Protein AF-A0A958FX44-F1 (afdb_monomer)

Nearest PDB structures (foldseek):
  5im3-assembly1_B-2  TM=4.698E-01  e=7.815E-13  Pseudomonas aeruginosa PAO1
  5im3-assembly1_A-2  TM=4.596E-01  e=8.704E-13  Pseudomonas aeruginosa PAO1
  2xax-assembly3_C  TM=9.180E-01  e=3.488E-04  Escherichia coli K-12
  3hne-assembly1_B  TM=8.660E-01  e=4.565E-04  Homo sapiens
  3hnf-assembly1_B  TM=8.659E-01  e=1.203E-03  Homo sapiens

Solvent-accessible surface area (backbone atoms only — not comparable to full-atom values): 22011 Å² total; per-residue (Å²): 133,86,78,88,72,91,79,74,91,78,79,79,88,81,78,87,87,82,86,87,84,89,81,89,82,92,79,85,85,75,78,84,75,79,76,78,74,81,83,59,80,75,51,72,74,35,62,30,34,38,97,67,61,47,76,42,73,53,56,72,67,60,54,46,54,55,52,52,50,18,48,30,66,66,71,69,49,60,90,89,55,83,75,58,69,74,56,53,54,53,49,52,52,50,43,52,53,46,53,51,51,52,51,52,43,49,73,72,69,50,85,50,33,53,62,59,54,49,54,46,48,42,52,47,32,47,72,73,65,38,50,68,36,33,51,45,36,51,50,51,50,48,53,53,48,54,78,41,64,80,45,58,76,77,42,58,30,34,41,92,82,75,77,47,71,43,69,43,56,60,49,61,54,43,55,52,45,49,51,35,50,32,64,64,69,67,59,84,77,84,79,53,69,69,57,53,52,51,42,49,52,44,43,50,54,41,51,55,49,54,47,52,43,47,73,72,70,46,84,43,40,56,62,59,54,50,54,41,47,45,51,43,30,50,72,75,63,40,52,67,40,31,50,52,43,52,51,52,51,52,54,54,51,51,54,46,56,50,53,53,49,50,52,50,49,51,51,51,51,51,52,48,49,57,53,55,67,48,64,83,81,50,86,56,64,70,43,56,26,26,43,98,85,71,46,79,45,74,48,42,42,65,55,56,50,49,56,45,41,62,36,32,67,90,40,66,91,84,48,64,48,65,62,34,50,56,48,21,58,72,70,60,55,95,56,40,39,57,74,52,54,54,49,32,45,31,50,27,24,49,71,38,32,86,80,39,67,67,28,50,57,31,22,49,41,48,52,48,50,52,54,49,29,71,74,67,78,52,133

Mean predicted aligned error: 21.26 Å

Structure (mmCIF, N/CA/C/O backbone):
data_AF-A0A958FX44-F1
#
_entry.id   AF-A0A958FX44-F1
#
loop_
_atom_site.group_PDB
_atom_site.id
_atom_site.type_symbol
_atom_site.label_atom_id
_atom_site.label_alt_id
_atom_site.label_comp_id
_atom_site.label_asym_id
_atom_site.label_entity_id
_atom_site.label_seq_id
_atom_site.pdbx_PDB_ins_code
_atom_site.Cartn_x
_atom_site.Cartn_y
_atom_site.Cartn_z
_atom_site.occupancy
_atom_site.B_iso_or_equiv
_atom_site.auth_seq_id
_atom_site.auth_comp_id
_atom_site.auth_asym_id
_atom_site.auth_atom_id
_atom_site.pdbx_PDB_model_num
ATOM 1 N N . MET A 1 1 ? -81.074 -34.575 5.011 1.00 41.22 1 MET A N 1
ATOM 2 C CA . MET A 1 1 ? -80.205 -35.175 6.043 1.00 41.22 1 MET A CA 1
ATOM 3 C C . MET A 1 1 ? -79.763 -34.016 6.926 1.00 41.22 1 MET A C 1
ATOM 5 O O . MET A 1 1 ? -78.921 -33.247 6.498 1.00 41.22 1 MET A O 1
ATOM 9 N N . GLN A 1 2 ? -80.569 -33.608 7.916 1.00 29.91 2 GLN A N 1
ATOM 10 C CA . GLN A 1 2 ? -80.464 -34.081 9.314 1.00 29.91 2 GLN A CA 1
ATOM 11 C C . GLN A 1 2 ? -78.995 -34.049 9.768 1.00 29.91 2 GLN A C 1
ATOM 13 O O . GLN A 1 2 ? -78.179 -34.738 9.175 1.00 29.91 2 GLN A O 1
ATOM 18 N N . SER A 1 3 ? -78.583 -33.282 10.773 1.00 35.94 3 SER A N 1
ATOM 19 C CA . SER A 1 3 ? -79.322 -32.846 11.960 1.00 35.94 3 SER A CA 1
ATOM 20 C C . SER A 1 3 ? -78.395 -32.041 12.878 1.00 35.94 3 SER A C 1
ATOM 22 O O . SER A 1 3 ? -77.209 -32.358 12.926 1.00 35.94 3 SER A O 1
ATOM 24 N N . ASN A 1 4 ? -79.013 -31.185 13.702 1.00 35.91 4 ASN A N 1
ATOM 25 C CA . ASN A 1 4 ? -78.581 -30.742 15.038 1.00 35.91 4 ASN A CA 1
ATOM 26 C C . ASN A 1 4 ? -77.401 -29.762 15.115 1.00 35.91 4 ASN A C 1
ATOM 28 O O . ASN A 1 4 ? -76.341 -30.017 14.567 1.00 35.91 4 ASN A O 1
ATOM 32 N N . ALA A 1 5 ? -77.440 -28.682 15.888 1.00 34.84 5 ALA A N 1
ATOM 33 C CA . ALA A 1 5 ? -78.453 -28.034 16.723 1.00 34.84 5 ALA A CA 1
ATOM 34 C C . ALA A 1 5 ? -77.787 -26.692 17.106 1.00 34.84 5 ALA A C 1
ATOM 36 O O . ALA A 1 5 ? -76.599 -26.662 17.421 1.00 34.84 5 ALA A O 1
ATOM 37 N N . ASP A 1 6 ? -78.424 -25.545 16.908 1.00 36.41 6 ASP A N 1
ATOM 38 C CA . ASP A 1 6 ? -79.285 -24.933 17.918 1.00 36.41 6 ASP A CA 1
ATOM 39 C C . ASP A 1 6 ? -78.853 -25.249 19.351 1.00 36.41 6 ASP A C 1
ATOM 41 O O . ASP A 1 6 ? -79.195 -26.285 19.917 1.00 36.41 6 ASP A O 1
ATOM 45 N N . ASN A 1 7 ? -78.157 -24.295 19.968 1.00 34.84 7 ASN A N 1
ATOM 46 C CA . ASN A 1 7 ? -78.478 -23.979 21.347 1.00 34.84 7 ASN A CA 1
ATOM 47 C C . ASN A 1 7 ? -78.271 -22.482 21.632 1.00 34.84 7 ASN A C 1
ATOM 49 O O . ASN A 1 7 ? -77.172 -22.052 21.967 1.00 34.84 7 ASN A O 1
ATOM 53 N N . ILE A 1 8 ? -79.381 -21.738 21.507 1.00 38.34 8 ILE A N 1
ATOM 54 C CA . ILE A 1 8 ? -79.896 -20.824 22.544 1.00 38.34 8 ILE A CA 1
ATOM 55 C C . ILE A 1 8 ? -78.967 -19.628 22.826 1.00 38.34 8 ILE A C 1
ATOM 57 O O . ILE A 1 8 ? -78.003 -19.724 23.572 1.00 38.34 8 ILE A O 1
ATOM 61 N N . GLU A 1 9 ? -79.173 -18.432 22.275 1.00 35.53 9 GLU A N 1
ATOM 62 C CA . GLU A 1 9 ? -80.399 -17.623 22.327 1.00 35.53 9 GLU A CA 1
ATOM 63 C C . GLU A 1 9 ? -81.166 -17.770 23.648 1.00 35.53 9 GLU A C 1
ATOM 65 O O . GLU A 1 9 ? -82.218 -18.396 23.721 1.00 35.53 9 GLU A O 1
ATOM 70 N N . GLN A 1 10 ? -80.655 -17.138 24.704 1.00 31.67 10 GLN A N 1
ATOM 71 C CA . GLN A 1 10 ? -81.543 -16.539 25.691 1.00 31.67 10 GLN A CA 1
ATOM 72 C C . GLN A 1 10 ? -81.252 -15.045 25.799 1.00 31.67 10 GLN A C 1
ATOM 74 O O . GLN A 1 10 ? -80.200 -14.620 26.258 1.00 31.67 10 GLN A O 1
ATOM 79 N N . VAL A 1 11 ? -82.183 -14.272 25.235 1.00 36.34 11 VAL A N 1
ATOM 80 C CA . VAL A 1 11 ? -83.102 -13.398 25.983 1.00 36.34 11 VAL A CA 1
ATOM 81 C C . VAL A 1 11 ? -82.426 -12.050 26.238 1.00 36.34 11 VAL A C 1
ATOM 83 O O . VAL A 1 11 ? -81.599 -11.883 27.120 1.00 36.34 11 VAL A O 1
ATOM 86 N N . ARG A 1 12 ? -82.606 -11.127 25.292 1.00 27.81 12 ARG A N 1
ATOM 87 C CA . ARG A 1 12 ? -83.719 -10.160 25.268 1.00 27.81 12 ARG A CA 1
ATOM 88 C C . ARG A 1 12 ? -83.568 -9.096 26.344 1.00 27.81 12 ARG A C 1
ATOM 90 O O . ARG A 1 12 ? -83.558 -9.388 27.528 1.00 27.81 12 ARG A O 1
ATOM 97 N N . GLU A 1 13 ? -83.627 -7.866 25.840 1.00 27.50 13 GLU A N 1
ATOM 98 C CA . GLU A 1 13 ? -84.426 -6.793 26.420 1.00 27.50 13 GLU A CA 1
ATOM 99 C C . GLU A 1 13 ? -84.130 -6.470 27.888 1.00 27.50 13 GLU A C 1
ATOM 101 O O . GLU A 1 13 ? -84.648 -7.102 28.804 1.00 27.50 13 GLU A O 1
ATOM 106 N N . LYS A 1 14 ? -83.488 -5.325 28.113 1.00 30.23 14 LYS A N 1
ATOM 107 C CA . LYS A 1 14 ? -84.217 -4.133 28.570 1.00 30.23 14 LYS A CA 1
ATOM 108 C C . LYS A 1 14 ? -83.243 -2.997 28.880 1.00 30.23 14 LYS A C 1
ATOM 110 O O . LYS A 1 14 ? -82.332 -3.125 29.681 1.00 30.23 14 LYS A O 1
ATOM 115 N N . THR A 1 15 ? -83.534 -1.877 28.225 1.00 30.95 15 THR A N 1
ATOM 116 C CA . THR A 1 15 ? -83.557 -0.531 28.810 1.00 30.95 15 THR A CA 1
ATOM 117 C C . THR A 1 15 ? -82.261 0.061 29.361 1.00 30.95 15 THR A C 1
ATOM 119 O O . THR A 1 15 ? -81.817 -0.225 30.467 1.00 30.95 15 THR A O 1
ATOM 122 N N . ASN A 1 16 ? -81.784 1.049 28.603 1.00 27.58 16 ASN A N 1
ATOM 123 C CA . ASN A 1 16 ? -81.405 2.377 29.084 1.00 27.58 16 ASN A CA 1
ATOM 124 C C . ASN A 1 16 ? -81.840 2.712 30.524 1.00 27.58 16 ASN A C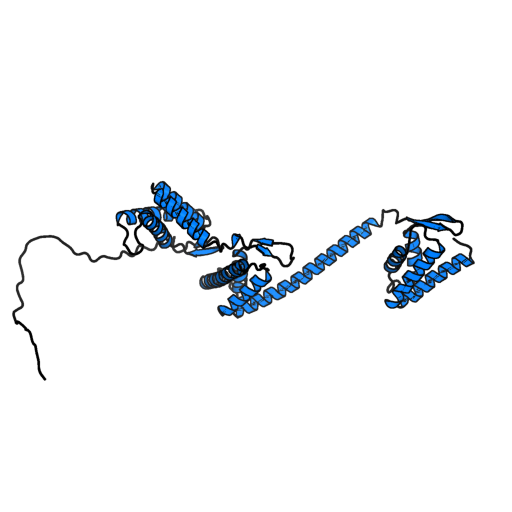 1
ATOM 126 O O . ASN A 1 16 ? -83.027 2.664 30.839 1.00 27.58 16 ASN A O 1
ATOM 130 N N . GLY A 1 17 ? -80.894 3.269 31.283 1.00 26.73 17 GLY A N 1
ATOM 131 C CA . GLY A 1 17 ? -81.173 4.373 32.200 1.00 26.73 17 GLY A CA 1
ATOM 132 C C . GLY A 1 17 ? -81.077 4.051 33.687 1.00 26.73 17 GLY A C 1
ATOM 133 O O . GLY A 1 17 ? -82.041 3.591 34.281 1.00 26.73 17 GLY A O 1
ATOM 134 N N . ALA A 1 18 ? -79.961 4.441 34.305 1.00 29.48 18 ALA A N 1
ATOM 135 C CA . ALA A 1 18 ? -79.963 5.040 35.640 1.00 29.48 18 ALA A CA 1
ATOM 136 C C . ALA A 1 18 ? -78.642 5.788 35.866 1.00 29.48 18 ALA A C 1
ATOM 138 O O . ALA A 1 18 ? -77.583 5.200 36.071 1.00 29.48 18 ALA A O 1
ATOM 139 N N . TYR A 1 19 ? -78.728 7.113 35.779 1.00 25.25 19 TYR A N 1
ATOM 140 C CA . TYR A 1 19 ? -77.729 8.053 36.269 1.00 25.25 19 TYR A CA 1
ATOM 141 C C . TYR A 1 19 ? -77.760 8.090 37.811 1.00 25.25 19 TYR A C 1
ATOM 143 O O . TYR A 1 19 ? -78.834 8.013 38.399 1.00 25.25 19 TYR A O 1
ATOM 151 N N . GLN A 1 20 ? -76.580 8.352 38.393 1.00 26.50 20 GLN A N 1
ATOM 152 C CA . GLN A 1 20 ? -76.282 8.893 39.737 1.00 26.50 20 GLN A CA 1
ATOM 153 C C . GLN A 1 20 ? -76.179 7.945 40.950 1.00 26.50 20 GLN A C 1
ATOM 155 O O . GLN A 1 20 ? -77.176 7.476 41.482 1.00 26.50 20 GLN A O 1
ATOM 160 N N . GLY A 1 21 ? -74.960 7.894 41.521 1.00 27.08 21 GLY A N 1
ATOM 161 C CA . GLY A 1 21 ? -74.802 8.113 42.969 1.00 27.08 21 GLY A CA 1
ATOM 162 C C . GLY A 1 21 ? -73.758 7.301 43.753 1.00 27.08 21 GLY A C 1
ATOM 163 O O . GLY A 1 21 ? -74.153 6.460 44.538 1.00 27.08 21 GLY A O 1
ATOM 164 N N . LYS A 1 22 ? -72.469 7.667 43.604 1.00 27.25 22 LYS A N 1
ATOM 165 C CA . LYS A 1 22 ? -71.380 7.762 44.621 1.00 27.25 22 LYS A CA 1
ATOM 166 C C . LYS A 1 22 ? -71.117 6.587 45.600 1.00 27.25 22 LYS A C 1
ATOM 168 O O . LYS A 1 22 ? -71.907 6.357 46.502 1.00 27.25 22 LYS A O 1
ATOM 173 N N . HIS A 1 23 ? -69.907 6.012 45.573 1.00 26.30 23 HIS A N 1
ATOM 174 C CA . HIS A 1 23 ? -68.760 6.446 46.402 1.00 26.30 23 HIS A CA 1
ATOM 175 C C . HIS A 1 23 ? -67.477 5.638 46.085 1.00 26.30 23 HIS A C 1
ATOM 177 O O . HIS A 1 23 ? -67.529 4.422 45.965 1.00 26.30 23 HIS A O 1
ATOM 183 N N . ASP A 1 24 ? -66.379 6.381 45.909 1.00 25.92 24 ASP A N 1
ATOM 184 C CA . ASP A 1 24 ? -64.958 6.094 46.180 1.00 25.92 24 ASP A CA 1
ATOM 185 C C . ASP A 1 24 ? -64.381 4.680 45.966 1.00 25.92 24 ASP A C 1
ATOM 187 O O . ASP A 1 24 ? -64.608 3.779 46.758 1.00 25.92 24 ASP A O 1
ATOM 191 N N . GLU A 1 25 ? -63.488 4.534 44.979 1.00 26.95 25 GLU A N 1
ATOM 192 C CA . GLU A 1 25 ? -62.051 4.333 45.239 1.00 26.95 25 GLU A CA 1
ATOM 193 C C . GLU A 1 25 ? -61.235 4.378 43.936 1.00 26.95 25 GLU A C 1
ATOM 195 O O . GLU A 1 25 ? -61.691 4.064 42.838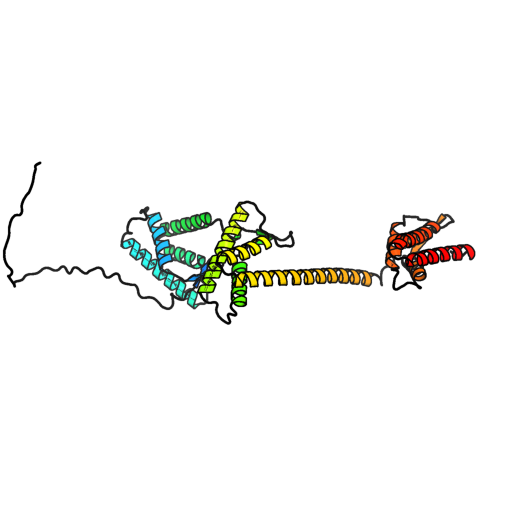 1.00 26.95 25 GLU A O 1
ATOM 200 N N . GLN A 1 26 ? -60.021 4.895 44.073 1.00 30.39 26 GLN A N 1
ATOM 201 C CA . GLN A 1 26 ? -59.097 5.273 43.015 1.00 30.39 26 GLN A CA 1
ATOM 202 C C . GLN A 1 26 ? -58.600 4.061 42.216 1.00 30.39 26 GLN A C 1
ATOM 204 O O . GLN A 1 26 ? -58.032 3.147 42.800 1.00 30.39 26 GLN A O 1
ATOM 209 N N . GLN A 1 27 ? -58.658 4.125 40.882 1.00 30.11 27 GLN A N 1
ATOM 210 C CA . GLN A 1 27 ? -57.574 3.636 40.016 1.00 30.11 27 GLN A CA 1
ATOM 211 C C . GLN A 1 27 ? -57.735 4.171 38.589 1.00 30.11 27 GLN A C 1
ATOM 213 O O . GLN A 1 27 ? -58.540 3.717 37.782 1.00 30.11 27 GLN A O 1
ATOM 218 N N . SER A 1 28 ? -56.941 5.203 38.307 1.00 29.52 28 SER A N 1
ATOM 219 C CA . SER A 1 28 ? -56.739 5.789 36.987 1.00 29.52 28 SER A CA 1
ATOM 220 C C . SER A 1 28 ? -55.885 4.839 36.145 1.00 29.52 28 SER A C 1
ATOM 222 O O . SER A 1 28 ? -54.685 4.694 36.379 1.00 29.52 28 SER A O 1
ATOM 224 N N . THR A 1 29 ? -56.493 4.186 35.157 1.00 28.08 29 THR A N 1
ATOM 225 C CA . THR A 1 29 ? -55.784 3.440 34.114 1.00 28.08 29 THR A CA 1
ATOM 226 C C . THR A 1 29 ? -55.137 4.429 33.146 1.00 28.08 29 THR A C 1
ATOM 228 O O . THR A 1 29 ? -55.753 4.858 32.169 1.00 28.08 29 THR A O 1
ATOM 231 N N . LYS A 1 30 ? -53.893 4.824 33.433 1.00 31.39 30 LYS A N 1
ATOM 232 C CA . LYS A 1 30 ? -53.032 5.524 32.476 1.00 31.39 30 LYS A CA 1
ATOM 233 C C . LYS A 1 30 ? -52.517 4.529 31.441 1.00 31.39 30 LYS A C 1
ATOM 235 O O . LYS A 1 30 ? -51.718 3.646 31.739 1.00 31.39 30 LYS A O 1
ATOM 240 N N . THR A 1 31 ? -53.001 4.712 30.222 1.00 29.34 31 THR A N 1
ATOM 241 C CA . THR A 1 31 ? -52.388 4.265 28.975 1.00 29.34 31 THR A CA 1
ATOM 242 C C . THR A 1 31 ? -50.903 4.619 28.972 1.00 29.34 31 THR A C 1
ATOM 244 O O . THR A 1 31 ? -50.526 5.748 29.277 1.00 29.34 31 THR A O 1
ATOM 247 N N . VAL A 1 32 ? -50.067 3.627 28.679 1.00 30.80 32 VAL A N 1
ATOM 248 C CA . VAL A 1 32 ? -48.607 3.733 28.678 1.00 30.80 32 VAL A CA 1
ATOM 249 C C . VAL A 1 32 ? -48.180 4.614 27.505 1.00 30.80 32 VAL A C 1
ATOM 251 O O . VAL A 1 32 ? -48.067 4.151 26.372 1.00 30.80 32 VAL A O 1
ATOM 254 N N . ASP A 1 33 ? -47.964 5.896 27.786 1.00 25.98 33 ASP A N 1
ATOM 255 C CA . ASP A 1 33 ? -47.260 6.809 26.897 1.00 25.98 33 ASP A CA 1
ATOM 256 C C . ASP A 1 33 ? -45.826 6.300 26.719 1.00 25.98 33 ASP A C 1
ATOM 258 O O . ASP A 1 33 ? -44.995 6.346 27.630 1.00 25.98 33 ASP A O 1
ATOM 262 N N . VAL A 1 34 ? -45.535 5.797 25.520 1.00 32.78 34 VAL A N 1
ATOM 263 C CA . VAL A 1 34 ? -44.173 5.572 25.040 1.00 32.78 34 VAL A CA 1
ATOM 264 C C . VAL A 1 34 ? -43.522 6.947 24.921 1.00 32.78 34 VAL A C 1
ATOM 266 O O . VAL A 1 34 ? -43.702 7.664 23.938 1.00 32.78 34 VAL A O 1
ATOM 269 N N . VAL A 1 35 ? -42.799 7.345 25.966 1.00 34.34 35 VAL A N 1
ATOM 270 C CA . VAL A 1 35 ? -42.035 8.591 25.999 1.00 34.34 35 VAL A CA 1
ATOM 271 C C . VAL A 1 35 ? -40.918 8.494 24.962 1.00 34.34 35 VAL A C 1
ATOM 273 O O . VAL A 1 35 ? -39.864 7.904 25.192 1.00 34.34 35 VAL A O 1
ATOM 276 N N . VAL A 1 36 ? -41.165 9.094 23.800 1.00 35.22 36 VAL A N 1
ATOM 277 C CA . VAL A 1 36 ? -40.151 9.469 22.815 1.00 35.22 36 VAL A CA 1
ATOM 278 C C . VAL A 1 36 ? -39.157 10.391 23.522 1.00 35.22 36 VAL A C 1
ATOM 280 O O . VAL A 1 36 ? -39.442 11.557 23.800 1.00 35.22 36 VAL A O 1
ATOM 283 N N . ALA A 1 37 ? -37.999 9.840 23.887 1.00 36.28 37 ALA A N 1
ATOM 284 C CA . ALA A 1 37 ? -36.925 10.588 24.519 1.00 36.28 37 ALA A CA 1
ATOM 285 C C . ALA A 1 37 ? -36.441 11.701 23.576 1.00 36.28 37 ALA A C 1
ATOM 287 O O . ALA A 1 37 ? -36.087 11.451 22.424 1.00 36.28 37 ALA A O 1
ATOM 288 N N . LYS A 1 38 ? -36.433 12.932 24.094 1.00 37.34 38 LYS A N 1
ATOM 289 C CA . LYS A 1 38 ? -35.967 14.157 23.435 1.00 37.34 38 LYS A CA 1
ATOM 290 C C . LYS A 1 38 ? -34.634 13.928 22.698 1.00 37.34 38 LYS A C 1
ATOM 292 O O . LYS A 1 38 ? -33.678 13.403 23.268 1.00 37.34 38 LYS A O 1
ATOM 297 N N . HIS A 1 39 ? -34.597 14.319 21.425 1.00 40.66 39 HIS A N 1
ATOM 298 C CA . HIS A 1 39 ? -33.403 14.328 20.579 1.00 40.66 39 HIS A CA 1
ATOM 299 C C . HIS A 1 39 ? -32.445 15.427 21.068 1.00 40.66 39 HIS A C 1
ATOM 301 O O . HIS A 1 39 ? -32.781 16.605 20.981 1.00 40.66 39 HIS A O 1
ATOM 307 N N . ASP A 1 40 ? -31.258 15.063 21.557 1.00 47.25 40 ASP A N 1
ATOM 308 C CA . ASP A 1 40 ? -30.196 16.031 21.849 1.00 47.25 40 ASP A CA 1
ATOM 309 C C . ASP A 1 40 ? -29.477 16.424 20.539 1.00 47.25 40 ASP A C 1
ATOM 311 O O . ASP A 1 40 ? -28.798 15.578 19.944 1.00 47.25 40 ASP A O 1
ATOM 315 N N . PRO A 1 41 ? -29.564 17.687 20.074 1.00 50.53 41 PRO A N 1
ATOM 316 C CA . PRO A 1 41 ? -29.049 18.112 18.763 1.00 50.53 41 PRO A CA 1
ATOM 317 C C . PRO A 1 41 ? -27.513 18.101 18.649 1.00 50.53 41 PRO A C 1
ATOM 319 O O . PRO A 1 41 ? -26.966 18.182 17.552 1.00 50.53 41 PRO A O 1
ATOM 322 N N . ILE A 1 42 ? -26.800 17.991 19.773 1.00 51.81 42 ILE A N 1
ATOM 323 C CA . ILE A 1 42 ? -25.327 17.961 19.820 1.00 51.81 42 ILE A CA 1
ATOM 324 C C . ILE A 1 42 ? -24.791 16.544 19.561 1.00 51.81 42 ILE A C 1
ATOM 326 O O . ILE A 1 42 ? -23.714 16.382 18.993 1.00 51.81 42 ILE A O 1
ATOM 330 N N . LEU A 1 43 ? -25.551 15.507 19.928 1.00 51.91 43 LEU A N 1
ATOM 331 C CA . LEU A 1 43 ? -25.144 14.108 19.757 1.00 51.91 43 LEU A CA 1
ATOM 332 C C . LEU A 1 43 ? -25.518 13.553 18.377 1.00 51.91 43 LEU A C 1
ATOM 334 O O . LEU A 1 43 ? -24.852 12.639 17.896 1.00 51.91 43 LEU A O 1
ATOM 338 N N . SER A 1 44 ? -26.534 14.118 17.714 1.00 49.78 44 SER A N 1
ATOM 339 C CA . SER A 1 44 ? -26.979 13.677 16.383 1.00 49.78 44 SER A CA 1
ATOM 340 C C . SER A 1 44 ? -25.954 13.921 15.271 1.00 49.78 44 SER A C 1
ATOM 342 O O . SER A 1 44 ? -25.990 13.222 14.263 1.00 49.78 44 SER A O 1
ATOM 344 N N . ASN A 1 45 ? -25.026 14.864 15.465 1.00 56.69 45 ASN A N 1
ATOM 345 C CA . ASN A 1 45 ? -23.977 15.196 14.493 1.00 56.69 45 ASN A CA 1
ATOM 346 C C . ASN A 1 45 ? -22.603 14.600 14.845 1.00 56.69 45 ASN A C 1
ATOM 348 O O . ASN A 1 45 ? -21.623 14.873 14.152 1.00 56.69 45 ASN A O 1
ATOM 352 N N . LEU A 1 46 ? -22.497 13.805 15.914 1.00 67.06 46 LEU A N 1
ATOM 353 C CA . LEU A 1 46 ? -21.220 13.240 16.335 1.00 67.06 46 LEU A CA 1
ATOM 354 C C . LEU A 1 46 ? -20.885 11.998 15.493 1.00 67.06 46 LEU A C 1
ATOM 356 O O . LEU A 1 46 ? -21.658 11.042 15.447 1.00 67.06 46 LEU A O 1
ATOM 360 N N . ALA A 1 47 ? -19.725 11.997 14.835 1.00 68.12 47 ALA A N 1
ATOM 361 C CA . ALA A 1 47 ? -19.240 10.866 14.049 1.00 68.12 47 ALA A CA 1
ATOM 362 C C . ALA A 1 47 ? -18.133 10.118 14.802 1.00 68.12 47 ALA A C 1
ATOM 364 O O . ALA A 1 47 ? -17.174 10.714 15.286 1.00 68.12 47 ALA A O 1
ATOM 365 N N . VAL A 1 48 ? -18.260 8.796 14.881 1.00 73.62 48 VAL A N 1
ATOM 366 C CA . VAL A 1 48 ? -17.295 7.899 15.520 1.00 73.62 48 VAL A CA 1
ATOM 367 C C . VAL A 1 48 ? -16.464 7.204 14.456 1.00 73.62 48 VAL A C 1
ATOM 369 O O . VAL A 1 48 ? -17.005 6.633 13.507 1.00 73.62 48 VAL A O 1
ATOM 372 N N . VAL A 1 49 ? -15.150 7.173 14.647 1.00 69.38 49 VAL A N 1
ATOM 373 C CA . VAL A 1 49 ? -14.223 6.465 13.765 1.00 69.38 49 VAL A CA 1
ATOM 374 C C . VAL A 1 49 ? -14.123 4.995 14.187 1.00 69.38 49 VAL A C 1
ATOM 376 O O . VAL A 1 49 ? -13.650 4.649 15.273 1.00 69.38 49 VAL A O 1
ATOM 379 N N . LYS A 1 50 ? -14.562 4.083 13.323 1.00 71.56 50 LYS A N 1
ATOM 380 C CA . LYS A 1 50 ? -14.333 2.639 13.472 1.00 71.56 50 LYS A CA 1
ATOM 381 C C . LYS A 1 50 ? -12.872 2.276 13.190 1.00 71.56 50 LYS A C 1
ATOM 383 O O . LYS A 1 50 ? -12.172 2.962 12.452 1.00 71.56 50 LYS A O 1
ATOM 388 N N . ARG A 1 51 ? -12.433 1.111 13.688 1.00 58.41 51 ARG A N 1
ATOM 389 C CA . ARG A 1 51 ? -11.089 0.536 13.440 1.00 58.41 51 ARG A CA 1
ATOM 390 C C . ARG A 1 51 ? -10.723 0.369 11.954 1.00 58.41 51 ARG A C 1
ATOM 392 O O . ARG A 1 51 ? -9.541 0.324 11.628 1.00 58.41 51 ARG A O 1
ATOM 399 N N . ASN A 1 52 ? -11.709 0.259 11.064 1.00 50.47 52 ASN A N 1
ATOM 400 C CA . ASN A 1 52 ? -11.517 0.188 9.611 1.00 50.47 52 ASN A CA 1
ATOM 401 C C . ASN A 1 52 ? -11.402 1.573 8.937 1.00 50.47 52 ASN A C 1
ATOM 403 O O . ASN A 1 52 ? -11.289 1.638 7.717 1.00 50.47 52 ASN A O 1
ATOM 407 N N . GLY A 1 53 ? -11.421 2.663 9.714 1.00 58.72 53 GLY A N 1
ATOM 408 C CA . GLY A 1 53 ? -11.336 4.038 9.224 1.00 58.72 53 GLY A CA 1
ATOM 409 C C . GLY A 1 53 ? -12.670 4.661 8.819 1.00 58.72 53 GLY A C 1
ATOM 410 O O . GLY A 1 53 ? -12.679 5.804 8.377 1.00 58.72 53 GLY A O 1
ATOM 411 N N . MET A 1 54 ? -13.785 3.936 8.961 1.00 57.69 54 MET A N 1
ATOM 412 C CA . MET A 1 54 ? -15.115 4.454 8.637 1.00 57.69 54 MET A CA 1
ATOM 413 C C . MET A 1 54 ? -15.629 5.393 9.724 1.00 57.69 54 MET A C 1
ATOM 415 O O . MET A 1 54 ? -15.585 5.051 10.906 1.00 57.69 54 MET A O 1
ATOM 419 N N . LEU A 1 55 ? -16.209 6.515 9.314 1.00 62.59 55 LEU A N 1
ATOM 420 C CA . LEU A 1 55 ? -16.996 7.390 10.177 1.00 62.59 55 LEU A CA 1
ATOM 421 C C . LEU A 1 55 ? -18.436 6.869 10.232 1.00 62.59 55 LEU A C 1
ATOM 423 O O . LEU A 1 55 ? -19.065 6.655 9.200 1.00 62.59 55 LEU A O 1
ATOM 427 N N . VAL A 1 56 ? -18.946 6.611 11.433 1.00 68.44 56 VAL A N 1
ATOM 428 C CA . VAL A 1 56 ? -20.318 6.143 11.673 1.00 68.44 56 VAL A CA 1
ATOM 429 C C . VAL A 1 56 ? -21.001 7.112 12.633 1.00 68.44 56 VAL A C 1
ATOM 431 O O . VAL A 1 56 ? -20.374 7.491 13.622 1.00 68.44 56 VAL A O 1
ATOM 434 N N . PRO A 1 57 ? -22.268 7.496 12.402 1.00 70.44 57 PRO A N 1
ATOM 435 C CA . PRO A 1 57 ? -22.988 8.359 13.330 1.00 70.44 57 PRO A CA 1
ATOM 436 C C . PRO A 1 57 ? -23.084 7.711 14.716 1.00 70.44 57 PRO A C 1
ATOM 438 O O . PRO A 1 57 ? -23.395 6.520 14.848 1.00 70.44 57 PRO A O 1
ATOM 441 N N . PHE A 1 58 ? -22.811 8.501 15.751 1.00 77.75 58 PHE A N 1
ATOM 442 C CA . PHE A 1 58 ? -22.950 8.099 17.142 1.00 77.75 58 PHE A CA 1
ATOM 443 C C . PHE A 1 58 ? -24.427 7.836 17.454 1.00 77.75 58 PHE A C 1
ATOM 445 O O . PHE A 1 58 ? -25.293 8.673 17.212 1.00 77.75 58 PHE A O 1
ATOM 452 N N . ARG A 1 59 ? -24.722 6.648 17.986 1.00 75.44 59 ARG A N 1
ATOM 453 C CA . ARG A 1 59 ? -26.069 6.242 18.404 1.00 75.44 59 ARG A CA 1
ATOM 454 C C . ARG A 1 59 ? -25.994 5.665 19.807 1.00 75.44 59 ARG A C 1
ATOM 456 O O . ARG A 1 59 ? -25.403 4.597 19.991 1.00 75.44 59 ARG A O 1
ATOM 463 N N . LYS A 1 60 ? -26.591 6.354 20.781 1.00 80.44 60 LYS A N 1
ATOM 464 C CA . LYS A 1 60 ? -26.603 5.934 22.194 1.00 80.44 60 LYS A CA 1
ATOM 465 C C . LYS A 1 60 ? -27.294 4.581 22.387 1.00 80.44 60 LYS A C 1
ATOM 467 O O . LYS A 1 60 ? -26.880 3.787 23.225 1.00 80.44 60 LYS A O 1
ATOM 472 N N . GLU A 1 61 ? -28.267 4.264 21.534 1.00 79.69 61 GLU A N 1
ATOM 473 C CA . GLU A 1 61 ? -29.034 3.015 21.566 1.00 79.69 61 GLU A CA 1
ATOM 474 C C . GLU A 1 61 ? -28.125 1.797 21.353 1.00 79.69 61 GLU A C 1
ATOM 476 O O . GLU A 1 61 ? -28.354 0.730 21.914 1.00 79.69 61 GLU A O 1
ATOM 481 N N . ARG A 1 62 ? -27.042 1.954 20.579 1.00 80.56 62 ARG A N 1
ATOM 482 C CA . ARG A 1 62 ? -26.079 0.869 20.347 1.00 80.56 62 ARG A CA 1
ATOM 483 C C . ARG A 1 62 ? -25.248 0.544 21.580 1.00 80.56 62 ARG A C 1
ATOM 485 O O . ARG A 1 62 ? -24.854 -0.607 21.739 1.00 80.56 62 ARG A O 1
ATOM 492 N N . ILE A 1 63 ? -24.965 1.549 22.403 1.00 83.62 63 ILE A N 1
ATOM 493 C CA . ILE A 1 63 ? -24.232 1.377 23.658 1.00 83.62 63 ILE A CA 1
ATOM 494 C C . ILE A 1 63 ? -25.143 0.666 24.660 1.00 83.62 63 ILE A C 1
ATOM 496 O O . ILE A 1 63 ? -24.728 -0.333 25.240 1.00 83.62 63 ILE A O 1
ATOM 500 N N . ALA A 1 64 ? -26.402 1.106 24.771 1.00 83.50 64 ALA A N 1
ATOM 501 C CA . ALA A 1 64 ? -27.404 0.462 25.620 1.00 83.50 64 ALA A CA 1
ATOM 502 C C . ALA A 1 64 ? -27.559 -1.030 25.287 1.00 83.50 64 ALA A C 1
ATOM 504 O O . ALA A 1 64 ? -27.367 -1.868 26.161 1.00 83.50 64 ALA A O 1
ATOM 505 N N . LEU A 1 65 ? -27.765 -1.379 24.012 1.00 82.62 65 LEU A N 1
ATOM 506 C CA . LEU A 1 65 ? -27.882 -2.776 23.572 1.00 82.62 65 LEU A CA 1
ATOM 507 C C . LEU A 1 65 ? -26.638 -3.622 23.892 1.00 82.62 65 LEU A C 1
ATOM 509 O O . LEU A 1 65 ? -26.755 -4.799 24.233 1.00 82.62 65 LEU A O 1
ATOM 513 N N . ALA A 1 66 ? -25.439 -3.044 23.772 1.00 81.38 66 ALA A N 1
ATOM 514 C CA . ALA A 1 66 ? -24.196 -3.752 24.067 1.00 81.38 66 ALA A CA 1
ATOM 515 C C . ALA A 1 66 ? -24.056 -4.056 25.568 1.00 81.38 66 ALA A C 1
ATOM 517 O O . ALA A 1 66 ? -23.674 -5.166 25.940 1.00 81.38 66 ALA A O 1
ATOM 518 N N . ILE A 1 67 ? -24.412 -3.094 26.421 1.00 84.69 67 ILE A N 1
ATOM 519 C CA . ILE A 1 67 ? -24.400 -3.257 27.876 1.00 84.69 67 ILE A CA 1
ATOM 520 C C . ILE A 1 67 ? -25.507 -4.234 28.307 1.00 84.69 67 ILE A C 1
ATOM 522 O O . ILE A 1 67 ? -25.231 -5.167 29.058 1.00 84.69 67 ILE A O 1
ATOM 526 N N . GLU A 1 68 ? -26.726 -4.113 27.774 1.00 83.56 68 GLU A N 1
ATOM 527 C CA . GLU A 1 68 ? -27.830 -5.056 28.022 1.00 83.56 68 GLU A CA 1
ATOM 528 C C . GLU A 1 68 ? -27.438 -6.496 27.684 1.00 83.56 68 GLU A C 1
ATOM 530 O O . GLU A 1 68 ? -27.734 -7.418 28.444 1.00 83.56 68 GLU A O 1
ATOM 535 N N . SER A 1 69 ? -26.742 -6.701 26.562 1.00 81.06 69 SER A N 1
ATOM 536 C CA . SER A 1 69 ? -26.236 -8.018 26.172 1.00 81.06 69 SER A CA 1
ATOM 537 C C . SER A 1 69 ? -25.255 -8.580 27.202 1.00 81.06 69 SER A C 1
ATOM 539 O O . SER A 1 69 ? -25.316 -9.770 27.509 1.00 81.06 69 SER A O 1
ATOM 541 N N . ALA A 1 70 ? -24.379 -7.748 27.773 1.00 80.94 70 ALA A N 1
ATOM 542 C CA . ALA A 1 70 ? -23.454 -8.175 28.820 1.00 80.94 70 ALA A CA 1
ATOM 543 C C . ALA A 1 70 ? -24.175 -8.523 30.132 1.00 80.94 70 ALA A C 1
ATOM 545 O O . ALA A 1 70 ? -23.870 -9.550 30.744 1.00 80.94 70 ALA A O 1
ATOM 546 N N . PHE A 1 71 ? -25.178 -7.737 30.539 1.00 83.25 71 PHE A N 1
ATOM 547 C CA . PHE A 1 71 ? -26.013 -8.052 31.705 1.00 83.25 71 PHE A CA 1
ATOM 548 C C . PHE A 1 71 ? -26.797 -9.353 31.505 1.00 83.25 71 PHE A C 1
ATOM 550 O O . PHE A 1 71 ? -26.781 -10.222 32.377 1.00 83.25 71 PHE A O 1
ATOM 557 N N . ARG A 1 72 ? -27.413 -9.538 30.332 1.00 81.56 72 ARG A N 1
ATOM 558 C CA . ARG A 1 72 ? -28.115 -10.778 29.963 1.00 81.56 72 ARG A CA 1
ATOM 559 C C . ARG A 1 72 ? -27.192 -11.992 29.996 1.00 81.56 72 ARG A C 1
ATOM 561 O O . ARG A 1 72 ? -27.565 -13.017 30.557 1.00 81.56 72 ARG A O 1
ATOM 568 N N . ALA A 1 73 ? -25.981 -11.862 29.454 1.00 78.12 73 ALA A N 1
ATOM 569 C CA . ALA A 1 73 ? -24.984 -12.930 29.436 1.00 78.12 73 ALA A CA 1
ATOM 570 C C . ALA A 1 73 ? -24.434 -13.282 30.829 1.00 78.12 73 ALA A C 1
ATOM 572 O O . ALA A 1 73 ? -23.972 -14.403 31.029 1.00 78.12 73 ALA A O 1
ATOM 573 N N . THR A 1 74 ? -24.459 -12.338 31.774 1.00 81.12 74 THR A N 1
ATOM 574 C CA . THR A 1 74 ? -24.013 -12.555 33.161 1.00 81.12 74 THR A CA 1
ATOM 575 C C . THR A 1 74 ? -25.109 -13.219 33.992 1.00 81.12 74 THR A C 1
ATOM 577 O O . THR A 1 74 ? -24.845 -14.147 34.747 1.00 81.12 74 THR A O 1
ATOM 580 N N . LEU A 1 75 ? -26.356 -12.784 33.807 1.00 78.88 75 LEU A N 1
ATOM 581 C CA . LEU A 1 75 ? -27.528 -13.300 34.521 1.00 78.88 75 LEU A CA 1
ATOM 582 C C . LEU A 1 75 ? -28.135 -14.549 33.868 1.00 78.88 75 LEU A C 1
ATOM 584 O O . LEU A 1 75 ? -29.118 -15.090 34.366 1.00 78.88 75 LEU A O 1
ATOM 588 N N . ASN A 1 76 ? -27.554 -14.996 32.752 1.00 74.56 76 ASN A N 1
ATOM 589 C CA . ASN A 1 76 ? -27.987 -16.152 31.972 1.00 74.56 76 ASN A CA 1
ATOM 590 C C . ASN A 1 76 ? -29.466 -16.073 31.536 1.00 74.56 76 ASN A C 1
ATOM 592 O O . ASN A 1 76 ? -30.173 -17.078 31.461 1.00 74.56 76 ASN A O 1
ATOM 596 N N . ILE A 1 77 ? -29.939 -14.852 31.262 1.00 75.88 77 ILE A N 1
ATOM 597 C CA . ILE A 1 77 ? -31.312 -14.586 30.827 1.00 75.88 77 ILE A CA 1
ATOM 598 C C . ILE A 1 77 ? -31.369 -14.757 29.300 1.00 75.88 77 ILE A C 1
ATOM 600 O O . ILE A 1 77 ? -30.592 -14.105 28.593 1.00 75.88 77 ILE A O 1
ATOM 604 N N . PRO A 1 78 ? -32.280 -15.586 28.757 1.00 68.88 78 PRO A N 1
ATOM 605 C CA . PRO A 1 78 ? -32.429 -15.742 27.315 1.00 68.88 78 PRO A CA 1
ATOM 606 C C . PRO A 1 78 ? -32.852 -14.423 26.654 1.00 68.88 78 PRO A C 1
ATOM 608 O O . PRO A 1 78 ? -33.648 -13.659 27.200 1.00 68.88 78 PRO A O 1
ATOM 611 N N . THR A 1 79 ? -32.344 -14.168 25.444 1.00 62.69 79 THR A N 1
ATOM 612 C CA . THR A 1 79 ? -32.520 -12.914 24.681 1.00 62.69 79 THR A CA 1
ATOM 613 C C . THR A 1 79 ? -33.988 -12.504 24.487 1.00 62.69 79 THR A C 1
ATOM 615 O O . THR A 1 79 ? -34.280 -11.323 24.306 1.00 62.69 79 THR A O 1
ATOM 618 N N . THR A 1 80 ? -34.906 -13.468 24.550 1.00 58.97 80 THR A N 1
ATOM 619 C CA . THR A 1 80 ? -36.352 -13.307 24.345 1.00 58.97 80 THR A CA 1
ATOM 620 C C . THR A 1 80 ? -37.092 -12.748 25.567 1.00 58.97 80 THR A C 1
ATOM 622 O O . THR A 1 80 ? -38.218 -12.280 25.425 1.00 58.97 80 THR A O 1
ATOM 625 N N . SER A 1 81 ? -36.485 -12.764 26.759 1.00 66.62 81 SER A N 1
ATOM 626 C CA . SER A 1 81 ? -37.137 -12.289 27.986 1.00 66.62 81 SER A CA 1
ATOM 627 C C . SER A 1 81 ? -36.858 -10.797 28.250 1.00 66.62 81 SER A C 1
ATOM 629 O O . SER A 1 81 ? -35.725 -10.332 28.040 1.00 66.62 81 SER A O 1
ATOM 631 N N . PRO A 1 82 ? -37.861 -10.026 28.721 1.00 67.62 82 PRO A N 1
ATOM 632 C CA . PRO A 1 82 ? -37.649 -8.651 29.159 1.00 67.62 82 PRO A CA 1
ATOM 633 C C . PRO A 1 82 ? -36.683 -8.616 30.349 1.00 67.62 82 PRO A C 1
ATOM 635 O O . PRO A 1 82 ? -36.743 -9.481 31.224 1.00 67.62 82 PRO A O 1
ATOM 638 N N . LEU A 1 83 ? -35.773 -7.636 30.370 1.00 68.56 83 LEU A N 1
ATOM 639 C CA . LEU A 1 83 ? -34.896 -7.447 31.526 1.00 68.56 83 LEU A CA 1
ATOM 640 C C . LEU A 1 83 ? -35.718 -6.962 32.732 1.00 68.56 83 LEU A C 1
ATOM 642 O O . LEU A 1 83 ? -36.652 -6.178 32.550 1.00 68.56 83 LEU A O 1
ATOM 646 N N . PRO A 1 84 ? -35.349 -7.365 33.959 1.00 78.00 84 PRO A N 1
ATOM 647 C CA . PRO A 1 84 ? -35.880 -6.754 35.170 1.00 78.00 84 PRO A CA 1
ATOM 648 C C . PRO A 1 84 ? -35.654 -5.236 35.176 1.00 78.00 84 PRO A C 1
ATOM 650 O O . PRO A 1 84 ? -34.586 -4.756 34.782 1.00 78.00 84 PRO A O 1
ATOM 653 N N . GLN A 1 85 ? -36.656 -4.492 35.650 1.00 76.06 85 GLN A N 1
ATOM 654 C CA . GLN A 1 85 ? -36.669 -3.025 35.649 1.00 76.06 85 GLN A CA 1
ATOM 655 C C . GLN A 1 85 ? -35.452 -2.425 36.378 1.00 76.06 85 GLN A C 1
ATOM 657 O O . GLN A 1 85 ? -34.904 -1.418 35.935 1.00 76.06 85 GLN A O 1
ATOM 662 N N . ASP A 1 86 ? -34.994 -3.092 37.440 1.00 78.00 86 ASP A N 1
ATOM 663 C CA . ASP A 1 86 ? -33.854 -2.675 38.265 1.00 78.00 86 ASP A CA 1
ATOM 664 C C . ASP A 1 86 ? -32.517 -2.747 37.517 1.00 78.00 86 ASP A C 1
ATOM 666 O O . ASP A 1 86 ? -31.609 -1.965 37.767 1.00 78.00 86 ASP A O 1
ATOM 670 N N . ILE A 1 87 ? -32.378 -3.677 36.571 1.00 79.50 87 ILE A N 1
ATOM 671 C CA . ILE A 1 87 ? -31.171 -3.772 35.739 1.00 79.50 87 ILE A CA 1
ATOM 672 C C . ILE A 1 87 ? -31.255 -2.755 34.608 1.00 79.50 87 ILE A C 1
ATOM 674 O O . ILE A 1 87 ? -30.255 -2.141 34.249 1.00 79.50 87 ILE A O 1
ATOM 678 N N . TYR A 1 88 ? -32.450 -2.541 34.059 1.00 81.25 88 TYR A N 1
ATOM 679 C CA . TYR A 1 88 ? -32.654 -1.544 33.016 1.00 81.25 88 TYR A CA 1
ATOM 680 C C . TYR A 1 88 ? -32.310 -0.127 33.499 1.00 81.25 88 TYR A C 1
ATOM 682 O O . TYR A 1 88 ? -31.655 0.616 32.772 1.00 81.25 88 TYR A O 1
ATOM 690 N N . SER A 1 89 ? -32.683 0.243 34.730 1.00 83.69 89 SER A N 1
ATOM 691 C CA . SER A 1 89 ? -32.324 1.544 35.313 1.00 83.69 89 SER A CA 1
ATOM 692 C C . SER A 1 89 ? -30.809 1.716 35.462 1.00 83.69 89 SER A C 1
ATOM 694 O O . SER A 1 89 ? -30.276 2.742 35.043 1.00 83.69 89 SER A O 1
ATOM 696 N N . VAL A 1 90 ? -30.110 0.689 35.951 1.00 83.88 90 VAL A N 1
ATOM 697 C CA . VAL A 1 90 ? -28.641 0.666 36.058 1.00 83.88 90 VAL A CA 1
ATOM 698 C C . VAL A 1 90 ? -27.979 0.823 34.688 1.00 83.88 90 VAL A C 1
ATOM 700 O O . VAL A 1 90 ? -27.048 1.610 34.526 1.00 83.88 90 VAL A O 1
ATOM 703 N N . VAL A 1 91 ? -28.472 0.116 33.667 1.00 84.75 91 VAL A N 1
ATOM 704 C CA . VAL A 1 91 ? -27.962 0.247 32.294 1.00 84.75 91 VAL A CA 1
ATOM 705 C C . VAL A 1 91 ? -28.131 1.678 31.789 1.00 84.75 91 VAL A C 1
ATOM 707 O O . VAL A 1 91 ? -27.187 2.244 31.239 1.00 84.75 91 VAL A O 1
ATOM 710 N N . GLN A 1 92 ? -29.308 2.278 31.978 1.00 84.94 92 GLN A N 1
ATOM 711 C CA . GLN A 1 92 ? -29.569 3.652 31.544 1.00 84.94 92 GLN A CA 1
ATOM 712 C C . GLN A 1 92 ? -28.668 4.664 32.260 1.00 84.94 92 GLN A C 1
ATOM 714 O O . GLN A 1 92 ? -28.186 5.600 31.622 1.00 84.94 92 GLN A O 1
ATOM 719 N N . GLU A 1 93 ? -28.387 4.461 33.547 1.00 86.06 93 GLU A N 1
ATOM 720 C CA . GLU A 1 93 ? -27.468 5.306 34.310 1.00 86.06 93 GLU A CA 1
ATOM 721 C C . GLU A 1 93 ? -26.038 5.232 33.757 1.00 86.06 93 GLU A C 1
ATOM 723 O O . GLU A 1 93 ? -25.434 6.264 33.452 1.00 86.06 93 GLU A O 1
ATOM 728 N N . VAL A 1 94 ? -25.518 4.022 33.533 1.00 85.38 94 VAL A N 1
ATOM 729 C CA . VAL A 1 94 ? -24.183 3.820 32.947 1.00 85.38 94 VAL A CA 1
ATOM 730 C C . VAL A 1 94 ? -24.111 4.420 31.540 1.00 85.38 94 VAL A C 1
ATOM 732 O O . VAL A 1 94 ? -23.140 5.098 31.205 1.00 85.38 94 VAL A O 1
ATOM 735 N N . VAL A 1 95 ? -25.146 4.238 30.715 1.00 86.69 95 VAL A N 1
ATOM 736 C CA . VAL A 1 95 ? -25.219 4.835 29.371 1.00 86.69 95 VAL A CA 1
ATOM 737 C C . VAL A 1 95 ? -25.201 6.360 29.446 1.00 86.69 95 VAL A C 1
ATOM 739 O O . VAL A 1 95 ? -24.480 6.992 28.675 1.00 86.69 95 VAL A O 1
ATOM 742 N N . ALA A 1 96 ? -25.949 6.965 30.370 1.00 86.50 96 ALA A N 1
ATOM 743 C CA . ALA A 1 96 ? -25.972 8.414 30.544 1.00 86.50 96 ALA A CA 1
ATOM 744 C C . ALA A 1 96 ? -24.588 8.966 30.924 1.00 86.50 96 ALA A C 1
ATOM 746 O O . ALA A 1 96 ? -24.149 9.964 30.348 1.00 86.50 96 ALA A O 1
ATOM 747 N N . GLN A 1 97 ? -23.869 8.284 31.820 1.00 85.62 97 GLN A N 1
ATOM 748 C CA . GLN A 1 97 ? -22.500 8.652 32.192 1.00 85.62 97 GLN A CA 1
ATOM 749 C C . GLN A 1 97 ? -21.531 8.538 31.006 1.00 85.62 97 GLN A C 1
ATOM 751 O O . GLN A 1 97 ? -20.767 9.463 30.747 1.00 85.62 97 GLN A O 1
ATOM 756 N N . VAL A 1 98 ? -21.596 7.449 30.231 1.00 86.25 98 VAL A N 1
ATOM 757 C CA . VAL A 1 98 ? -20.760 7.269 29.028 1.00 86.25 98 VAL A CA 1
ATOM 758 C C . VAL A 1 98 ? -21.040 8.359 27.992 1.00 86.25 98 VAL A C 1
ATOM 760 O O . VAL A 1 98 ? -20.111 8.899 27.399 1.00 86.25 98 VAL A O 1
ATOM 763 N N . VAL A 1 99 ? -22.308 8.713 27.768 1.00 86.19 99 VAL A N 1
ATOM 764 C CA . VAL A 1 99 ? -22.693 9.769 26.818 1.00 86.19 99 VAL A CA 1
ATOM 765 C C . VAL A 1 99 ? -22.186 11.144 27.267 1.00 86.19 99 VAL A C 1
ATOM 767 O O . VAL A 1 99 ? -21.769 11.937 26.419 1.00 86.19 99 VAL A O 1
ATOM 770 N N . SER A 1 100 ? -22.187 11.424 28.573 1.00 85.56 100 SER A N 1
ATOM 771 C CA . SER A 1 100 ? -21.628 12.660 29.135 1.00 85.56 100 SER A CA 1
ATOM 772 C C . SER A 1 100 ? -20.125 12.774 28.867 1.00 85.56 100 SER A C 1
ATOM 774 O O . SER A 1 100 ? -19.671 13.772 28.310 1.00 85.56 100 SER A O 1
ATOM 776 N N . ASP A 1 101 ? -19.368 11.723 29.170 1.00 83.38 101 ASP A N 1
ATOM 777 C CA . ASP A 1 101 ? -17.918 11.677 28.964 1.00 83.38 101 ASP A CA 1
ATOM 778 C C . ASP A 1 101 ? -17.545 11.736 27.471 1.00 83.38 101 ASP A C 1
ATOM 780 O O . ASP A 1 101 ? -16.614 12.436 27.074 1.00 83.38 101 ASP A O 1
ATOM 784 N N . VAL A 1 102 ? -18.312 11.059 26.608 1.00 82.44 102 VAL A N 1
ATOM 785 C CA . VAL A 1 102 ? -18.176 11.152 25.144 1.00 82.44 102 VAL A CA 1
ATOM 786 C C . VAL A 1 102 ? -18.358 12.592 24.667 1.00 82.44 102 VAL A C 1
ATOM 788 O O . VAL A 1 102 ? -17.614 13.059 23.802 1.00 82.44 102 VAL A O 1
ATOM 791 N N . ARG A 1 103 ? -19.335 13.312 25.226 1.00 80.75 103 ARG A N 1
ATOM 792 C CA . ARG A 1 103 ? -19.599 14.713 24.887 1.00 80.75 103 ARG A CA 1
ATOM 793 C C . ARG A 1 103 ? -18.464 15.630 25.343 1.00 80.75 103 ARG A C 1
ATOM 795 O O . ARG A 1 103 ? -18.108 16.543 24.602 1.00 80.75 103 ARG A O 1
ATOM 802 N N . GLU A 1 104 ? -17.890 15.386 26.515 1.00 81.44 104 GLU A N 1
ATOM 803 C CA . GLU A 1 104 ? -16.734 16.129 27.025 1.00 81.44 104 GLU A CA 1
ATOM 804 C C . GLU A 1 104 ? -15.485 15.893 26.161 1.00 81.44 104 GLU A C 1
ATOM 806 O O . GLU A 1 104 ? -14.847 16.841 25.703 1.00 81.44 104 GLU A O 1
ATOM 811 N N . GLN A 1 105 ? -15.193 14.636 25.820 1.00 76.56 105 GLN A N 1
ATOM 812 C CA . GLN A 1 105 ? -14.085 14.283 24.926 1.00 76.56 105 GLN A CA 1
ATOM 813 C C . GLN A 1 105 ? -14.261 14.863 23.515 1.00 76.56 105 GLN A C 1
ATOM 815 O O . GLN A 1 105 ? -13.291 15.321 22.905 1.00 76.56 105 GLN A O 1
ATOM 820 N N . ALA A 1 106 ? -15.496 14.900 23.011 1.00 71.25 106 ALA A N 1
ATOM 821 C CA . ALA A 1 106 ? -15.822 15.548 21.747 1.00 71.25 106 ALA A CA 1
ATOM 822 C C . ALA A 1 106 ? -15.617 17.072 21.800 1.00 71.25 106 ALA A C 1
ATOM 824 O O . ALA A 1 106 ? -15.107 17.651 20.841 1.00 71.25 106 ALA A O 1
ATOM 825 N N . ALA A 1 107 ? -15.970 17.725 22.914 1.00 74.44 107 ALA A N 1
ATOM 826 C CA . ALA A 1 107 ? -15.771 19.164 23.107 1.00 74.44 107 ALA A CA 1
ATOM 827 C C . ALA A 1 107 ? -14.283 19.551 23.148 1.00 74.44 107 ALA A C 1
ATOM 829 O O . ALA A 1 107 ? -13.912 20.632 22.694 1.00 74.44 107 ALA A O 1
ATOM 830 N N . HIS A 1 108 ? -13.421 18.650 23.621 1.00 71.06 108 HIS A N 1
ATOM 831 C CA . HIS A 1 108 ? -11.966 18.812 23.593 1.00 71.06 108 HIS A CA 1
ATOM 832 C C . HIS A 1 108 ? -11.319 18.499 22.231 1.00 71.06 108 HIS A C 1
ATOM 834 O O . HIS A 1 108 ? -10.096 18.544 22.111 1.00 71.06 108 HIS A O 1
ATOM 840 N N . GLY A 1 109 ? -12.112 18.208 21.192 1.00 61.28 109 GLY A N 1
ATOM 841 C CA . GLY A 1 109 ? -11.613 17.962 19.837 1.00 61.28 109 GLY A CA 1
ATOM 842 C C . GLY A 1 109 ? -10.919 16.609 19.659 1.00 61.28 109 GLY A C 1
ATOM 843 O O . GLY A 1 109 ? -10.211 16.409 18.670 1.00 61.28 109 GLY A O 1
ATOM 844 N N . ALA A 1 110 ? -11.102 15.668 20.591 1.00 65.06 110 ALA A N 1
ATOM 845 C CA . ALA A 1 110 ? -10.560 14.325 20.453 1.00 65.06 110 ALA A CA 1
ATOM 846 C C . ALA A 1 110 ? -11.340 13.540 19.387 1.00 65.06 110 ALA A C 1
ATOM 848 O O . ALA A 1 110 ? -12.572 13.520 19.371 1.00 65.06 110 ALA A O 1
ATOM 849 N N . ALA A 1 111 ? -10.624 12.848 18.498 1.00 62.00 111 ALA A N 1
ATOM 850 C CA . ALA A 1 111 ? -11.247 11.927 17.556 1.00 62.00 111 ALA A CA 1
ATOM 851 C C . ALA A 1 111 ? -11.792 10.707 18.318 1.00 62.00 111 ALA A C 1
ATOM 853 O O . ALA A 1 111 ? -11.025 9.842 18.748 1.00 62.00 111 ALA A O 1
ATOM 854 N N . LEU A 1 112 ? -13.116 10.623 18.481 1.00 72.69 112 LEU A N 1
ATOM 855 C CA . LEU A 1 112 ? -13.744 9.474 19.126 1.00 72.69 112 LEU A CA 1
ATOM 856 C C . LEU A 1 112 ? -13.613 8.229 18.253 1.00 72.69 112 LEU A C 1
ATOM 858 O O . LEU A 1 112 ? -14.185 8.136 17.164 1.00 72.69 112 LEU A O 1
ATOM 862 N N . THR A 1 113 ? -12.880 7.242 18.759 1.00 79.06 113 THR A N 1
ATOM 863 C CA . THR A 1 113 ? -12.814 5.914 18.152 1.00 79.06 113 THR A CA 1
ATOM 864 C C . THR A 1 113 ? -13.817 4.977 18.814 1.00 79.06 113 THR A C 1
ATOM 866 O O . THR A 1 113 ? -14.137 5.130 19.991 1.00 79.06 113 THR A O 1
ATOM 869 N N . VAL A 1 114 ? -14.300 3.969 18.079 1.00 76.19 114 VAL A N 1
ATOM 870 C CA . VAL A 1 114 ? -15.198 2.945 18.654 1.00 76.19 114 VAL A CA 1
ATOM 871 C C . VAL A 1 114 ? -14.557 2.243 19.851 1.00 76.19 114 VAL A C 1
ATOM 873 O O . VAL A 1 114 ? -15.255 1.934 20.806 1.00 76.19 114 VAL A O 1
ATOM 876 N N . GLU A 1 115 ? -13.243 2.034 19.819 1.00 78.31 115 GLU A N 1
ATOM 877 C CA . GLU A 1 115 ? -12.514 1.409 20.926 1.00 78.31 115 GLU A CA 1
ATOM 878 C C . GLU A 1 115 ? -12.443 2.319 22.140 1.00 78.31 115 GLU A C 1
ATOM 880 O O . GLU A 1 115 ? -12.748 1.866 23.228 1.00 78.31 115 GLU A O 1
ATOM 885 N N . GLY A 1 116 ? -12.181 3.615 21.947 1.00 82.19 116 GLY A N 1
ATOM 886 C CA . GLY A 1 116 ? -12.209 4.569 23.055 1.00 82.19 116 GLY A CA 1
ATOM 887 C C . GLY A 1 116 ? -13.573 4.620 23.752 1.00 82.19 116 GLY A C 1
ATOM 888 O O . GLY A 1 116 ? -13.634 4.697 24.973 1.00 82.19 116 GLY A O 1
ATOM 889 N N . ILE A 1 117 ? -14.674 4.499 22.998 1.00 84.31 117 ILE A N 1
ATOM 890 C CA . ILE A 1 117 ? -16.023 4.399 23.581 1.00 84.31 117 ILE A CA 1
ATOM 891 C C . ILE A 1 117 ? -16.205 3.069 24.326 1.00 84.31 117 ILE A C 1
ATOM 893 O O . ILE A 1 117 ? -16.838 3.042 25.376 1.00 84.31 117 ILE A O 1
ATOM 897 N N . GLN A 1 118 ? -15.672 1.963 23.804 1.00 83.25 118 GLN A N 1
ATOM 898 C CA . GLN A 1 118 ? -15.746 0.657 24.468 1.00 83.25 118 GLN A CA 1
ATOM 899 C C . GLN A 1 118 ? -14.935 0.629 25.767 1.00 83.25 118 GLN A C 1
ATOM 901 O O . GLN A 1 118 ? -15.460 0.177 26.780 1.00 83.25 118 GLN A O 1
ATOM 906 N N . ASP A 1 119 ? -13.722 1.180 25.758 1.00 86.31 119 ASP A N 1
ATOM 907 C CA . ASP A 1 119 ? -12.869 1.329 26.938 1.00 86.31 119 ASP A CA 1
ATOM 908 C C . ASP A 1 119 ? -13.573 2.186 28.002 1.00 86.31 119 ASP A C 1
ATOM 910 O O . ASP A 1 119 ? -13.568 1.866 29.189 1.00 86.31 119 ASP A O 1
ATOM 914 N N . LEU A 1 120 ? -14.260 3.249 27.574 1.00 86.31 120 LEU A N 1
ATOM 915 C CA . LEU A 1 120 ? -15.039 4.105 28.463 1.00 86.31 120 LEU A CA 1
ATOM 916 C C . LEU A 1 120 ? -16.214 3.352 29.107 1.00 86.31 120 LEU A C 1
ATOM 918 O O . LEU A 1 120 ? -16.444 3.492 30.306 1.00 86.31 120 LEU A O 1
ATOM 922 N N . VAL A 1 121 ? -16.927 2.518 28.343 1.00 86.44 121 VAL A N 1
ATOM 923 C CA . VAL A 1 121 ? -17.991 1.645 28.876 1.00 86.44 121 VAL A CA 1
ATOM 924 C C . VAL A 1 121 ? -17.434 0.686 29.930 1.00 86.44 121 VAL A C 1
ATOM 926 O O . VAL A 1 121 ? -18.049 0.515 30.981 1.00 86.44 121 VAL A O 1
ATOM 929 N N . GLU A 1 122 ? -16.263 0.096 29.689 1.00 87.12 122 GLU A N 1
ATOM 930 C CA . GLU A 1 122 ? -15.597 -0.797 30.645 1.00 87.12 122 GLU A CA 1
ATOM 931 C C . GLU A 1 122 ? -15.249 -0.068 31.943 1.00 87.12 122 GLU A C 1
ATOM 933 O O . GLU A 1 122 ? -15.593 -0.543 33.027 1.00 87.12 122 GLU A O 1
ATOM 938 N N . VAL A 1 123 ? -14.648 1.120 31.840 1.00 86.38 123 VAL A N 1
ATOM 939 C CA . VAL A 1 123 ? -14.310 1.951 33.002 1.00 86.38 123 VAL A CA 1
ATOM 940 C C . VAL A 1 123 ? -15.562 2.319 33.796 1.00 86.38 123 VAL A C 1
ATOM 942 O O . VAL A 1 123 ? -15.549 2.204 35.021 1.00 86.38 123 VAL A O 1
ATOM 945 N N . LYS A 1 124 ? -16.663 2.703 33.138 1.00 89.25 124 LYS A N 1
ATOM 946 C CA . LYS A 1 124 ? -17.915 3.049 33.833 1.00 89.25 124 LYS A CA 1
ATOM 947 C C . LYS A 1 124 ? -18.578 1.850 34.497 1.00 89.25 124 LYS A C 1
ATOM 949 O O . LYS A 1 124 ? -19.032 1.971 35.631 1.00 89.25 124 LYS A O 1
ATOM 954 N N . LEU A 1 125 ? -18.572 0.681 33.857 1.00 86.88 125 LEU A N 1
ATOM 955 C CA . LEU A 1 125 ? -19.068 -0.551 34.479 1.00 86.88 125 LEU A CA 1
ATOM 956 C C . LEU A 1 125 ? -18.235 -0.946 35.708 1.00 86.88 125 LEU A C 1
ATOM 958 O O . LEU A 1 125 ? -18.799 -1.388 36.708 1.00 86.88 125 LEU A O 1
ATOM 962 N N . MET A 1 126 ? -16.915 -0.742 35.669 1.00 86.06 126 MET A N 1
ATOM 963 C CA . MET A 1 126 ? -16.037 -0.968 36.823 1.00 86.06 126 MET A CA 1
ATOM 964 C C . MET A 1 126 ? -16.251 0.063 37.940 1.00 86.06 126 MET A C 1
ATOM 966 O O . MET A 1 126 ? -16.260 -0.312 39.110 1.00 86.06 126 MET A O 1
ATOM 970 N N . GLN A 1 127 ? -16.457 1.342 37.604 1.00 86.31 127 GLN A N 1
ATOM 971 C CA . GLN A 1 127 ? -16.746 2.411 38.574 1.00 86.31 127 GLN A CA 1
ATOM 972 C C . GLN A 1 127 ? -18.096 2.217 39.273 1.00 86.31 127 GLN A C 1
ATOM 974 O O . GLN A 1 127 ? -18.202 2.475 40.468 1.00 86.31 127 GLN A O 1
ATOM 979 N N . ALA A 1 128 ? -19.097 1.705 38.555 1.00 84.00 128 ALA A N 1
ATOM 980 C CA . ALA A 1 128 ? -20.396 1.336 39.113 1.00 84.00 128 ALA A CA 1
ATOM 981 C C . ALA A 1 128 ? -20.357 0.047 39.968 1.00 84.00 128 ALA A C 1
ATOM 983 O O . ALA A 1 128 ? -21.376 -0.361 40.515 1.00 84.00 128 ALA A O 1
ATOM 984 N N . GLY A 1 129 ? -19.199 -0.618 40.087 1.00 85.31 129 GLY A N 1
ATOM 985 C CA . GLY A 1 129 ? -19.032 -1.842 40.880 1.00 85.31 129 GLY A CA 1
ATOM 986 C C . GLY A 1 129 ? -19.514 -3.125 40.190 1.00 85.31 129 GLY A C 1
ATOM 987 O O . GLY A 1 129 ? -19.525 -4.192 40.804 1.00 85.31 129 GLY A O 1
ATOM 988 N N . HIS A 1 130 ? -19.878 -3.071 38.906 1.00 86.62 130 HIS A N 1
ATOM 989 C CA . HIS A 1 130 ? -20.346 -4.226 38.135 1.00 86.62 130 HIS A CA 1
ATOM 990 C C . HIS A 1 130 ? -19.187 -4.997 37.486 1.00 86.62 130 HIS A C 1
ATOM 992 O O . HIS A 1 130 ? -19.127 -5.158 36.265 1.00 86.62 130 HIS A O 1
ATOM 998 N N . TYR A 1 131 ? -18.265 -5.507 38.307 1.00 85.44 131 TYR A N 1
ATOM 999 C CA . TYR A 1 131 ? -17.048 -6.184 37.839 1.00 85.44 131 TYR A CA 1
ATOM 1000 C C . TYR A 1 131 ? -17.327 -7.426 36.986 1.00 85.44 131 TYR A C 1
ATOM 1002 O O . TYR A 1 131 ? -16.692 -7.611 35.950 1.00 85.44 131 TYR A O 1
ATOM 1010 N N . GLU A 1 132 ? -18.302 -8.251 37.377 1.00 82.69 132 GLU A N 1
ATOM 1011 C CA . GLU A 1 132 ? -18.667 -9.465 36.630 1.00 82.69 132 GLU A CA 1
ATOM 1012 C C . GLU A 1 132 ? -19.226 -9.137 35.241 1.00 82.69 132 GLU A C 1
ATOM 1014 O O . GLU A 1 132 ? -18.859 -9.764 34.247 1.00 82.69 132 GLU A O 1
ATOM 1019 N N . VAL A 1 133 ? -20.049 -8.088 35.149 1.00 84.62 133 VAL A N 1
ATOM 1020 C CA . VAL A 1 133 ? -20.617 -7.624 33.878 1.00 84.62 133 VAL A CA 1
ATOM 1021 C C . VAL A 1 133 ? -19.533 -7.003 33.004 1.00 84.62 133 VAL A C 1
ATOM 1023 O O . VAL A 1 133 ? -19.480 -7.299 31.813 1.00 84.62 133 VAL A O 1
ATOM 1026 N N . ALA A 1 134 ? -18.627 -6.204 33.581 1.00 85.19 134 ALA A N 1
ATOM 1027 C CA . ALA A 1 134 ? -17.472 -5.656 32.872 1.00 85.19 134 ALA A CA 1
ATOM 1028 C C . ALA A 1 134 ? -16.569 -6.776 32.330 1.00 85.19 134 ALA A C 1
ATOM 1030 O O . ALA A 1 134 ? -16.198 -6.765 31.158 1.00 85.19 134 ALA A O 1
ATOM 1031 N N . ARG A 1 135 ? -16.279 -7.802 33.140 1.00 84.50 135 ARG A N 1
ATOM 1032 C CA . ARG A 1 135 ? -15.507 -8.978 32.720 1.00 84.50 135 ARG A CA 1
ATOM 1033 C C . ARG A 1 135 ? -16.202 -9.722 31.583 1.00 84.50 135 ARG A C 1
ATOM 1035 O O . ARG A 1 135 ? -15.552 -10.085 30.604 1.00 84.50 135 ARG A O 1
ATOM 1042 N N . ARG A 1 136 ? -17.518 -9.933 31.680 1.00 81.00 136 ARG A N 1
ATOM 1043 C CA . ARG A 1 136 ? -18.300 -10.597 30.629 1.00 81.00 136 ARG A CA 1
ATOM 1044 C C . ARG A 1 136 ? -18.360 -9.764 29.353 1.00 81.00 136 ARG A C 1
ATOM 1046 O O . ARG A 1 136 ? -18.260 -10.332 28.272 1.00 81.00 136 ARG A O 1
ATOM 1053 N N . TYR A 1 137 ? -18.454 -8.442 29.472 1.00 84.19 137 TYR A N 1
ATOM 1054 C CA . TYR A 1 137 ? -18.387 -7.502 28.357 1.00 84.19 137 TYR A CA 1
ATOM 1055 C C . TYR A 1 137 ? -17.025 -7.555 27.651 1.00 84.19 137 TYR A C 1
ATOM 1057 O O . TYR A 1 137 ? -16.993 -7.629 26.425 1.00 84.19 137 TYR A O 1
ATOM 1065 N N . ILE A 1 138 ? -15.915 -7.605 28.398 1.00 83.00 138 ILE A N 1
ATOM 1066 C CA . ILE A 1 138 ? -14.555 -7.747 27.846 1.00 83.00 138 ILE A CA 1
ATOM 1067 C C . ILE A 1 138 ? -14.415 -9.071 27.089 1.00 83.00 138 ILE A C 1
ATOM 1069 O O . ILE A 1 138 ? -13.974 -9.077 25.943 1.00 83.00 138 ILE A O 1
ATOM 1073 N N . ILE A 1 139 ? -14.855 -10.181 27.691 1.00 80.81 139 ILE A N 1
ATOM 1074 C CA . ILE A 1 139 ? -14.826 -11.501 27.046 1.00 80.81 139 ILE A CA 1
ATOM 1075 C C . ILE A 1 139 ? -15.687 -11.491 25.779 1.00 80.81 139 ILE A C 1
ATOM 1077 O O . ILE A 1 139 ? -15.216 -11.885 24.722 1.00 80.81 139 ILE A O 1
ATOM 1081 N N . TYR A 1 140 ? -16.908 -10.957 25.840 1.00 75.88 140 TYR A N 1
ATOM 1082 C CA . TYR A 1 140 ? -17.793 -10.841 24.680 1.00 75.88 140 TYR A CA 1
ATOM 1083 C C . TYR A 1 140 ? -17.191 -9.956 23.576 1.00 75.88 140 TYR A C 1
ATOM 1085 O O . TYR A 1 140 ? -17.287 -10.287 22.393 1.00 75.88 140 TYR A O 1
ATOM 1093 N N . ARG A 1 141 ? -16.540 -8.840 23.940 1.00 76.06 141 ARG A N 1
ATOM 1094 C CA . ARG A 1 141 ? -15.814 -7.955 23.018 1.00 76.06 141 ARG A CA 1
ATOM 1095 C C . ARG A 1 141 ? -14.684 -8.706 22.333 1.00 76.06 141 ARG A C 1
ATOM 1097 O O . ARG A 1 141 ? -14.548 -8.557 21.119 1.00 76.06 141 ARG A O 1
ATOM 1104 N N . ASP A 1 142 ? -13.901 -9.473 23.084 1.00 72.19 142 ASP A N 1
ATOM 1105 C CA . ASP A 1 142 ? -12.736 -10.204 22.592 1.00 72.19 142 ASP A CA 1
ATOM 1106 C C . ASP A 1 142 ? -13.146 -11.423 21.751 1.00 72.19 142 ASP A C 1
ATOM 1108 O O . ASP A 1 142 ? -12.655 -11.565 20.638 1.00 72.19 142 ASP A O 1
ATOM 1112 N N . GLU A 1 143 ? -14.163 -12.186 22.154 1.00 69.56 143 GLU A N 1
ATOM 1113 C CA . GLU A 1 143 ? -14.779 -13.245 21.340 1.00 69.56 143 GLU A CA 1
ATOM 1114 C C . GLU A 1 143 ? -15.350 -12.674 20.039 1.00 69.56 143 GLU A C 1
ATOM 1116 O O . GLU A 1 143 ? -15.142 -13.218 18.963 1.00 69.56 143 GLU A O 1
ATOM 1121 N N . HIS A 1 144 ? -16.017 -11.516 20.081 1.00 68.06 144 HIS A N 1
ATOM 1122 C CA . HIS A 1 144 ? -16.490 -10.869 18.857 1.00 68.06 144 HIS A CA 1
ATOM 1123 C C . HIS A 1 144 ? -15.349 -10.235 18.056 1.00 68.06 144 HIS A C 1
ATOM 1125 O O . HIS A 1 144 ? -15.487 -10.030 16.853 1.00 68.06 144 HIS A O 1
ATOM 1131 N N . LYS A 1 145 ? -14.230 -9.868 18.685 1.00 63.72 145 LYS A N 1
ATOM 1132 C CA . LYS A 1 145 ? -13.004 -9.403 18.020 1.00 63.72 145 LYS A CA 1
ATOM 1133 C C . LYS A 1 145 ? -12.306 -10.569 17.314 1.00 63.72 145 LYS A C 1
ATOM 1135 O O . LYS A 1 145 ? -11.808 -10.343 16.217 1.00 63.72 145 LYS A O 1
ATOM 1140 N N . GLU A 1 146 ? -12.368 -11.777 17.871 1.00 53.41 146 GLU A N 1
ATOM 1141 C CA . GLU A 1 146 ? -11.868 -13.034 17.296 1.00 53.41 146 GLU A CA 1
ATOM 1142 C C . GLU A 1 146 ? -12.809 -13.630 16.236 1.00 53.41 146 GLU A C 1
ATOM 1144 O O . GLU A 1 146 ? -12.374 -14.031 15.167 1.00 53.41 146 GLU A O 1
ATOM 1149 N N . ILE A 1 147 ? -14.129 -13.573 16.411 1.00 57.03 147 ILE A N 1
ATOM 1150 C CA . ILE A 1 147 ? -15.088 -13.897 15.333 1.00 57.03 147 ILE A CA 1
ATOM 1151 C C . ILE A 1 147 ? -14.936 -12.895 14.164 1.00 57.03 147 ILE A C 1
ATOM 1153 O O . ILE A 1 147 ? -15.282 -13.181 13.018 1.00 57.03 147 ILE A O 1
ATOM 1157 N N . ARG A 1 148 ? -14.333 -11.727 14.436 1.00 57.38 148 ARG A N 1
ATOM 1158 C CA . ARG A 1 148 ? -13.838 -10.738 13.464 1.00 57.38 148 ARG A CA 1
ATOM 1159 C C . ARG A 1 148 ? -12.312 -10.837 13.233 1.00 57.38 148 ARG A C 1
ATOM 1161 O O . ARG A 1 148 ? -11.691 -9.829 12.878 1.00 57.38 148 ARG A O 1
ATOM 1168 N N . GLU A 1 149 ? -11.711 -12.027 13.374 1.00 43.50 149 GLU A N 1
ATOM 1169 C CA . GLU A 1 149 ? -10.321 -12.346 12.971 1.00 43.50 149 GLU A CA 1
ATOM 1170 C C . GLU A 1 149 ? -10.072 -12.146 11.466 1.00 43.50 149 GLU A C 1
ATOM 1172 O O . GLU A 1 149 ? -8.925 -12.100 11.030 1.00 43.50 149 GLU A O 1
ATOM 1177 N N . ASP A 1 150 ? -11.112 -11.830 10.689 1.00 49.28 150 ASP A N 1
ATOM 1178 C CA . ASP A 1 150 ? -11.010 -11.090 9.422 1.00 49.28 150 ASP A CA 1
ATOM 1179 C C . ASP A 1 150 ? -10.561 -9.635 9.619 1.00 49.28 150 ASP A C 1
ATOM 1181 O O . ASP A 1 150 ? -11.009 -8.706 8.946 1.00 49.28 150 ASP A O 1
ATOM 1185 N N . SER A 1 151 ? -9.655 -9.413 10.568 1.00 51.59 151 SER A N 1
ATOM 1186 C CA . SER A 1 151 ? -9.080 -8.117 10.842 1.00 51.59 151 SER A CA 1
ATOM 1187 C C . SER A 1 151 ? -8.125 -7.757 9.702 1.00 51.59 151 SER A C 1
ATOM 1189 O O . SER A 1 151 ? -7.052 -8.357 9.582 1.00 51.59 151 SER A O 1
ATOM 1191 N N . PRO A 1 152 ? -8.421 -6.706 8.911 1.00 54.31 152 PRO A N 1
ATOM 1192 C CA . PRO A 1 152 ? -7.550 -6.254 7.823 1.00 54.31 152 PRO A CA 1
ATOM 1193 C C . PRO A 1 152 ? -6.136 -5.842 8.283 1.00 54.31 152 PRO A C 1
ATOM 1195 O O . PRO A 1 152 ? -5.267 -5.593 7.455 1.00 54.31 152 PRO A O 1
ATOM 1198 N N . ARG A 1 153 ? -5.881 -5.781 9.600 1.00 50.66 153 ARG A N 1
ATOM 1199 C CA . ARG A 1 153 ? -4.603 -5.397 10.223 1.00 50.66 153 ARG A CA 1
ATOM 1200 C C . ARG A 1 153 ? -3.454 -6.395 10.028 1.00 50.66 153 ARG A C 1
ATOM 1202 O O . ARG A 1 153 ? -2.298 -5.966 10.104 1.00 50.66 153 ARG A O 1
ATOM 1209 N N . ASN A 1 154 ? -3.744 -7.675 9.783 1.00 56.53 154 ASN A N 1
ATOM 1210 C CA . ASN A 1 154 ? -2.714 -8.703 9.560 1.00 56.53 154 ASN A CA 1
ATOM 1211 C C . ASN A 1 154 ? -2.456 -9.000 8.078 1.00 56.53 154 ASN A C 1
ATOM 1213 O O . ASN A 1 154 ? -1.490 -9.690 7.750 1.00 56.53 154 ASN A O 1
ATOM 1217 N N . LEU A 1 155 ? -3.259 -8.430 7.178 1.00 69.19 155 LEU A N 1
ATOM 1218 C CA . LEU A 1 155 ? -3.062 -8.584 5.744 1.00 69.19 155 LEU A CA 1
ATOM 1219 C C . LEU A 1 155 ? -1.785 -7.859 5.308 1.00 69.19 155 LEU A C 1
ATOM 1221 O O . LEU A 1 155 ? -1.592 -6.665 5.565 1.00 69.19 155 LEU A O 1
ATOM 1225 N N . LYS A 1 156 ? -0.910 -8.590 4.621 1.00 74.00 156 LYS A N 1
ATOM 1226 C CA . LYS A 1 156 ? 0.282 -8.044 3.973 1.00 74.00 156 LYS A CA 1
ATOM 1227 C C . LYS A 1 156 ? 0.008 -7.943 2.481 1.00 74.00 156 LYS A C 1
ATOM 1229 O O . LYS A 1 156 ? -0.259 -8.947 1.831 1.00 74.00 156 LYS A O 1
ATOM 1234 N N . ILE A 1 157 ? 0.090 -6.729 1.952 1.00 79.94 157 ILE A N 1
ATOM 1235 C CA . ILE A 1 157 ? 0.029 -6.468 0.518 1.00 79.94 157 ILE A CA 1
ATOM 1236 C C . ILE A 1 157 ? 1.453 -6.452 -0.021 1.00 79.94 157 ILE A C 1
ATOM 1238 O O . ILE A 1 157 ? 2.303 -5.713 0.480 1.00 79.94 157 ILE A O 1
ATOM 1242 N N . GLN A 1 158 ? 1.710 -7.217 -1.068 1.00 80.25 158 GLN A N 1
ATOM 1243 C CA . GLN A 1 158 ? 2.939 -7.137 -1.835 1.00 80.25 158 GLN A CA 1
ATOM 1244 C C . GLN A 1 158 ? 2.853 -5.958 -2.810 1.00 80.25 158 GLN A C 1
ATOM 1246 O O . GLN A 1 158 ? 1.955 -5.889 -3.658 1.00 80.25 158 GLN A O 1
ATOM 1251 N N . ARG A 1 159 ? 3.782 -5.003 -2.691 1.00 78.12 159 ARG A N 1
ATOM 1252 C CA . ARG A 1 159 ? 3.924 -3.925 -3.680 1.00 78.12 159 ARG A CA 1
ATOM 1253 C C . ARG A 1 159 ? 4.455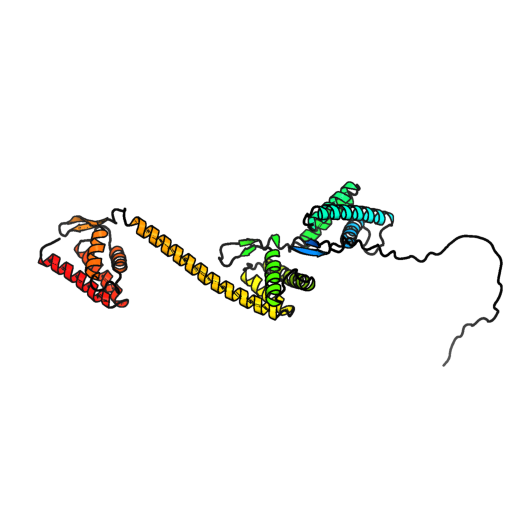 -4.478 -5.003 1.00 78.12 159 ARG A C 1
ATOM 1255 O O . ARG A 1 159 ? 5.016 -5.570 -5.065 1.00 78.12 159 ARG A O 1
ATOM 1262 N N . ARG A 1 160 ? 4.299 -3.676 -6.060 1.00 67.25 160 ARG A N 1
ATOM 1263 C CA . ARG A 1 160 ? 4.710 -4.000 -7.434 1.00 67.25 160 ARG A CA 1
ATOM 1264 C C . ARG A 1 160 ? 6.212 -4.311 -7.568 1.00 67.25 160 ARG A C 1
ATOM 1266 O O . ARG A 1 160 ? 6.580 -5.085 -8.438 1.00 67.25 160 ARG A O 1
ATOM 1273 N N . ASP A 1 161 ? 7.042 -3.814 -6.650 1.00 66.81 161 ASP A N 1
ATOM 1274 C CA . ASP A 1 161 ? 8.487 -4.089 -6.585 1.00 66.81 161 ASP A CA 1
ATOM 1275 C C . ASP A 1 161 ? 8.813 -5.563 -6.260 1.00 66.81 161 ASP A C 1
ATOM 1277 O O . ASP A 1 161 ? 9.982 -5.950 -6.222 1.00 66.81 161 ASP A O 1
ATOM 1281 N N . GLY A 1 162 ? 7.805 -6.379 -5.920 1.00 66.75 162 GLY A N 1
ATOM 1282 C CA . GLY A 1 162 ? 7.922 -7.806 -5.595 1.00 66.75 162 GLY A CA 1
ATOM 1283 C C . GLY A 1 162 ? 8.618 -8.103 -4.261 1.00 66.75 162 GLY A C 1
ATOM 1284 O O . GLY A 1 162 ? 8.389 -9.152 -3.667 1.00 66.75 162 GLY A O 1
ATOM 1285 N N . LYS A 1 163 ? 9.427 -7.173 -3.745 1.00 65.25 163 LYS A N 1
ATOM 1286 C CA . LYS A 1 163 ? 10.243 -7.343 -2.535 1.00 65.25 163 LYS A CA 1
ATOM 1287 C C . LYS A 1 163 ? 9.637 -6.743 -1.269 1.00 65.25 163 LYS A C 1
ATOM 1289 O O . LYS A 1 163 ? 10.010 -7.148 -0.173 1.00 65.25 163 LYS A O 1
ATOM 1294 N N . THR A 1 164 ? 8.733 -5.772 -1.389 1.00 73.50 164 THR A N 1
ATOM 1295 C CA . THR A 1 164 ? 8.215 -5.027 -0.234 1.00 73.50 164 THR A CA 1
ATOM 1296 C C . THR A 1 164 ? 6.791 -5.447 0.117 1.00 73.50 164 THR A C 1
ATOM 1298 O O . THR A 1 164 ? 5.871 -5.375 -0.699 1.00 73.50 164 THR A O 1
ATOM 1301 N N . PHE A 1 165 ? 6.607 -5.857 1.373 1.00 78.38 165 PHE A N 1
ATOM 1302 C CA . PHE A 1 165 ? 5.300 -6.134 1.957 1.00 78.38 165 PHE A CA 1
ATOM 1303 C C . PHE A 1 165 ? 4.870 -4.952 2.822 1.00 78.38 165 PHE A C 1
ATOM 1305 O O . PHE A 1 165 ? 5.583 -4.544 3.737 1.00 78.38 165 PHE A O 1
ATOM 1312 N N . VAL A 1 166 ? 3.695 -4.402 2.540 1.00 78.31 166 VAL A N 1
ATOM 1313 C CA . VAL A 1 166 ? 3.095 -3.298 3.291 1.00 78.31 166 VAL A CA 1
ATOM 1314 C C . VAL A 1 166 ? 1.844 -3.802 3.991 1.00 78.31 166 VAL A C 1
ATOM 1316 O O . VAL A 1 166 ? 1.072 -4.572 3.426 1.00 78.31 166 VAL A O 1
ATOM 1319 N N . ARG A 1 167 ? 1.629 -3.364 5.234 1.00 75.69 167 ARG A N 1
ATOM 1320 C CA . ARG A 1 167 ? 0.390 -3.665 5.958 1.00 75.69 167 ARG A CA 1
ATOM 1321 C C . ARG A 1 167 ? -0.803 -3.071 5.214 1.00 75.69 167 ARG A C 1
ATOM 1323 O O . ARG A 1 167 ? -0.784 -1.895 4.841 1.00 75.69 167 ARG A O 1
ATOM 1330 N N . PHE A 1 168 ? -1.836 -3.876 5.014 1.00 79.38 168 PHE A N 1
ATOM 1331 C CA . PHE A 1 168 ? -3.070 -3.433 4.389 1.00 79.38 168 PHE A CA 1
ATOM 1332 C C . PHE A 1 168 ? -3.739 -2.373 5.267 1.00 79.38 168 PHE A C 1
ATOM 1334 O O . PHE A 1 168 ? -3.994 -2.586 6.452 1.00 79.38 168 PHE A O 1
ATOM 1341 N N . ASN A 1 169 ? -3.989 -1.203 4.681 1.00 78.12 169 ASN A N 1
ATOM 1342 C CA . ASN A 1 169 ? -4.682 -0.114 5.352 1.00 78.12 169 ASN A CA 1
ATOM 1343 C C . ASN A 1 169 ? -5.955 0.239 4.564 1.00 78.12 169 ASN A C 1
ATOM 1345 O O . ASN A 1 169 ? -5.840 0.829 3.484 1.00 78.12 169 ASN A O 1
ATOM 1349 N N . PRO A 1 170 ? -7.153 -0.068 5.097 1.00 78.38 170 PRO A N 1
ATOM 1350 C CA . PRO A 1 170 ? -8.417 0.230 4.427 1.00 78.38 170 PRO A CA 1
ATOM 1351 C C . PRO A 1 170 ? -8.661 1.735 4.227 1.00 78.38 170 PRO A C 1
ATOM 1353 O O . PRO A 1 170 ? -9.310 2.116 3.257 1.00 78.38 170 PRO A O 1
ATOM 1356 N N . MET A 1 171 ? -8.063 2.614 5.045 1.00 73.69 171 MET A N 1
ATOM 1357 C CA . MET A 1 171 ? -8.192 4.071 4.878 1.00 73.69 171 MET A CA 1
ATOM 1358 C C . MET A 1 171 ? -7.624 4.571 3.547 1.00 73.69 171 MET A C 1
ATOM 1360 O O . MET A 1 171 ? -8.113 5.551 2.986 1.00 73.69 171 MET A O 1
ATOM 1364 N N . LYS A 1 172 ? -6.598 3.899 3.006 1.00 80.50 172 LYS A N 1
ATOM 1365 C CA . LYS A 1 172 ? -6.038 4.262 1.696 1.00 80.50 172 LYS A CA 1
ATOM 1366 C C . LYS A 1 172 ? -7.004 3.959 0.555 1.00 80.50 172 LYS A C 1
ATOM 1368 O O . LYS A 1 172 ? -6.996 4.679 -0.435 1.00 80.50 172 LYS A O 1
ATOM 1373 N N . ILE A 1 173 ? -7.827 2.922 0.702 1.00 83.75 173 ILE A N 1
ATOM 1374 C CA . ILE A 1 173 ? -8.861 2.578 -0.278 1.00 83.75 173 ILE A CA 1
ATOM 1375 C C . ILE A 1 173 ? -9.984 3.611 -0.200 1.00 83.75 173 ILE A C 1
ATOM 1377 O O . ILE A 1 173 ? -10.309 4.213 -1.219 1.00 83.75 173 ILE A O 1
ATOM 1381 N N . GLY A 1 174 ? -10.490 3.891 1.008 1.00 82.94 174 GLY A N 1
ATOM 1382 C CA . GLY A 1 174 ? -11.545 4.887 1.224 1.00 82.94 174 GLY A CA 1
ATOM 1383 C C . GLY A 1 174 ? -11.173 6.276 0.696 1.00 82.94 174 GLY A C 1
ATOM 1384 O O . GLY A 1 174 ? -11.918 6.851 -0.087 1.00 82.94 174 GLY A O 1
ATOM 1385 N N . SER A 1 175 ? -9.980 6.779 1.029 1.00 81.62 175 SER A N 1
ATOM 1386 C CA . SER A 1 175 ? -9.497 8.087 0.541 1.00 81.62 175 SER A CA 1
ATOM 1387 C C . SER A 1 175 ? -9.218 8.126 -0.968 1.00 81.62 175 SER A C 1
ATOM 1389 O O . SER A 1 175 ? -9.398 9.167 -1.600 1.00 81.62 175 SER A O 1
ATOM 1391 N N . ALA A 1 176 ? -8.784 7.016 -1.575 1.00 83.31 176 ALA A N 1
ATOM 1392 C CA . ALA A 1 176 ? -8.616 6.934 -3.026 1.00 83.31 176 ALA A CA 1
ATOM 1393 C C . ALA A 1 176 ? -9.970 6.943 -3.750 1.00 83.31 176 ALA A C 1
ATOM 1395 O O . ALA A 1 176 ? -10.123 7.654 -4.742 1.00 83.31 176 ALA A O 1
ATOM 1396 N N . LEU A 1 177 ? -10.946 6.195 -3.231 1.00 85.75 177 LEU A N 1
ATOM 1397 C CA . LEU A 1 177 ? -12.317 6.185 -3.730 1.00 85.75 177 LEU A CA 1
ATOM 1398 C C . LEU A 1 177 ? -12.965 7.558 -3.578 1.00 85.75 177 LEU A C 1
ATOM 1400 O O . LEU A 1 177 ? -13.470 8.094 -4.553 1.00 85.75 177 LEU A O 1
ATOM 1404 N N . GLU A 1 178 ? -12.877 8.176 -2.403 1.00 83.44 178 GLU A N 1
ATOM 1405 C CA . GLU A 1 178 ? -13.403 9.520 -2.163 1.00 83.44 178 GLU A CA 1
ATOM 1406 C C . GLU A 1 178 ? -12.848 10.536 -3.173 1.00 83.44 178 GLU A C 1
ATOM 1408 O O . GLU A 1 178 ? -13.603 11.306 -3.766 1.00 83.44 178 GLU A O 1
ATOM 1413 N N . ARG A 1 179 ? -11.535 10.498 -3.440 1.00 82.50 179 ARG A N 1
ATOM 1414 C CA . ARG A 1 179 ? -10.911 11.341 -4.470 1.00 82.50 179 ARG A CA 1
ATOM 1415 C C . ARG A 1 179 ? -11.455 11.060 -5.869 1.00 82.50 179 ARG A C 1
ATOM 1417 O O . ARG A 1 179 ? -11.645 12.010 -6.620 1.00 82.50 179 ARG A O 1
ATOM 1424 N N . ALA A 1 180 ? -11.706 9.798 -6.212 1.00 83.88 180 ALA A N 1
ATOM 1425 C CA . ALA A 1 180 ? -12.291 9.427 -7.499 1.00 83.88 180 ALA A CA 1
ATOM 1426 C C . ALA A 1 180 ? -13.739 9.929 -7.631 1.00 83.88 180 ALA A C 1
ATOM 1428 O O . ALA A 1 180 ? -14.079 10.556 -8.631 1.00 83.88 180 ALA A O 1
ATOM 1429 N N . PHE A 1 181 ? -14.568 9.755 -6.597 1.00 84.81 181 PHE A N 1
ATOM 1430 C CA . PHE A 1 181 ? -15.940 10.273 -6.564 1.00 84.81 181 PHE A CA 1
ATOM 1431 C C . PHE A 1 181 ? -15.984 11.804 -6.653 1.00 84.81 181 PHE A C 1
ATOM 1433 O O . PHE A 1 181 ? -16.827 12.354 -7.361 1.00 84.81 181 PHE A O 1
ATOM 1440 N N . ARG A 1 182 ? -15.059 12.499 -5.980 1.00 83.38 182 ARG A N 1
ATOM 1441 C CA . ARG A 1 182 ? -14.932 13.961 -6.068 1.00 83.38 182 ARG A CA 1
ATOM 1442 C C . ARG A 1 182 ? -14.508 14.431 -7.454 1.00 83.38 182 ARG A C 1
ATOM 1444 O O . ARG A 1 182 ? -15.050 15.422 -7.932 1.00 83.38 182 ARG A O 1
ATOM 1451 N N . ALA A 1 183 ? -13.561 13.733 -8.080 1.00 82.12 183 ALA A N 1
ATOM 1452 C CA . ALA A 1 183 ? -13.096 14.058 -9.424 1.00 82.12 183 ALA A CA 1
ATOM 1453 C C . ALA A 1 183 ? -14.207 13.880 -10.468 1.00 82.12 183 ALA A C 1
ATOM 1455 O O . ALA A 1 183 ? -14.376 14.752 -11.311 1.00 82.12 183 ALA A O 1
ATOM 1456 N N . SER A 1 184 ? -14.982 12.797 -10.359 1.00 82.12 184 SER A N 1
ATOM 1457 C CA . SER A 1 184 ? -16.046 12.454 -11.308 1.00 82.12 184 SER A CA 1
ATOM 1458 C C . SER A 1 184 ? -17.269 13.372 -11.189 1.00 82.12 184 SER A C 1
ATOM 1460 O O . SER A 1 184 ? -17.774 13.879 -12.183 1.00 82.12 184 SER A O 1
ATOM 1462 N N . ARG A 1 185 ? -17.725 13.663 -9.960 1.00 79.62 185 ARG A N 1
ATOM 1463 C CA . ARG A 1 185 ? -18.901 14.524 -9.718 1.00 79.62 185 ARG A CA 1
ATOM 1464 C C . ARG A 1 185 ? -18.584 16.019 -9.610 1.00 79.62 185 ARG A C 1
ATOM 1466 O O . ARG A 1 185 ? -19.476 16.789 -9.268 1.00 79.62 185 ARG A O 1
ATOM 1473 N N . HIS A 1 186 ? -17.330 16.419 -9.836 1.00 76.56 186 HIS A N 1
ATOM 1474 C CA . HIS A 1 186 ? -16.853 17.803 -9.696 1.00 76.56 186 HIS A CA 1
ATOM 1475 C C . HIS A 1 186 ? -17.298 18.476 -8.381 1.00 76.56 186 HIS A C 1
ATOM 1477 O O . HIS A 1 186 ? -17.702 19.635 -8.354 1.00 76.56 186 HIS A O 1
ATOM 1483 N N . LEU A 1 187 ? -17.252 17.724 -7.275 1.00 74.12 187 LEU A N 1
ATOM 1484 C CA . LEU A 1 187 ? -17.715 18.202 -5.972 1.00 74.12 187 LEU A CA 1
ATOM 1485 C C . LEU A 1 187 ? -16.656 19.101 -5.318 1.00 74.12 187 LEU A C 1
ATOM 1487 O O . LEU A 1 187 ? -15.596 18.627 -4.884 1.00 74.12 187 LEU A O 1
ATOM 1491 N N . GLU A 1 188 ? -16.975 20.388 -5.196 1.00 60.75 188 GLU A N 1
ATOM 1492 C CA . GLU A 1 188 ? -16.223 21.351 -4.392 1.00 60.75 188 GLU A CA 1
ATOM 1493 C C . GLU A 1 188 ? -16.830 21.454 -2.982 1.00 60.75 188 GLU A C 1
ATOM 1495 O O . GLU A 1 188 ? -18.012 21.750 -2.823 1.00 60.75 188 GLU A O 1
ATOM 1500 N N . GLY A 1 189 ? -16.030 21.184 -1.943 1.00 68.12 189 GLY A N 1
ATOM 1501 C CA . GLY A 1 189 ? -16.463 21.242 -0.539 1.00 68.12 189 GLY A CA 1
ATOM 1502 C C . GLY A 1 189 ? -16.550 19.881 0.163 1.00 68.12 189 GLY A C 1
ATOM 1503 O O . GLY A 1 189 ? -15.798 18.956 -0.157 1.00 68.12 189 GLY A O 1
ATOM 1504 N N . GLN A 1 190 ? -17.418 19.782 1.178 1.00 63.56 190 GLN A N 1
ATOM 1505 C CA . GLN A 1 190 ? -17.623 18.553 1.954 1.00 63.56 190 GLN A CA 1
ATOM 1506 C C . GLN A 1 190 ? -18.319 17.480 1.113 1.00 63.56 190 GLN A C 1
ATOM 1508 O O . GLN A 1 190 ? -19.244 17.765 0.353 1.00 63.56 190 GLN A O 1
ATOM 1513 N N . THR A 1 191 ? -17.873 16.234 1.259 1.00 73.12 191 THR A N 1
ATOM 1514 C CA . THR A 1 191 ? -18.468 15.098 0.563 1.00 73.12 191 THR A CA 1
ATOM 1515 C C . THR A 1 191 ? -19.892 14.845 1.077 1.00 73.12 191 THR A C 1
ATOM 1517 O O . THR A 1 191 ? -20.090 14.734 2.288 1.00 73.12 191 THR A O 1
ATOM 1520 N N . PRO A 1 192 ? -20.902 14.756 0.186 1.00 80.31 192 PRO A N 1
ATOM 1521 C CA . PRO A 1 192 ? -22.269 14.437 0.586 1.00 80.31 192 PRO A CA 1
ATOM 1522 C C . PRO A 1 192 ? -22.329 13.100 1.328 1.00 80.31 192 PRO A C 1
ATOM 1524 O O . PRO A 1 192 ? -21.638 12.153 0.942 1.00 80.31 192 PRO A O 1
ATOM 1527 N N . ALA A 1 193 ? -23.192 13.002 2.342 1.00 76.56 193 ALA A N 1
ATOM 1528 C CA . ALA A 1 193 ? -23.349 11.785 3.144 1.00 76.56 193 ALA A CA 1
ATOM 1529 C C . ALA A 1 193 ? -23.635 10.542 2.278 1.00 76.56 193 ALA A C 1
ATOM 1531 O O . ALA A 1 193 ? -23.053 9.489 2.505 1.00 76.56 193 ALA A O 1
ATOM 1532 N N . GLU A 1 194 ? -24.420 10.697 1.207 1.00 81.12 194 GLU A N 1
ATOM 1533 C CA . GLU A 1 194 ? -24.712 9.629 0.240 1.00 81.12 194 GLU A CA 1
ATOM 1534 C C . GLU A 1 194 ? -23.456 9.067 -0.443 1.00 81.12 194 GLU A C 1
ATOM 1536 O O . GLU A 1 194 ? -23.327 7.859 -0.642 1.00 81.12 194 GLU A O 1
ATOM 1541 N N . VAL A 1 195 ? -22.503 9.937 -0.794 1.00 81.00 195 VAL A N 1
ATOM 1542 C CA . VAL A 1 195 ? -21.241 9.532 -1.432 1.00 81.00 195 VAL A CA 1
ATOM 1543 C C . VAL A 1 195 ? -20.346 8.837 -0.417 1.00 81.00 195 VAL A C 1
ATOM 1545 O O . VAL A 1 195 ? -19.719 7.831 -0.737 1.00 81.00 195 VAL A O 1
ATOM 1548 N N . VAL A 1 196 ? -20.309 9.339 0.817 1.00 78.94 196 VAL A N 1
ATOM 1549 C CA . VAL A 1 196 ? -19.567 8.707 1.913 1.00 78.94 196 VAL A CA 1
ATOM 1550 C C . VAL A 1 196 ? -20.117 7.306 2.190 1.00 78.94 196 VAL A C 1
ATOM 1552 O O . VAL A 1 196 ? -19.340 6.358 2.307 1.00 78.94 196 VAL A O 1
ATOM 1555 N N . ASP A 1 197 ? -21.438 7.141 2.211 1.00 82.25 197 ASP A N 1
ATOM 1556 C CA . ASP A 1 197 ? -22.093 5.846 2.398 1.00 82.25 197 ASP A CA 1
ATOM 1557 C C . ASP A 1 197 ? -21.809 4.881 1.238 1.00 82.25 197 ASP A C 1
ATOM 1559 O O . ASP A 1 197 ? -21.471 3.718 1.477 1.00 82.25 197 ASP A O 1
ATOM 1563 N N . ALA A 1 198 ? -21.838 5.363 -0.007 1.00 82.94 198 ALA A N 1
ATOM 1564 C CA . ALA A 1 198 ? -21.469 4.573 -1.182 1.00 82.94 198 ALA A CA 1
ATOM 1565 C C . ALA A 1 198 ? -19.994 4.131 -1.151 1.00 82.94 198 ALA A C 1
ATOM 1567 O O . ALA A 1 198 ? -19.686 2.952 -1.344 1.00 82.94 198 ALA A O 1
ATOM 1568 N N . VAL A 1 199 ? -19.069 5.046 -0.842 1.00 85.62 199 VAL A N 1
ATOM 1569 C CA . VAL A 1 199 ? -17.634 4.746 -0.694 1.00 85.62 199 VAL A CA 1
ATOM 1570 C C . VAL A 1 199 ? -17.412 3.718 0.409 1.00 85.62 199 VAL A C 1
ATOM 1572 O O . VAL A 1 199 ? -16.627 2.781 0.241 1.00 85.62 199 VAL A O 1
ATOM 1575 N N . ASN A 1 200 ? -18.121 3.854 1.526 1.00 82.19 200 ASN A N 1
ATOM 1576 C CA . ASN A 1 200 ? -18.065 2.917 2.637 1.00 82.19 200 ASN A CA 1
ATOM 1577 C C . ASN A 1 200 ? -18.572 1.523 2.241 1.00 82.19 200 ASN A C 1
ATOM 1579 O O . ASN A 1 200 ? -17.941 0.523 2.593 1.00 82.19 200 ASN A O 1
ATOM 1583 N N . ALA A 1 201 ? -19.674 1.438 1.494 1.00 85.69 201 ALA A N 1
ATOM 1584 C CA . ALA A 1 201 ? -20.217 0.176 0.996 1.00 85.69 201 ALA A CA 1
ATOM 1585 C C . ALA A 1 201 ? -19.216 -0.547 0.078 1.00 85.69 201 ALA A C 1
ATOM 1587 O O . ALA A 1 201 ? -18.868 -1.703 0.338 1.00 85.69 201 ALA A O 1
ATOM 1588 N N . VAL A 1 202 ? -18.668 0.161 -0.916 1.00 86.56 202 VAL A N 1
ATOM 1589 C CA . VAL A 1 202 ? -17.651 -0.370 -1.841 1.00 86.56 202 VAL A CA 1
ATOM 1590 C C . VAL A 1 202 ? -16.395 -0.793 -1.081 1.00 86.56 202 VAL A C 1
ATOM 1592 O O . VAL A 1 202 ? -15.901 -1.906 -1.260 1.00 86.56 202 VAL A O 1
ATOM 1595 N N . THR A 1 203 ? -15.901 0.050 -0.170 1.00 86.00 203 THR A N 1
ATOM 1596 C CA . THR A 1 203 ? -14.704 -0.248 0.632 1.00 86.00 203 THR A CA 1
ATOM 1597 C C . THR A 1 203 ? -14.895 -1.519 1.456 1.00 86.00 203 THR A C 1
ATOM 1599 O O . THR A 1 203 ? -13.994 -2.354 1.504 1.00 86.00 203 THR A O 1
ATOM 1602 N N . ASN A 1 204 ? -16.068 -1.723 2.063 1.00 83.44 204 ASN A N 1
ATOM 1603 C CA . ASN A 1 204 ? -16.349 -2.934 2.835 1.00 83.44 204 ASN A CA 1
ATOM 1604 C C . ASN A 1 204 ? -16.323 -4.195 1.967 1.00 83.44 204 ASN A C 1
ATOM 1606 O O . ASN A 1 204 ? -15.714 -5.184 2.373 1.00 83.44 204 ASN A O 1
ATOM 1610 N N . LYS A 1 205 ? -16.916 -4.156 0.769 1.00 85.88 205 LYS A N 1
ATOM 1611 C CA . LYS A 1 205 ? -16.889 -5.290 -0.168 1.00 85.88 205 LYS A CA 1
ATOM 1612 C C . LYS A 1 205 ? -15.463 -5.620 -0.618 1.00 85.88 205 LYS A C 1
ATOM 1614 O O . LYS A 1 205 ? -15.067 -6.785 -0.596 1.00 85.88 205 LYS A O 1
ATOM 1619 N N . VAL A 1 206 ? -14.656 -4.602 -0.929 1.00 86.88 206 VAL A N 1
ATOM 1620 C CA . VAL A 1 206 ? -13.239 -4.774 -1.299 1.00 86.88 206 VAL A CA 1
ATOM 1621 C C . VAL A 1 206 ? -12.433 -5.375 -0.146 1.00 86.88 206 VAL A C 1
ATOM 1623 O O . VAL A 1 206 ? -11.654 -6.302 -0.357 1.00 86.88 206 VAL A O 1
ATOM 1626 N N . VAL A 1 207 ? -12.626 -4.889 1.085 1.00 85.06 207 VAL A N 1
ATOM 1627 C CA . VAL A 1 207 ? -11.935 -5.419 2.271 1.00 85.06 207 VAL A CA 1
ATOM 1628 C C . VAL A 1 207 ? -12.331 -6.873 2.527 1.00 85.06 207 VAL A C 1
ATOM 1630 O O . VAL A 1 207 ? -11.449 -7.705 2.711 1.00 85.06 207 VAL A O 1
ATOM 1633 N N . GLN A 1 208 ? -13.624 -7.205 2.484 1.00 83.44 208 GLN A N 1
ATOM 1634 C CA . GLN A 1 208 ? -14.104 -8.583 2.648 1.00 83.44 208 GLN A CA 1
ATOM 1635 C C . GLN A 1 208 ? -13.479 -9.520 1.615 1.00 83.44 208 GLN A C 1
ATOM 1637 O O . GLN A 1 208 ? -12.987 -10.597 1.955 1.00 83.44 208 GLN A O 1
ATOM 1642 N N . ARG A 1 209 ? -13.431 -9.087 0.353 1.00 84.50 209 ARG A N 1
ATOM 1643 C CA . ARG A 1 209 ? -12.838 -9.883 -0.716 1.00 84.50 209 ARG A CA 1
ATOM 1644 C C . ARG A 1 209 ? -11.326 -10.030 -0.564 1.00 84.50 209 ARG A C 1
ATOM 1646 O O . ARG A 1 209 ? -10.811 -11.129 -0.751 1.00 84.50 209 ARG A O 1
ATOM 1653 N N . ALA A 1 210 ? -10.623 -8.971 -0.164 1.00 83.62 210 ALA A N 1
ATOM 1654 C CA . ALA A 1 210 ? -9.192 -9.025 0.128 1.00 83.62 210 ALA A CA 1
ATOM 1655 C C . ALA A 1 210 ? -8.884 -10.019 1.258 1.00 83.62 210 ALA A C 1
ATOM 1657 O O . ALA A 1 210 ? -7.955 -10.817 1.145 1.00 83.62 210 ALA A O 1
ATOM 1658 N N . VAL A 1 211 ? -9.694 -10.029 2.318 1.00 81.38 211 VAL A N 1
ATOM 1659 C CA . VAL A 1 211 ? -9.539 -10.997 3.407 1.00 81.38 211 VAL A CA 1
ATOM 1660 C C . VAL A 1 211 ? -9.797 -12.430 2.924 1.00 81.38 211 VAL A C 1
ATOM 1662 O O . VAL A 1 211 ? -9.017 -13.332 3.226 1.00 81.38 211 VAL A O 1
ATOM 1665 N N . GLN A 1 212 ? -10.831 -12.644 2.108 1.00 83.25 212 GLN A N 1
ATOM 1666 C CA . GLN A 1 212 ? -11.137 -13.959 1.543 1.00 83.25 212 GLN A CA 1
ATOM 1667 C C . GLN A 1 212 ? -10.002 -14.497 0.658 1.00 83.25 212 GLN A C 1
ATOM 1669 O O . GLN A 1 212 ? -9.647 -15.670 0.747 1.00 83.25 212 GLN A O 1
ATOM 1674 N N . LEU A 1 213 ? -9.394 -13.642 -0.167 1.00 81.00 213 LEU A N 1
ATOM 1675 C CA . LEU A 1 213 ? -8.240 -14.008 -0.992 1.00 81.00 213 LEU A CA 1
ATOM 1676 C C . LEU A 1 213 ? -7.031 -14.404 -0.1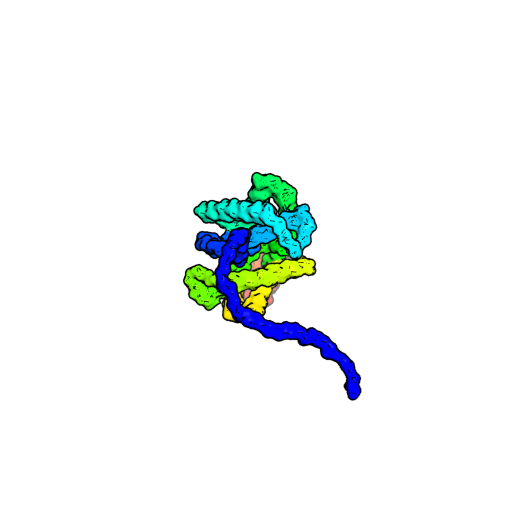33 1.00 81.00 213 LEU A C 1
ATOM 1678 O O . LEU A 1 213 ? -6.327 -15.357 -0.462 1.00 81.00 213 LEU A O 1
ATOM 1682 N N . SER A 1 214 ? -6.836 -13.736 1.007 1.00 77.31 214 SER A N 1
ATOM 1683 C CA . SER A 1 214 ? -5.788 -14.107 1.960 1.00 77.31 214 SER A CA 1
ATOM 1684 C C . SER A 1 214 ? -6.051 -15.445 2.646 1.00 77.31 214 SER A C 1
ATOM 1686 O O . SER A 1 214 ? -5.102 -16.193 2.870 1.00 77.31 214 SER A O 1
ATOM 1688 N N . LYS A 1 215 ? -7.309 -15.764 2.982 1.00 77.81 215 LYS A N 1
ATOM 1689 C CA . LYS A 1 215 ? -7.684 -17.067 3.564 1.00 77.81 215 LYS A CA 1
ATOM 1690 C C . LYS A 1 215 ? -7.386 -18.226 2.620 1.00 77.81 215 LYS A C 1
ATOM 1692 O O . LYS A 1 215 ? -6.987 -19.293 3.067 1.00 77.81 215 LYS A O 1
ATOM 1697 N N . ASN A 1 216 ? -7.506 -17.987 1.318 1.00 79.56 216 ASN A N 1
ATOM 1698 C CA . ASN A 1 216 ? -7.180 -18.962 0.282 1.00 79.56 216 ASN A CA 1
ATOM 1699 C C . ASN A 1 216 ? -5.662 -19.132 0.063 1.00 79.56 216 ASN A C 1
ATOM 1701 O O . ASN A 1 216 ? -5.257 -19.849 -0.848 1.00 79.56 216 ASN A O 1
ATOM 1705 N N . GLY A 1 217 ? -4.816 -18.463 0.859 1.00 73.75 217 GLY A N 1
ATOM 1706 C CA . GLY A 1 217 ? -3.357 -18.550 0.763 1.00 73.75 217 GLY A CA 1
ATOM 1707 C C . GLY A 1 217 ? -2.753 -17.786 -0.418 1.00 73.75 217 GLY A C 1
ATOM 1708 O O . GLY A 1 217 ? -1.574 -17.963 -0.718 1.00 73.75 217 GLY A O 1
ATOM 1709 N N . GLN A 1 218 ? -3.530 -16.937 -1.099 1.00 76.62 218 GLN A N 1
ATOM 1710 C CA . GLN A 1 218 ? -3.050 -16.174 -2.247 1.00 76.62 218 GLN A CA 1
ATOM 1711 C C . GLN A 1 218 ? -2.278 -14.926 -1.798 1.00 76.62 218 GLN A C 1
ATOM 1713 O O . GLN A 1 218 ? -2.696 -14.197 -0.895 1.00 76.62 218 GLN A O 1
ATOM 1718 N N . THR A 1 219 ? -1.159 -14.632 -2.465 1.00 78.31 219 THR A N 1
ATOM 1719 C CA . THR A 1 219 ? -0.418 -13.386 -2.253 1.00 78.31 219 THR A CA 1
ATOM 1720 C C . THR A 1 219 ? -1.217 -12.196 -2.786 1.00 78.31 219 THR A C 1
ATOM 1722 O O . THR A 1 219 ? -1.523 -12.092 -3.975 1.00 78.31 219 THR A O 1
ATOM 1725 N N . LEU A 1 220 ? -1.565 -11.267 -1.895 1.00 80.12 220 LEU A N 1
ATOM 1726 C CA . LEU A 1 220 ? -2.278 -10.042 -2.249 1.00 80.12 220 LEU A CA 1
ATOM 1727 C C . LEU A 1 220 ? -1.326 -9.043 -2.907 1.00 80.12 220 LEU A C 1
ATOM 1729 O O . LEU A 1 220 ? -0.554 -8.367 -2.229 1.00 80.12 220 LEU A O 1
ATOM 1733 N N . HIS A 1 221 ? -1.413 -8.915 -4.227 1.00 84.81 221 HIS A N 1
ATOM 1734 C CA . HIS A 1 221 ? -0.769 -7.834 -4.967 1.00 84.81 221 HIS A CA 1
ATOM 1735 C C . HIS A 1 221 ? -1.612 -6.556 -4.921 1.00 84.81 221 HIS A C 1
ATOM 1737 O O . HIS A 1 221 ? -2.841 -6.612 -4.895 1.00 84.81 221 HIS A O 1
ATOM 1743 N N . VAL A 1 222 ? -0.956 -5.392 -4.971 1.00 83.44 222 VAL A N 1
ATOM 1744 C CA . VAL A 1 222 ? -1.653 -4.091 -5.052 1.00 83.44 222 VAL A CA 1
ATOM 1745 C C . VAL A 1 222 ? -2.604 -4.028 -6.256 1.00 83.44 222 VAL A C 1
ATOM 1747 O O . VAL A 1 222 ? -3.694 -3.482 -6.120 1.00 83.44 222 VAL A O 1
ATOM 1750 N N . GLU A 1 223 ? -2.232 -4.617 -7.398 1.00 85.44 223 GLU A N 1
ATOM 1751 C CA . GLU A 1 223 ? -3.084 -4.640 -8.599 1.00 85.44 223 GLU A CA 1
ATOM 1752 C C . GLU A 1 223 ? -4.387 -5.406 -8.368 1.00 85.44 223 GLU A C 1
ATOM 1754 O O . GLU A 1 223 ? -5.441 -4.900 -8.719 1.00 85.44 223 GLU A O 1
ATOM 1759 N N . LEU A 1 224 ? -4.345 -6.550 -7.674 1.00 87.06 224 LEU A N 1
ATOM 1760 C CA . LEU A 1 224 ? -5.551 -7.338 -7.386 1.00 87.06 224 LEU A CA 1
ATOM 1761 C C . LEU A 1 224 ? -6.573 -6.541 -6.571 1.00 87.06 224 LEU A C 1
ATOM 1763 O O . LEU A 1 224 ? -7.776 -6.688 -6.756 1.00 87.06 224 LEU A O 1
ATOM 1767 N N . ILE A 1 225 ? -6.094 -5.683 -5.668 1.00 86.62 225 ILE A N 1
ATOM 1768 C CA . ILE A 1 225 ? -6.955 -4.815 -4.861 1.00 86.62 225 ILE A CA 1
ATOM 1769 C C . ILE A 1 225 ? -7.532 -3.691 -5.727 1.00 86.62 225 ILE A C 1
ATOM 1771 O O . ILE A 1 225 ? -8.687 -3.328 -5.540 1.00 86.62 225 ILE A O 1
ATOM 1775 N N . GLN A 1 226 ? -6.764 -3.157 -6.681 1.00 88.12 226 GLN A N 1
ATOM 1776 C CA . GLN A 1 226 ? -7.259 -2.162 -7.641 1.00 88.12 226 GLN A CA 1
ATOM 1777 C C . GLN A 1 226 ? -8.309 -2.761 -8.581 1.00 88.12 226 GLN A C 1
ATOM 1779 O O . GLN A 1 226 ? -9.373 -2.175 -8.746 1.00 88.12 226 GLN A O 1
ATOM 1784 N N . ASP A 1 227 ? -8.058 -3.954 -9.113 1.00 89.38 227 ASP A N 1
ATOM 1785 C CA . ASP A 1 227 ? -9.002 -4.674 -9.968 1.00 89.38 227 ASP A CA 1
ATOM 1786 C C . ASP A 1 227 ? -10.295 -5.008 -9.200 1.00 89.38 227 ASP A C 1
ATOM 1788 O O . ASP A 1 227 ? -11.394 -4.954 -9.753 1.00 89.38 227 ASP A O 1
ATOM 1792 N N . GLU A 1 228 ? -10.192 -5.316 -7.902 1.00 89.38 228 GLU A N 1
ATOM 1793 C CA . GLU A 1 228 ? -11.363 -5.505 -7.045 1.00 89.38 228 GLU A CA 1
ATOM 1794 C C . GLU A 1 228 ? -12.135 -4.201 -6.832 1.00 89.38 228 GLU A C 1
ATOM 1796 O O . GLU A 1 228 ? -13.360 -4.207 -6.902 1.00 89.38 228 GLU A O 1
ATOM 1801 N N . VAL A 1 229 ? -11.448 -3.076 -6.613 1.00 89.31 229 VAL A N 1
ATOM 1802 C CA . VAL A 1 229 ? -12.090 -1.755 -6.506 1.00 89.31 229 VAL A CA 1
ATOM 1803 C C . VAL A 1 229 ? -12.873 -1.434 -7.780 1.00 89.31 229 VAL A C 1
ATOM 1805 O O . VAL A 1 229 ? -14.037 -1.046 -7.695 1.00 89.31 229 VAL A O 1
ATOM 1808 N N . GLU A 1 230 ? -12.275 -1.647 -8.951 1.00 90.12 230 GLU A N 1
ATOM 1809 C CA . GLU A 1 230 ? -12.927 -1.436 -10.248 1.00 90.12 230 GLU A CA 1
ATOM 1810 C C . GLU A 1 230 ? -14.158 -2.334 -10.411 1.00 90.12 230 GLU A C 1
ATOM 1812 O O . GLU A 1 230 ? -15.237 -1.856 -10.767 1.00 90.12 230 GLU A O 1
ATOM 1817 N N . ARG A 1 231 ? -14.035 -3.623 -10.072 1.00 90.06 231 ARG A N 1
ATOM 1818 C CA . ARG A 1 231 ? -15.149 -4.575 -10.146 1.00 90.06 231 ARG A CA 1
ATOM 1819 C C . ARG A 1 231 ? -16.303 -4.182 -9.229 1.00 90.06 231 ARG A C 1
ATOM 1821 O O . ARG A 1 231 ? -17.454 -4.258 -9.649 1.00 90.06 231 ARG A O 1
ATOM 1828 N N . GLN A 1 232 ? -16.014 -3.762 -7.998 1.00 90.69 232 GLN A N 1
ATOM 1829 C CA . GLN A 1 232 ? -17.049 -3.356 -7.045 1.00 90.69 232 GLN A CA 1
ATOM 1830 C C . GLN A 1 232 ? -17.721 -2.042 -7.458 1.00 90.69 232 GLN A C 1
ATOM 1832 O O . GLN A 1 232 ? -18.935 -1.920 -7.322 1.00 90.69 232 GLN A O 1
ATOM 1837 N N . LEU A 1 233 ? -16.975 -1.090 -8.031 1.00 89.69 233 LEU A N 1
ATOM 1838 C CA . LEU A 1 233 ? -17.558 0.132 -8.595 1.00 89.69 233 LEU A CA 1
ATOM 1839 C C . LEU A 1 233 ? -18.513 -0.171 -9.758 1.00 89.69 233 LEU A C 1
ATOM 1841 O O . LEU A 1 233 ? -19.598 0.404 -9.818 1.00 89.69 233 LEU A O 1
ATOM 1845 N N . MET A 1 234 ? -18.150 -1.103 -10.645 1.00 88.75 234 MET A N 1
ATOM 1846 C CA . MET A 1 234 ? -19.031 -1.547 -11.731 1.00 88.75 234 MET A CA 1
ATOM 1847 C C . MET A 1 234 ? -20.258 -2.310 -11.215 1.00 88.75 234 MET A C 1
ATOM 1849 O O . MET A 1 234 ? -21.349 -2.134 -11.751 1.00 88.75 234 MET A O 1
ATOM 1853 N N . ALA A 1 235 ? -20.095 -3.137 -10.178 1.00 88.69 235 ALA A N 1
ATOM 1854 C CA . ALA A 1 235 ? -21.177 -3.935 -9.601 1.00 88.69 235 ALA A CA 1
ATOM 1855 C C . ALA A 1 235 ? -22.253 -3.082 -8.908 1.00 88.69 235 ALA A C 1
ATOM 1857 O O . ALA A 1 235 ? -23.429 -3.423 -8.971 1.00 88.69 235 ALA A O 1
ATOM 1858 N N . GLU A 1 236 ? -21.862 -1.973 -8.275 1.00 86.00 236 GLU A N 1
ATOM 1859 C CA . GLU A 1 236 ? -22.789 -1.003 -7.667 1.00 86.00 236 GLU A CA 1
ATOM 1860 C C . GLU A 1 236 ? -23.400 -0.028 -8.695 1.00 86.00 236 GLU A C 1
ATOM 1862 O O . GLU A 1 236 ? -24.225 0.809 -8.341 1.00 86.00 236 GLU A O 1
ATOM 1867 N N . GLY A 1 237 ? -23.001 -0.109 -9.971 1.00 86.38 237 GLY A N 1
ATOM 1868 C CA . GLY A 1 237 ? -23.519 0.746 -11.044 1.00 86.38 237 GLY A CA 1
ATOM 1869 C C . GLY A 1 237 ? -22.861 2.128 -11.152 1.00 86.38 237 GLY A C 1
ATOM 1870 O O . GLY A 1 237 ? -23.347 2.983 -11.891 1.00 86.38 237 GLY A O 1
ATOM 1871 N N . PHE A 1 238 ? -21.736 2.370 -10.470 1.00 87.94 238 PHE A N 1
ATOM 1872 C CA . PHE A 1 238 ? -20.980 3.627 -10.565 1.00 87.94 238 PHE A CA 1
ATOM 1873 C C . PHE A 1 238 ? -20.041 3.637 -11.783 1.00 87.94 238 PHE A C 1
ATOM 1875 O O . PHE A 1 238 ? -18.819 3.719 -11.647 1.00 87.94 238 PHE A O 1
ATOM 1882 N N . TYR A 1 239 ? -20.604 3.555 -12.991 1.00 87.38 239 TYR A N 1
ATOM 1883 C CA . TYR A 1 239 ? -19.830 3.418 -14.234 1.00 87.38 239 TYR A CA 1
ATOM 1884 C C . TYR A 1 239 ? -18.936 4.623 -14.546 1.00 87.38 239 TYR A C 1
ATOM 1886 O O . TYR A 1 239 ? -17.804 4.440 -14.989 1.00 87.38 239 TYR A O 1
ATOM 1894 N N . GLU A 1 240 ? -19.414 5.844 -14.293 1.00 86.00 240 GLU A N 1
ATOM 1895 C CA . GLU A 1 240 ? -18.639 7.072 -14.531 1.00 86.00 240 GLU A CA 1
ATOM 1896 C C . GLU A 1 240 ? -17.404 7.125 -13.627 1.00 86.00 240 GLU A C 1
ATOM 1898 O O . GLU A 1 240 ? -16.280 7.269 -14.103 1.00 86.00 240 GLU A O 1
ATOM 1903 N N . VAL A 1 241 ? -17.595 6.859 -12.332 1.00 86.25 241 VAL A N 1
ATOM 1904 C CA . VAL A 1 241 ? -16.505 6.821 -11.350 1.00 86.25 241 VAL A CA 1
ATOM 1905 C C . VAL A 1 241 ? -15.524 5.688 -11.658 1.00 86.25 241 VAL A C 1
ATOM 1907 O O . VAL A 1 241 ? -14.314 5.878 -11.546 1.00 86.25 241 VAL A O 1
ATOM 1910 N N . ALA A 1 242 ? -16.018 4.517 -12.078 1.00 88.19 242 ALA A N 1
ATOM 1911 C CA . ALA A 1 242 ? -15.172 3.401 -12.496 1.00 88.19 242 ALA A CA 1
ATOM 1912 C C . ALA A 1 242 ? -14.310 3.770 -13.712 1.00 88.19 242 ALA A C 1
ATOM 1914 O O . ALA A 1 242 ? -13.107 3.511 -13.715 1.00 88.19 242 ALA A O 1
ATOM 1915 N N . LYS A 1 243 ? -14.897 4.421 -14.724 1.00 87.62 243 LYS A N 1
ATOM 1916 C CA . LYS A 1 243 ? -14.180 4.894 -15.914 1.00 87.62 243 LYS A CA 1
ATOM 1917 C C . LYS A 1 243 ? -13.080 5.886 -15.537 1.00 87.62 243 LYS A C 1
ATOM 1919 O O . LYS A 1 243 ? -11.934 5.702 -15.947 1.00 87.62 243 LYS A O 1
ATOM 1924 N N . ASP A 1 244 ? -13.404 6.892 -14.733 1.00 85.00 244 ASP A N 1
ATOM 1925 C CA . ASP A 1 244 ? -12.439 7.909 -14.308 1.00 85.00 244 ASP A CA 1
ATOM 1926 C C . ASP A 1 244 ? -11.318 7.301 -13.456 1.00 85.00 244 ASP A C 1
ATOM 1928 O O . ASP A 1 244 ? -10.149 7.663 -13.605 1.00 85.00 244 ASP A O 1
ATOM 1932 N N . TYR A 1 245 ? -11.644 6.312 -12.619 1.00 86.50 245 TYR A N 1
ATOM 1933 C CA . TYR A 1 245 ? -10.662 5.561 -11.843 1.00 86.50 245 TYR A CA 1
ATOM 1934 C C . TYR A 1 245 ? -9.696 4.769 -12.737 1.00 86.50 245 TYR A C 1
ATOM 1936 O O . TYR A 1 245 ? -8.482 4.838 -12.533 1.00 86.50 245 TYR A O 1
ATOM 1944 N N . ILE A 1 246 ? -10.206 4.068 -13.756 1.00 86.94 246 ILE A N 1
ATOM 1945 C CA . ILE A 1 246 ? -9.394 3.309 -14.725 1.00 86.94 246 ILE A CA 1
ATOM 1946 C C . ILE A 1 246 ? -8.466 4.250 -15.502 1.00 86.94 246 ILE A C 1
ATOM 1948 O O . ILE A 1 246 ? -7.276 3.964 -15.673 1.00 86.94 246 ILE A O 1
ATOM 1952 N N . ILE A 1 247 ? -8.981 5.402 -15.939 1.00 85.88 247 ILE A N 1
ATOM 1953 C CA . ILE A 1 247 ? -8.192 6.423 -16.6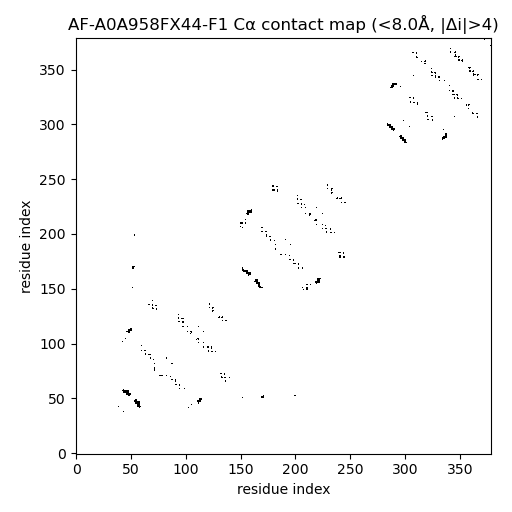38 1.00 85.88 247 ILE A CA 1
ATOM 1954 C C . ILE A 1 247 ? -7.107 6.986 -15.711 1.00 85.88 247 ILE A C 1
ATOM 1956 O O . ILE A 1 247 ? -5.940 7.060 -16.093 1.00 85.88 247 ILE A O 1
ATOM 1960 N N . TYR A 1 248 ? -7.447 7.317 -14.466 1.00 83.94 248 TYR A N 1
ATOM 1961 C CA . TYR A 1 248 ? -6.477 7.810 -13.489 1.00 83.94 248 TYR A CA 1
ATOM 1962 C C . TYR A 1 248 ? -5.379 6.776 -13.192 1.00 83.94 248 TYR A C 1
ATOM 1964 O O . TYR A 1 248 ? -4.189 7.110 -13.144 1.00 83.94 248 TYR A O 1
ATOM 1972 N N . ARG A 1 249 ? -5.749 5.499 -13.025 1.00 84.06 249 ARG A N 1
ATOM 1973 C CA . ARG A 1 249 ? -4.812 4.388 -12.804 1.00 84.06 249 ARG A CA 1
ATOM 1974 C C . ARG A 1 249 ? -3.857 4.223 -13.983 1.00 84.06 249 ARG A C 1
ATOM 1976 O O . ARG A 1 249 ? -2.652 4.089 -13.749 1.00 84.06 249 ARG A O 1
ATOM 1983 N N . SER A 1 250 ? -4.366 4.245 -15.217 1.00 85.56 250 SER A N 1
ATOM 1984 C CA . SER A 1 250 ? -3.557 4.061 -16.428 1.00 85.56 250 SER A CA 1
ATOM 1985 C C . SER A 1 250 ? -2.565 5.209 -16.625 1.00 85.56 250 SER A C 1
ATOM 1987 O O . SER A 1 250 ? -1.368 4.962 -16.781 1.00 85.56 250 SER A O 1
ATOM 1989 N N . GLN A 1 251 ? -3.008 6.458 -16.467 1.00 83.62 251 GLN A N 1
ATOM 1990 C CA . GLN A 1 251 ? -2.141 7.639 -16.526 1.00 83.62 251 GLN A CA 1
ATOM 1991 C C . GLN A 1 251 ? -1.037 7.584 -15.466 1.00 83.62 251 GLN A C 1
ATOM 1993 O O . GLN A 1 251 ? 0.136 7.820 -15.754 1.00 83.62 251 GLN A O 1
ATOM 1998 N N . ARG A 1 252 ? -1.381 7.203 -14.230 1.00 81.00 252 ARG A N 1
ATOM 1999 C CA . ARG A 1 252 ? -0.394 7.061 -13.152 1.00 81.00 252 ARG A CA 1
ATOM 2000 C C . ARG A 1 252 ? 0.557 5.887 -13.377 1.00 81.00 252 ARG A C 1
ATOM 2002 O O . ARG A 1 252 ? 1.672 5.932 -12.867 1.00 81.00 252 ARG A O 1
ATOM 2009 N N . ALA A 1 253 ? 0.154 4.843 -14.099 1.00 80.50 253 ALA A N 1
ATOM 2010 C CA . ALA A 1 253 ? 1.051 3.755 -14.479 1.00 80.50 253 ALA A CA 1
ATOM 2011 C C . ALA A 1 253 ? 2.099 4.216 -15.501 1.00 80.50 253 ALA A C 1
ATOM 2013 O O . ALA A 1 253 ? 3.268 3.874 -15.339 1.00 80.50 253 ALA A O 1
ATOM 2014 N N . VAL A 1 254 ? 1.700 5.034 -16.480 1.00 82.12 254 VAL A N 1
ATOM 2015 C CA . VAL A 1 254 ? 2.608 5.618 -17.481 1.00 82.12 254 VAL A CA 1
ATOM 2016 C C . VAL A 1 254 ? 3.587 6.599 -16.838 1.00 82.12 254 VAL A C 1
ATOM 2018 O O . VAL A 1 254 ? 4.790 6.469 -17.042 1.00 82.12 254 VAL A O 1
ATOM 2021 N N . LEU A 1 255 ? 3.097 7.520 -15.999 1.00 80.12 255 LEU A N 1
ATOM 2022 C CA . LEU A 1 255 ? 3.953 8.484 -15.292 1.00 80.12 255 LEU A CA 1
ATOM 2023 C C . LEU A 1 255 ? 5.042 7.783 -14.475 1.00 80.12 255 LEU A C 1
ATOM 2025 O O . LEU A 1 255 ? 6.199 8.175 -14.535 1.00 80.12 255 LEU A O 1
ATOM 2029 N N . ARG A 1 256 ? 4.698 6.689 -13.789 1.00 74.44 256 ARG A N 1
ATOM 2030 C CA . ARG A 1 256 ? 5.683 5.907 -13.034 1.00 74.44 256 ARG A CA 1
ATOM 2031 C C . ARG A 1 256 ? 6.703 5.206 -13.921 1.00 74.44 256 ARG A C 1
ATOM 2033 O O . ARG A 1 256 ? 7.867 5.178 -13.567 1.00 74.44 256 ARG A O 1
ATOM 2040 N N . GLN A 1 257 ? 6.304 4.663 -15.073 1.00 75.50 257 GLN A N 1
ATOM 2041 C CA . GLN A 1 257 ? 7.273 4.081 -16.012 1.00 75.50 257 GLN A CA 1
ATOM 2042 C C . GLN A 1 257 ? 8.269 5.126 -16.518 1.00 75.50 257 GLN A C 1
ATOM 2044 O O . GLN A 1 257 ? 9.424 4.791 -16.768 1.00 75.50 257 GLN A O 1
ATOM 2049 N N . HIS A 1 258 ? 7.824 6.374 -16.664 1.00 75.44 258 HIS A N 1
ATOM 2050 C CA . HIS A 1 258 ? 8.693 7.489 -17.011 1.00 75.44 258 HIS A CA 1
ATOM 2051 C C . HIS A 1 258 ? 9.629 7.849 -15.850 1.00 75.44 258 HIS A C 1
ATOM 2053 O O . HIS A 1 258 ? 10.838 7.837 -16.038 1.00 75.44 258 HIS A O 1
ATOM 2059 N N . GLU A 1 259 ? 9.091 8.043 -14.641 1.00 73.56 259 GLU A N 1
ATOM 2060 C CA . GLU A 1 259 ? 9.870 8.332 -13.424 1.00 73.56 259 GLU A CA 1
ATOM 2061 C C . GLU A 1 259 ? 10.901 7.227 -13.116 1.00 73.56 259 GLU A C 1
ATOM 2063 O O . GLU A 1 259 ? 12.046 7.522 -12.783 1.00 73.56 259 GLU A O 1
ATOM 2068 N N . ASP A 1 260 ? 10.535 5.950 -13.269 1.00 72.19 260 ASP A N 1
ATOM 2069 C CA . ASP A 1 260 ? 11.428 4.805 -13.056 1.00 72.19 260 ASP A CA 1
ATOM 2070 C C . ASP A 1 260 ? 12.532 4.739 -14.126 1.00 72.19 260 ASP A C 1
ATOM 2072 O O . ASP A 1 260 ? 13.679 4.410 -13.812 1.00 72.19 260 ASP A O 1
ATOM 2076 N N . ARG A 1 261 ? 12.215 5.066 -15.390 1.00 72.56 261 ARG A N 1
ATOM 2077 C CA . ARG A 1 261 ? 13.203 5.156 -16.481 1.00 72.56 261 ARG A CA 1
ATOM 2078 C C . ARG A 1 261 ? 14.166 6.315 -16.266 1.00 72.56 261 ARG A C 1
ATOM 2080 O O . ARG A 1 261 ? 15.369 6.106 -16.382 1.00 72.56 261 ARG A O 1
ATOM 2087 N N . GLU A 1 262 ? 13.660 7.483 -15.889 1.00 73.12 262 GLU A N 1
ATOM 2088 C CA . GLU A 1 262 ? 14.469 8.657 -15.559 1.00 73.12 262 GLU A CA 1
ATOM 2089 C C . GLU A 1 262 ? 15.347 8.402 -14.331 1.00 73.12 262 GLU A C 1
ATOM 2091 O O . GLU A 1 262 ? 16.527 8.738 -14.341 1.00 73.12 262 GLU A O 1
ATOM 2096 N N . ALA A 1 263 ? 14.829 7.740 -13.293 1.00 69.44 263 ALA A N 1
ATOM 2097 C CA . ALA A 1 263 ? 15.614 7.352 -12.124 1.00 69.44 263 ALA A CA 1
ATOM 2098 C C . ALA A 1 263 ? 16.684 6.302 -12.466 1.00 69.44 263 ALA A C 1
ATOM 2100 O O . ALA A 1 263 ? 17.798 6.365 -11.942 1.00 69.44 263 ALA A O 1
ATOM 2101 N N . ALA A 1 264 ? 16.381 5.349 -13.354 1.00 69.94 264 ALA A N 1
ATOM 2102 C CA . ALA A 1 264 ? 17.355 4.383 -13.855 1.00 69.94 264 ALA A CA 1
ATOM 2103 C C . ALA A 1 264 ? 18.444 5.066 -14.696 1.00 69.94 264 ALA A C 1
ATOM 2105 O O . ALA A 1 264 ? 19.625 4.808 -14.468 1.00 69.94 264 ALA A O 1
ATOM 2106 N N . GLN A 1 265 ? 18.071 5.985 -15.591 1.00 71.75 265 GLN A N 1
ATOM 2107 C CA . GLN A 1 265 ? 19.007 6.803 -16.364 1.00 71.75 265 GLN A CA 1
ATOM 2108 C C . GLN A 1 265 ? 19.850 7.700 -15.464 1.00 71.75 265 GLN A C 1
ATOM 2110 O O . GLN A 1 265 ? 21.062 7.673 -15.587 1.00 71.75 265 GLN A O 1
ATOM 2115 N N . ALA A 1 266 ? 19.272 8.386 -14.480 1.00 71.12 266 ALA A N 1
ATOM 2116 C CA . ALA A 1 266 ? 20.021 9.201 -13.525 1.00 71.12 266 ALA A CA 1
ATOM 2117 C C . ALA A 1 266 ? 20.985 8.366 -12.666 1.00 71.12 266 ALA A C 1
ATOM 2119 O O . ALA A 1 266 ? 22.036 8.854 -12.258 1.00 71.12 266 ALA A O 1
ATOM 2120 N N . LYS A 1 267 ? 20.661 7.099 -12.384 1.00 70.00 267 LYS A N 1
ATOM 2121 C CA . LYS A 1 267 ? 21.557 6.176 -11.672 1.00 70.00 267 LYS A CA 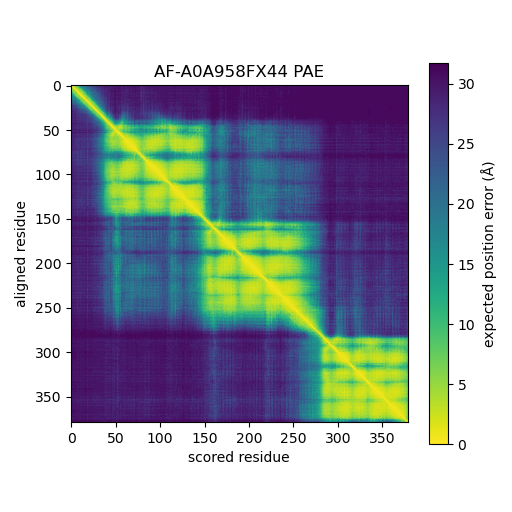1
ATOM 2122 C C . LYS A 1 267 ? 22.695 5.678 -12.564 1.00 70.00 267 LYS A C 1
ATOM 2124 O O . LYS A 1 267 ? 23.804 5.501 -12.069 1.00 70.00 267 LYS A O 1
ATOM 2129 N N . ILE A 1 268 ? 22.429 5.473 -13.854 1.00 64.62 268 ILE A N 1
ATOM 2130 C CA . ILE A 1 268 ? 23.447 5.173 -14.867 1.00 64.62 268 ILE A CA 1
ATOM 2131 C C . ILE A 1 268 ? 24.353 6.393 -15.068 1.00 64.62 268 ILE A C 1
ATOM 2133 O O . ILE A 1 268 ? 25.565 6.241 -15.003 1.00 64.62 268 ILE A O 1
ATOM 2137 N N . GLU A 1 269 ? 23.785 7.592 -15.187 1.00 66.50 269 GLU A N 1
ATOM 2138 C CA . GLU A 1 269 ? 24.504 8.858 -15.343 1.00 66.50 269 GLU A CA 1
ATOM 2139 C C . GLU A 1 269 ? 25.367 9.163 -14.115 1.00 66.50 269 GLU A C 1
ATOM 2141 O O . GLU A 1 269 ? 26.541 9.470 -14.246 1.00 66.50 269 GLU A O 1
ATOM 2146 N N . ARG A 1 270 ? 24.848 8.980 -12.892 1.00 61.62 270 ARG A N 1
ATOM 2147 C CA . ARG A 1 270 ? 25.646 9.124 -11.659 1.00 61.62 270 ARG A CA 1
ATOM 2148 C C . ARG A 1 270 ? 26.778 8.110 -11.576 1.00 61.62 270 ARG A C 1
ATOM 2150 O O . ARG A 1 270 ? 27.869 8.472 -11.159 1.00 61.62 270 ARG A O 1
ATOM 2157 N N . LYS A 1 271 ? 26.536 6.865 -11.993 1.00 59.00 271 LYS A N 1
ATOM 2158 C CA . LYS A 1 271 ? 27.581 5.838 -12.046 1.00 59.00 271 LYS A CA 1
ATOM 2159 C C . LYS A 1 271 ? 28.624 6.167 -13.118 1.00 59.00 271 LYS A C 1
ATOM 2161 O O . LYS A 1 271 ? 29.799 5.910 -12.899 1.00 59.00 271 LYS A O 1
ATOM 2166 N N . LYS A 1 272 ? 28.212 6.773 -14.234 1.00 55.94 272 LYS A N 1
ATOM 2167 C CA . LYS A 1 272 ? 29.091 7.274 -15.293 1.00 55.94 272 LYS A CA 1
ATOM 2168 C C . LYS A 1 272 ? 29.931 8.460 -14.810 1.00 55.94 272 LYS A C 1
ATOM 2170 O O . LYS A 1 272 ? 31.135 8.424 -14.988 1.00 55.94 272 LYS A O 1
ATOM 2175 N N . VAL A 1 273 ? 29.344 9.413 -14.085 1.00 56.84 273 VAL A N 1
ATOM 2176 C CA . VAL A 1 273 ? 30.048 10.556 -13.470 1.00 56.84 273 VAL A CA 1
ATOM 2177 C C . VAL A 1 273 ? 30.987 10.121 -12.332 1.00 56.84 273 VAL A C 1
ATOM 2179 O O . VAL A 1 273 ? 32.077 10.667 -12.202 1.00 56.84 273 VAL A O 1
ATOM 2182 N N . GLU A 1 274 ? 30.627 9.112 -11.529 1.00 55.69 274 GLU A N 1
ATOM 2183 C CA . GLU A 1 274 ? 31.544 8.498 -10.548 1.00 55.69 274 GLU A CA 1
ATOM 2184 C C . GLU A 1 274 ? 32.707 7.755 -11.227 1.00 55.69 274 GLU A C 1
ATOM 2186 O O . GLU A 1 274 ? 33.829 7.785 -10.723 1.00 55.69 274 GLU A O 1
ATOM 2191 N N . LEU A 1 275 ? 32.463 7.120 -12.380 1.00 49.75 275 LEU A N 1
ATOM 2192 C CA . LEU A 1 275 ? 33.507 6.515 -13.211 1.00 49.75 275 LEU A CA 1
ATOM 2193 C C . LEU A 1 275 ? 34.392 7.581 -13.877 1.00 49.75 275 LEU A C 1
ATOM 2195 O O . LEU A 1 275 ? 35.606 7.442 -13.833 1.00 49.75 275 LEU A O 1
ATOM 2199 N N . GLU A 1 276 ? 33.827 8.660 -14.417 1.00 46.12 276 GLU A N 1
ATOM 2200 C CA . GLU A 1 276 ? 34.553 9.758 -15.075 1.00 46.12 276 GLU A CA 1
ATOM 2201 C C . GLU A 1 276 ? 35.359 10.606 -14.072 1.00 46.12 276 GLU A C 1
ATOM 2203 O O . GLU A 1 276 ? 36.502 10.965 -14.350 1.00 46.12 276 GLU A O 1
ATOM 2208 N N . GLY A 1 277 ? 34.850 10.836 -12.856 1.00 39.00 277 GLY A N 1
ATOM 2209 C CA . GLY A 1 277 ? 35.583 11.519 -11.780 1.00 39.00 277 GLY A CA 1
ATOM 2210 C C . GLY A 1 277 ? 36.782 10.731 -11.229 1.00 39.00 277 GLY A C 1
ATOM 2211 O O . GLY A 1 277 ? 37.707 11.321 -10.669 1.00 39.00 277 GLY A O 1
ATOM 2212 N N . ALA A 1 278 ? 36.815 9.407 -11.416 1.00 41.34 278 ALA A N 1
ATOM 2213 C CA . ALA A 1 278 ? 37.949 8.554 -11.052 1.00 41.34 278 ALA A CA 1
ATOM 2214 C C . ALA A 1 278 ? 39.046 8.484 -12.139 1.00 41.34 278 ALA A C 1
ATOM 2216 O O . ALA A 1 278 ? 40.156 8.009 -11.867 1.00 41.34 278 ALA A O 1
ATOM 2217 N N . VAL A 1 279 ? 38.772 8.972 -13.357 1.00 43.44 279 VAL A N 1
ATOM 2218 C CA . VAL A 1 279 ? 39.703 8.906 -14.501 1.00 43.44 279 VAL A CA 1
ATOM 2219 C C . VAL A 1 279 ? 40.847 9.922 -14.384 1.00 43.44 279 VAL A C 1
ATOM 2221 O O . VAL A 1 279 ? 41.934 9.684 -14.918 1.00 43.44 279 VAL A O 1
ATOM 2224 N N . GLU A 1 280 ? 40.694 11.004 -13.614 1.00 44.41 280 GLU A N 1
ATOM 2225 C CA . GLU A 1 280 ? 41.759 12.015 -13.494 1.00 44.41 280 GLU A CA 1
ATOM 2226 C C . GLU A 1 280 ? 42.848 11.696 -12.450 1.00 44.41 280 GLU A C 1
ATOM 2228 O O . GLU A 1 280 ? 43.924 12.294 -12.504 1.00 44.41 280 GLU A O 1
ATOM 2233 N N . LYS A 1 281 ? 42.661 10.725 -11.537 1.00 42.22 281 LYS A N 1
ATOM 2234 C CA . LYS A 1 281 ? 43.669 10.397 -10.497 1.00 42.22 281 LYS A CA 1
ATOM 2235 C C . LYS A 1 281 ? 43.840 8.908 -10.172 1.00 42.22 281 LYS A C 1
ATOM 2237 O O . LYS A 1 281 ? 44.121 8.554 -9.031 1.00 42.22 281 LYS A O 1
ATOM 2242 N N . SER A 1 282 ? 43.771 8.042 -11.175 1.00 38.41 282 SER A N 1
ATOM 2243 C CA . SER A 1 282 ? 44.257 6.661 -11.043 1.00 38.41 282 SER A CA 1
ATOM 2244 C C . SER A 1 282 ? 45.439 6.456 -11.996 1.00 38.41 282 SER A C 1
ATOM 2246 O O . SER A 1 282 ? 45.339 6.866 -13.158 1.00 38.41 282 SER A O 1
ATOM 2248 N N . PRO A 1 283 ? 46.572 5.860 -11.573 1.00 44.50 283 PRO A N 1
ATOM 2249 C CA . PRO A 1 283 ? 47.499 5.298 -12.545 1.00 44.50 283 PRO A CA 1
ATOM 2250 C C . PRO A 1 283 ? 46.700 4.220 -13.287 1.00 44.50 283 PRO A C 1
ATOM 2252 O O . PRO A 1 283 ? 46.178 3.304 -12.657 1.00 44.50 283 PRO A O 1
ATOM 2255 N N . GLY A 1 284 ? 46.478 4.417 -14.590 1.00 57.69 284 GLY A N 1
ATOM 2256 C CA . GLY A 1 284 ? 45.673 3.506 -15.407 1.00 57.69 284 GLY A CA 1
ATOM 2257 C C . GLY A 1 284 ? 46.163 2.065 -15.282 1.00 57.69 284 GLY A C 1
ATOM 2258 O O . GLY A 1 284 ? 47.318 1.835 -14.919 1.00 57.69 284 GLY A O 1
ATOM 2259 N N . GLN A 1 285 ? 45.289 1.103 -15.569 1.00 66.56 285 GLN A N 1
ATOM 2260 C CA . GLN A 1 285 ? 45.614 -0.316 -15.456 1.00 66.56 285 GLN A CA 1
ATOM 2261 C C . GLN A 1 285 ? 46.908 -0.623 -16.232 1.00 66.56 285 GLN A C 1
ATOM 2263 O O . GLN A 1 285 ? 47.037 -0.273 -17.408 1.00 66.56 285 GLN A O 1
ATOM 2268 N N . VAL A 1 286 ? 47.897 -1.198 -15.544 1.00 74.50 286 VAL A N 1
ATOM 2269 C CA . VAL A 1 286 ? 49.191 -1.561 -16.129 1.00 74.50 286 VAL A CA 1
ATOM 2270 C C . VAL A 1 286 ? 49.145 -3.041 -16.477 1.00 74.50 286 VAL A C 1
ATOM 2272 O O . VAL A 1 286 ? 48.875 -3.871 -15.612 1.00 74.50 286 VAL A O 1
ATOM 2275 N N . PHE A 1 287 ? 49.395 -3.362 -17.740 1.00 77.38 287 PHE A N 1
ATOM 2276 C CA . PHE A 1 287 ? 49.454 -4.730 -18.238 1.00 77.38 287 PHE A CA 1
ATOM 2277 C C . PHE A 1 287 ? 50.919 -5.153 -18.365 1.00 77.38 287 PHE A C 1
ATOM 2279 O O . PHE A 1 287 ? 51.703 -4.458 -19.013 1.00 77.38 287 PHE A O 1
ATOM 2286 N N . GLU A 1 288 ? 51.295 -6.276 -17.749 1.00 79.50 288 GLU A N 1
ATOM 2287 C CA . GLU A 1 288 ? 52.611 -6.891 -17.961 1.00 79.50 288 GLU A CA 1
ATOM 2288 C C . GLU A 1 288 ? 52.615 -7.668 -19.280 1.00 79.50 288 GLU A C 1
ATOM 2290 O O . GLU A 1 288 ? 51.812 -8.583 -19.475 1.00 79.50 288 GLU A O 1
ATOM 2295 N N . ILE A 1 289 ? 53.538 -7.310 -20.171 1.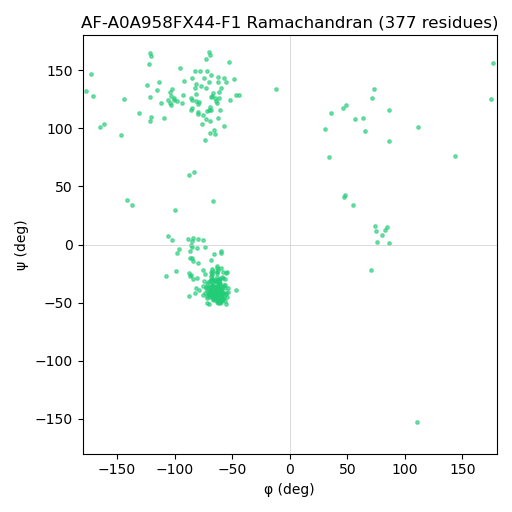00 82.81 289 ILE A N 1
ATOM 2296 C CA . ILE A 1 289 ? 53.712 -7.924 -21.485 1.00 82.81 289 ILE A CA 1
ATOM 2297 C C . ILE A 1 289 ? 55.127 -8.477 -21.656 1.00 82.81 289 ILE A C 1
ATOM 2299 O O . ILE A 1 289 ? 56.085 -8.002 -21.042 1.00 82.81 289 ILE A O 1
ATOM 2303 N N . THR A 1 290 ? 55.274 -9.463 -22.533 1.00 82.88 290 THR A N 1
ATOM 2304 C CA . THR A 1 290 ? 56.573 -10.057 -22.866 1.00 82.88 290 THR A CA 1
ATOM 2305 C C . THR A 1 290 ? 57.045 -9.552 -24.233 1.00 82.88 290 THR A C 1
ATOM 2307 O O . THR A 1 290 ? 56.357 -9.724 -25.243 1.00 82.88 290 THR A O 1
ATOM 2310 N N . LEU A 1 291 ? 58.219 -8.915 -24.274 1.00 80.00 291 LEU A N 1
ATOM 2311 C CA . LEU A 1 291 ? 58.884 -8.468 -25.506 1.00 80.00 291 LEU A CA 1
ATOM 2312 C C . LEU A 1 291 ? 59.404 -9.662 -26.321 1.00 80.00 291 LEU A C 1
ATOM 2314 O O . LEU A 1 291 ? 59.548 -10.771 -25.800 1.00 80.00 291 LEU A O 1
ATOM 2318 N N . ARG A 1 292 ? 59.759 -9.422 -27.590 1.00 76.06 292 ARG A N 1
ATOM 2319 C CA . ARG A 1 292 ? 60.365 -10.436 -28.476 1.00 76.06 292 ARG A CA 1
ATOM 2320 C C . ARG A 1 292 ? 61.650 -11.047 -27.884 1.00 76.06 292 ARG A C 1
ATOM 2322 O O . ARG A 1 292 ? 61.881 -12.240 -28.052 1.00 76.06 292 ARG A O 1
ATOM 2329 N N . ASP A 1 293 ? 62.382 -10.276 -27.078 1.00 74.44 293 ASP A N 1
ATOM 2330 C CA . ASP A 1 293 ? 63.622 -10.688 -26.396 1.00 74.44 293 ASP A CA 1
ATOM 2331 C C . ASP A 1 293 ? 63.408 -11.442 -25.064 1.00 74.44 293 ASP A C 1
ATOM 2333 O O . ASP A 1 293 ? 64.359 -11.692 -24.322 1.00 74.44 293 ASP A O 1
ATOM 2337 N N . GLY A 1 294 ? 62.161 -11.754 -24.690 1.00 71.88 294 GLY A N 1
ATOM 2338 C CA . GLY A 1 294 ? 61.831 -12.425 -23.423 1.00 71.88 294 GLY A CA 1
ATOM 2339 C C . GLY A 1 294 ? 61.908 -11.527 -22.181 1.00 71.88 294 GLY A C 1
ATOM 2340 O O . GLY A 1 294 ? 61.671 -11.988 -21.064 1.00 71.88 294 GLY A O 1
ATOM 2341 N N . ARG A 1 295 ? 62.214 -10.233 -22.350 1.00 80.00 295 ARG A N 1
ATOM 2342 C CA . ARG A 1 295 ? 62.132 -9.227 -21.281 1.00 80.00 295 ARG A CA 1
ATOM 2343 C C . ARG A 1 295 ? 60.673 -8.872 -20.996 1.00 80.00 295 ARG A C 1
ATOM 2345 O O . ARG A 1 295 ? 59.866 -8.762 -21.917 1.00 80.00 295 ARG A O 1
ATOM 2352 N N . LYS A 1 296 ? 60.350 -8.644 -19.723 1.00 80.38 296 LYS A N 1
ATOM 2353 C CA . LYS A 1 296 ? 59.041 -8.124 -19.313 1.00 80.38 296 LYS A CA 1
ATOM 2354 C C . LYS A 1 296 ? 59.008 -6.606 -19.488 1.00 80.38 296 LYS A C 1
ATOM 2356 O O . LYS A 1 296 ? 59.908 -5.919 -19.009 1.00 80.38 296 LYS A O 1
ATOM 2361 N N . SER A 1 297 ? 57.980 -6.104 -20.159 1.00 78.62 297 SER A N 1
ATOM 2362 C CA . SER A 1 297 ? 57.657 -4.682 -20.281 1.00 78.62 297 SER A CA 1
ATOM 2363 C C . SER A 1 297 ? 56.252 -4.433 -19.743 1.00 78.62 297 SER A C 1
ATOM 2365 O O . SER A 1 297 ? 55.481 -5.369 -19.538 1.00 78.62 297 SER A O 1
ATOM 2367 N N . SER A 1 298 ? 55.914 -3.178 -19.483 1.00 79.69 298 SER A N 1
ATOM 2368 C CA . SER A 1 298 ? 54.595 -2.797 -19.001 1.00 79.69 298 SER A CA 1
ATOM 2369 C C . SER A 1 298 ? 53.940 -1.808 -19.957 1.00 79.69 298 SER A C 1
ATOM 2371 O O . SER A 1 298 ? 54.512 -0.777 -20.299 1.00 79.69 298 SER A O 1
ATOM 2373 N N . ILE A 1 299 ? 52.719 -2.121 -20.390 1.00 80.06 299 ILE A N 1
ATOM 2374 C CA . ILE A 1 299 ? 51.896 -1.213 -21.189 1.00 80.06 299 ILE A CA 1
ATOM 2375 C C . ILE A 1 299 ? 50.840 -0.603 -20.280 1.00 80.06 299 ILE A C 1
ATOM 2377 O O . ILE A 1 299 ? 50.104 -1.301 -19.585 1.00 80.06 299 ILE A O 1
ATOM 2381 N N . THR A 1 300 ? 50.748 0.724 -20.297 1.00 82.56 300 THR A N 1
ATOM 2382 C CA . THR A 1 300 ? 49.705 1.435 -19.553 1.00 82.56 300 THR A CA 1
ATOM 2383 C C . THR A 1 300 ? 48.428 1.503 -20.387 1.00 82.56 300 THR A C 1
ATOM 2385 O O . THR A 1 300 ? 48.474 1.769 -21.586 1.00 82.56 300 THR A O 1
ATOM 2388 N N . GLU A 1 301 ? 47.268 1.387 -19.747 1.00 82.00 301 GLU A N 1
ATOM 2389 C CA . GLU A 1 301 ? 45.948 1.609 -20.354 1.00 82.00 301 GLU A CA 1
ATOM 2390 C C . GLU A 1 301 ? 45.866 2.899 -21.193 1.00 82.00 301 GLU A C 1
ATOM 2392 O O . GLU A 1 301 ? 45.281 2.907 -22.274 1.00 82.00 301 GLU A O 1
ATOM 2397 N N . ARG A 1 302 ? 46.498 3.990 -20.741 1.00 79.69 302 ARG A N 1
ATOM 2398 C CA . ARG A 1 302 ? 46.564 5.259 -21.489 1.00 79.69 302 ARG A CA 1
ATOM 2399 C C . ARG A 1 302 ? 47.256 5.122 -22.840 1.00 79.69 302 ARG A C 1
ATOM 2401 O O . ARG A 1 302 ? 46.938 5.857 -23.767 1.00 79.69 302 ARG A O 1
ATOM 2408 N N . GLU A 1 303 ? 48.238 4.241 -22.957 1.00 80.44 303 GLU A N 1
ATOM 2409 C CA . GLU A 1 303 ? 48.937 4.015 -24.215 1.00 80.44 303 GLU A CA 1
ATOM 2410 C C . GLU A 1 303 ? 48.086 3.201 -25.188 1.00 80.44 303 GLU A C 1
ATOM 2412 O O . GLU A 1 303 ? 47.937 3.609 -26.337 1.00 80.44 303 GLU A O 1
ATOM 2417 N N . LEU A 1 304 ? 47.420 2.150 -24.703 1.00 82.94 304 LEU A N 1
ATOM 2418 C CA . LEU A 1 304 ? 46.460 1.372 -25.495 1.00 82.94 304 LEU A CA 1
ATOM 2419 C C . LEU A 1 304 ? 45.302 2.238 -25.990 1.00 82.94 304 LEU A C 1
ATOM 2421 O O . LEU A 1 304 ? 44.991 2.237 -27.179 1.00 82.94 304 LEU A O 1
ATOM 2425 N N . LYS A 1 305 ? 44.708 3.033 -25.093 1.00 85.38 305 LYS A N 1
ATOM 2426 C CA . LYS A 1 305 ? 43.632 3.965 -25.445 1.00 85.38 305 LYS A CA 1
ATOM 2427 C C . LYS A 1 305 ? 44.086 4.979 -26.488 1.00 85.38 305 LYS A C 1
ATOM 2429 O O . LYS A 1 305 ? 43.365 5.181 -27.455 1.00 85.38 305 LYS A O 1
ATOM 2434 N N . ARG A 1 306 ? 45.295 5.543 -26.362 1.00 84.69 306 ARG A N 1
ATOM 2435 C CA . ARG A 1 306 ? 45.848 6.467 -27.368 1.00 84.69 306 ARG A CA 1
ATOM 2436 C C . ARG A 1 306 ? 46.034 5.810 -28.735 1.00 84.69 306 ARG A C 1
ATOM 2438 O O . ARG A 1 306 ? 45.687 6.431 -29.734 1.00 84.69 306 ARG A O 1
ATOM 2445 N N . ARG A 1 307 ? 46.540 4.572 -28.798 1.00 84.81 307 ARG A N 1
ATOM 2446 C CA . ARG A 1 307 ? 46.708 3.837 -30.069 1.00 84.81 307 ARG A CA 1
ATOM 2447 C C . ARG A 1 307 ? 45.357 3.573 -30.745 1.00 84.81 307 ARG A C 1
ATOM 2449 O O . ARG A 1 307 ? 45.192 3.858 -31.929 1.00 84.81 307 ARG A O 1
ATOM 2456 N N . ILE A 1 308 ? 44.367 3.110 -29.981 1.00 85.94 308 ILE A N 1
ATOM 2457 C CA . ILE A 1 308 ? 43.012 2.847 -30.493 1.00 85.94 308 ILE A CA 1
ATOM 2458 C C . ILE A 1 308 ? 42.315 4.152 -30.900 1.00 85.94 308 ILE A C 1
ATOM 2460 O O . ILE A 1 308 ? 41.711 4.225 -31.968 1.00 85.94 308 ILE A O 1
ATOM 2464 N N . GLU A 1 309 ? 42.431 5.213 -30.102 1.00 87.19 309 GLU A N 1
ATOM 2465 C CA . GLU A 1 309 ? 41.870 6.530 -30.415 1.00 87.19 309 GLU A CA 1
ATOM 2466 C C . GLU A 1 309 ? 42.497 7.133 -31.678 1.00 87.19 309 GLU A C 1
ATOM 2468 O O . GLU A 1 309 ? 41.788 7.693 -32.517 1.00 87.19 309 GLU A O 1
ATOM 2473 N N . PHE A 1 310 ? 43.810 6.968 -31.860 1.00 85.19 310 PHE A N 1
ATOM 2474 C CA . PHE A 1 310 ? 44.503 7.391 -33.072 1.00 85.19 310 PHE A CA 1
ATOM 2475 C C . PHE A 1 310 ? 43.971 6.663 -34.312 1.00 85.19 310 PHE A C 1
ATOM 2477 O O . PHE A 1 310 ? 43.733 7.307 -35.335 1.00 85.19 310 PHE A O 1
ATOM 2484 N N . ALA A 1 311 ? 43.699 5.359 -34.214 1.00 85.56 311 ALA A N 1
ATOM 2485 C CA . ALA A 1 311 ? 43.068 4.596 -35.290 1.00 85.56 311 ALA A CA 1
ATOM 2486 C C . ALA A 1 311 ? 41.612 5.031 -35.561 1.00 85.56 311 ALA A C 1
ATOM 2488 O O . ALA A 1 311 ? 41.161 4.993 -36.703 1.00 85.56 311 ALA A O 1
ATOM 2489 N N . CYS A 1 312 ? 40.893 5.513 -34.542 1.00 84.06 312 CYS A N 1
ATOM 2490 C CA . CYS A 1 312 ? 39.508 5.989 -34.660 1.00 84.06 312 CYS A CA 1
ATOM 2491 C C . CYS A 1 312 ? 39.385 7.459 -35.114 1.00 84.06 312 CYS A C 1
ATOM 2493 O O . CYS A 1 312 ? 38.274 7.959 -35.290 1.00 84.06 312 CYS A O 1
ATOM 2495 N N . ARG A 1 313 ? 40.497 8.185 -35.318 1.00 80.50 313 ARG A N 1
ATOM 2496 C CA . ARG A 1 313 ? 40.488 9.646 -35.549 1.00 80.50 313 ARG A CA 1
ATOM 2497 C C . ARG A 1 313 ? 39.649 10.106 -36.747 1.00 80.50 313 ARG A C 1
ATOM 2499 O O . ARG A 1 313 ? 39.168 11.233 -36.724 1.00 80.50 313 ARG A O 1
ATOM 2506 N N . GLY A 1 314 ? 39.508 9.262 -37.771 1.00 77.00 314 GLY A N 1
ATOM 2507 C CA . GLY A 1 314 ? 38.759 9.558 -38.997 1.00 77.00 314 GLY A CA 1
ATOM 2508 C C . GLY A 1 314 ? 37.260 9.250 -38.923 1.00 77.00 314 GLY A C 1
ATOM 2509 O O . GLY A 1 314 ? 36.531 9.680 -39.807 1.00 77.00 314 GLY A O 1
ATOM 2510 N N . TYR A 1 315 ? 36.804 8.544 -37.880 1.00 80.31 315 TYR A N 1
ATOM 2511 C CA . TYR A 1 315 ? 35.457 7.954 -37.797 1.00 80.31 315 TYR A CA 1
ATOM 2512 C C . TYR A 1 315 ? 34.819 8.157 -36.410 1.00 80.31 315 TYR A C 1
ATOM 2514 O O . TYR A 1 315 ? 34.095 7.303 -35.905 1.00 80.31 315 TYR A O 1
ATOM 2522 N N . LYS A 1 316 ? 35.109 9.292 -35.757 1.00 69.25 316 LYS A N 1
ATOM 2523 C CA . LYS A 1 316 ? 34.737 9.561 -34.351 1.00 69.25 316 LYS A CA 1
ATOM 2524 C C . LYS A 1 316 ? 33.229 9.596 -34.072 1.00 69.25 316 LYS A C 1
ATOM 2526 O O . LYS A 1 316 ? 32.839 9.438 -32.922 1.00 69.25 316 LYS A O 1
ATOM 2531 N N . GLU A 1 317 ? 32.401 9.839 -35.085 1.00 67.31 317 GLU A N 1
ATOM 2532 C CA . GLU A 1 317 ? 30.940 9.911 -34.927 1.00 67.31 317 GLU A CA 1
ATOM 2533 C C . GLU A 1 317 ? 30.263 8.534 -35.006 1.00 67.31 317 GLU A C 1
ATOM 2535 O O . GLU A 1 317 ? 29.207 8.339 -34.410 1.00 67.31 317 GLU A O 1
ATOM 2540 N N . THR A 1 318 ? 30.879 7.576 -35.701 1.00 70.31 318 THR A N 1
ATOM 2541 C CA . THR A 1 318 ? 30.322 6.236 -35.957 1.00 70.31 318 THR A CA 1
ATOM 2542 C C . THR A 1 318 ? 31.015 5.144 -35.147 1.00 70.31 318 THR A C 1
ATOM 2544 O O . THR A 1 318 ? 30.406 4.132 -34.808 1.00 70.31 318 THR A O 1
ATOM 2547 N N . THR A 1 319 ? 32.280 5.351 -34.777 1.00 75.19 319 THR A N 1
ATOM 2548 C CA . THR A 1 319 ? 33.121 4.344 -34.126 1.00 75.19 319 THR A CA 1
ATOM 2549 C C . THR A 1 319 ? 33.435 4.725 -32.679 1.00 75.19 319 THR A C 1
ATOM 2551 O O . THR A 1 319 ? 34.085 5.735 -32.411 1.00 75.19 319 THR A O 1
ATOM 2554 N N . SER A 1 320 ? 33.058 3.861 -31.732 1.00 83.75 320 SER A N 1
ATOM 2555 C CA . SER A 1 320 ? 33.458 3.987 -30.324 1.00 83.75 320 SER A CA 1
ATOM 2556 C C . SER A 1 320 ? 34.830 3.354 -30.065 1.00 83.75 320 SER A C 1
ATOM 2558 O O . SER A 1 320 ? 34.995 2.137 -30.202 1.00 83.75 320 SER A O 1
ATOM 2560 N N . SER A 1 321 ? 35.802 4.172 -29.645 1.00 81.19 321 SER A N 1
ATOM 2561 C CA . SER A 1 321 ? 37.140 3.729 -29.218 1.00 81.19 321 SER A CA 1
ATOM 2562 C C . SER A 1 321 ? 37.107 2.943 -27.901 1.00 81.19 321 SER A C 1
ATOM 2564 O O . SER A 1 321 ? 37.917 2.037 -27.695 1.00 81.19 321 SER A O 1
ATOM 2566 N N . GLU A 1 322 ? 36.142 3.236 -27.027 1.00 82.38 322 GLU A N 1
ATOM 2567 C CA . GLU A 1 322 ? 35.966 2.541 -25.749 1.00 82.38 322 GLU A CA 1
ATOM 2568 C C . GLU A 1 322 ? 35.503 1.095 -25.941 1.00 82.38 322 GLU A C 1
ATOM 2570 O O . GLU A 1 322 ? 35.973 0.194 -25.245 1.00 82.38 322 GLU A O 1
ATOM 2575 N N . GLU A 1 323 ? 34.620 0.845 -26.911 1.00 82.56 323 GLU A N 1
ATOM 2576 C CA . GLU A 1 323 ? 34.130 -0.507 -27.189 1.00 82.56 323 GLU A CA 1
ATOM 2577 C C . GLU A 1 323 ? 35.228 -1.432 -27.717 1.00 82.56 323 GLU A C 1
ATOM 2579 O O . GLU A 1 323 ? 35.291 -2.596 -27.315 1.00 82.56 323 GLU A O 1
ATOM 2584 N N . VAL A 1 324 ? 36.097 -0.918 -28.593 1.00 84.44 324 VAL A N 1
ATOM 2585 C CA . VAL A 1 324 ? 37.244 -1.673 -29.120 1.00 84.44 324 VAL A CA 1
ATOM 2586 C C . VAL A 1 324 ? 38.213 -1.987 -27.989 1.00 84.44 324 VAL A C 1
ATOM 2588 O O . VAL A 1 324 ? 38.603 -3.137 -27.830 1.00 84.44 324 VAL A O 1
ATOM 2591 N N . TYR A 1 325 ? 38.525 -1.002 -27.143 1.00 86.06 325 TYR A N 1
ATOM 2592 C CA . TYR A 1 325 ? 39.394 -1.189 -25.982 1.00 86.06 325 TYR A CA 1
ATOM 2593 C C . TYR A 1 325 ? 38.876 -2.267 -25.018 1.00 86.06 325 TYR A C 1
ATOM 2595 O O . TYR A 1 325 ? 39.634 -3.148 -24.612 1.00 86.06 325 TYR A O 1
ATOM 2603 N N . LEU A 1 326 ? 37.586 -2.234 -24.668 1.00 84.00 326 LEU A N 1
ATOM 2604 C CA . LEU A 1 326 ? 36.992 -3.219 -23.758 1.00 84.00 326 LEU A CA 1
ATOM 2605 C C . LEU A 1 326 ? 37.062 -4.643 -24.317 1.00 84.00 326 LEU A C 1
ATOM 2607 O O . LEU A 1 326 ? 37.289 -5.584 -23.559 1.00 84.00 326 LEU A O 1
ATOM 2611 N N . GLU A 1 327 ? 36.860 -4.808 -25.623 1.00 82.50 327 GLU A N 1
ATOM 2612 C CA . GLU A 1 327 ? 36.969 -6.113 -26.277 1.00 82.50 327 GLU A CA 1
ATOM 2613 C C . GLU A 1 327 ? 38.432 -6.571 -26.387 1.00 82.50 327 GLU A C 1
ATOM 2615 O O . GLU A 1 327 ? 38.717 -7.742 -26.146 1.00 82.50 327 GLU A O 1
ATOM 2620 N N . SER A 1 328 ? 39.373 -5.658 -26.653 1.00 84.88 328 SER A N 1
ATOM 2621 C CA . SER A 1 328 ? 40.811 -5.950 -26.655 1.00 84.88 328 SER A CA 1
ATOM 2622 C C . SER A 1 328 ? 41.296 -6.465 -25.304 1.00 84.88 328 SER A C 1
ATOM 2624 O O . SER A 1 328 ? 41.948 -7.503 -25.240 1.00 84.88 328 SER A O 1
ATOM 2626 N N . VAL A 1 329 ? 40.939 -5.781 -24.210 1.00 84.75 329 VAL A N 1
ATOM 2627 C CA . VAL A 1 329 ? 41.386 -6.141 -22.854 1.00 84.75 329 VAL A CA 1
ATOM 2628 C C . VAL A 1 329 ? 40.843 -7.500 -22.414 1.00 84.75 329 VAL A C 1
ATOM 2630 O O . VAL A 1 329 ? 41.530 -8.217 -21.693 1.00 84.75 329 VAL A O 1
ATOM 2633 N N . ARG A 1 330 ? 39.650 -7.909 -22.870 1.00 83.12 330 ARG A N 1
ATOM 2634 C CA . ARG A 1 330 ? 39.131 -9.263 -22.591 1.00 83.12 330 ARG A CA 1
ATOM 2635 C C . ARG A 1 330 ? 39.991 -10.370 -23.190 1.00 83.12 330 ARG A C 1
ATOM 2637 O O . ARG A 1 330 ? 39.999 -11.471 -22.650 1.00 83.12 330 ARG A O 1
ATOM 2644 N N . ASN A 1 331 ? 40.685 -10.082 -24.287 1.00 81.81 331 ASN A N 1
ATOM 2645 C CA . ASN A 1 331 ? 41.572 -11.031 -24.952 1.00 81.81 331 ASN A CA 1
ATOM 2646 C C . ASN A 1 331 ? 42.988 -11.028 -24.356 1.00 81.81 331 ASN A C 1
ATOM 2648 O O . ASN A 1 331 ? 43.813 -11.847 -24.756 1.00 81.81 331 ASN A O 1
ATOM 2652 N N . PHE A 1 332 ? 43.288 -10.128 -23.412 1.00 84.44 332 PHE A N 1
ATOM 2653 C CA . PHE A 1 332 ? 44.588 -10.092 -22.755 1.00 84.44 332 PHE A CA 1
ATOM 2654 C C . PHE A 1 332 ? 44.646 -11.112 -21.623 1.00 84.44 332 PHE A C 1
ATOM 2656 O O . PHE A 1 332 ? 43.747 -11.210 -20.789 1.00 84.44 332 PHE A O 1
ATOM 2663 N N . TYR A 1 333 ? 45.752 -11.840 -21.578 1.00 78.25 333 TYR A N 1
ATOM 2664 C CA . TYR A 1 333 ? 46.105 -12.740 -20.491 1.00 78.25 333 TYR A CA 1
ATOM 2665 C C . TYR A 1 333 ? 47.445 -12.304 -19.885 1.00 78.25 333 TYR A C 1
ATOM 2667 O O . TYR A 1 333 ? 48.189 -11.516 -20.475 1.00 78.25 333 TYR A O 1
ATOM 2675 N N . GLU A 1 334 ? 47.743 -12.776 -18.677 1.00 74.25 334 GLU A N 1
ATOM 2676 C CA . GLU A 1 334 ? 48.962 -12.401 -17.959 1.00 74.25 334 GLU A CA 1
ATOM 2677 C C . GLU A 1 334 ? 50.213 -12.866 -18.725 1.00 74.25 334 GLU A C 1
ATOM 2679 O O . GLU A 1 334 ? 50.373 -14.054 -19.005 1.00 74.25 334 GLU A O 1
ATOM 2684 N N . GLY A 1 335 ? 51.096 -11.926 -19.083 1.00 72.62 335 GLY A N 1
ATOM 2685 C CA . GLY A 1 335 ? 52.323 -12.216 -19.831 1.00 72.62 335 GLY A CA 1
ATOM 2686 C C . GLY A 1 335 ? 52.167 -12.297 -21.354 1.00 72.62 335 GLY A C 1
ATOM 2687 O O . GLY A 1 335 ? 53.093 -12.778 -22.013 1.00 72.62 335 GLY A O 1
ATOM 2688 N N . ILE A 1 336 ? 51.047 -11.815 -21.910 1.00 83.25 336 ILE A N 1
ATOM 2689 C CA . ILE A 1 336 ? 50.803 -11.714 -23.360 1.00 83.25 336 ILE A CA 1
ATOM 2690 C C . ILE A 1 336 ? 51.986 -11.074 -24.107 1.00 83.25 336 ILE A C 1
ATOM 2692 O O . ILE A 1 336 ? 52.646 -10.151 -23.615 1.00 83.25 336 ILE A O 1
ATOM 2696 N N . ARG A 1 337 ? 52.283 -11.573 -25.311 1.00 83.00 337 ARG A N 1
ATOM 2697 C CA . ARG A 1 337 ? 53.375 -11.045 -26.143 1.00 83.00 337 ARG A CA 1
ATOM 2698 C C . ARG A 1 337 ? 52.963 -9.750 -26.839 1.00 83.00 337 ARG A C 1
ATOM 2700 O O . ARG A 1 337 ? 51.804 -9.601 -27.212 1.00 83.00 337 ARG A O 1
ATOM 2707 N N . ILE A 1 338 ? 53.913 -8.846 -27.091 1.00 82.38 338 ILE A N 1
ATOM 2708 C CA . ILE A 1 338 ? 53.633 -7.576 -27.796 1.00 82.38 338 ILE A CA 1
ATOM 2709 C C . ILE A 1 338 ? 52.932 -7.788 -29.154 1.00 82.38 338 ILE A C 1
ATOM 2711 O O . ILE A 1 338 ? 51.942 -7.124 -29.448 1.00 82.38 338 ILE A O 1
ATOM 2715 N N . ASP A 1 339 ? 53.359 -8.796 -29.918 1.00 82.19 339 ASP A N 1
ATOM 2716 C CA . ASP A 1 339 ? 52.765 -9.144 -31.219 1.00 82.19 339 ASP A CA 1
ATOM 2717 C C . ASP A 1 339 ? 51.298 -9.606 -31.088 1.00 82.19 339 ASP A C 1
ATOM 2719 O O . ASP A 1 339 ? 50.449 -9.372 -31.954 1.00 82.19 339 ASP A O 1
ATOM 2723 N N . GLU A 1 340 ? 50.973 -10.255 -29.969 1.00 84.75 340 GLU A N 1
ATOM 2724 C CA . GLU A 1 340 ? 49.625 -10.735 -29.672 1.00 84.75 340 GLU A CA 1
ATOM 2725 C C . GLU A 1 340 ? 48.725 -9.618 -29.140 1.00 84.75 340 GLU A C 1
ATOM 2727 O O . GLU A 1 340 ? 47.523 -9.649 -29.394 1.00 84.75 340 GLU A O 1
ATOM 2732 N 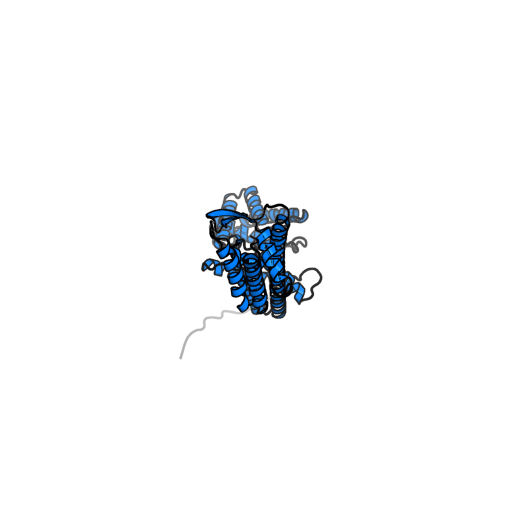N . VAL A 1 341 ? 49.286 -8.604 -28.472 1.00 85.81 341 VAL A N 1
ATOM 2733 C CA . VAL A 1 341 ? 48.560 -7.390 -28.057 1.00 85.81 341 VAL A CA 1
ATOM 2734 C C . VAL A 1 341 ? 48.048 -6.631 -29.279 1.00 85.81 341 VAL A C 1
ATOM 2736 O O . VAL A 1 341 ? 46.871 -6.267 -29.340 1.00 85.81 341 VAL A O 1
ATOM 2739 N N . ASP A 1 342 ? 48.904 -6.432 -30.280 1.00 87.00 342 ASP A N 1
ATOM 2740 C CA . ASP A 1 342 ? 48.527 -5.765 -31.527 1.00 87.00 342 ASP A CA 1
ATOM 2741 C C . ASP A 1 342 ? 47.499 -6.592 -32.316 1.00 87.00 342 ASP A C 1
ATOM 2743 O O . ASP A 1 342 ? 46.475 -6.066 -32.765 1.00 87.00 342 ASP A O 1
ATOM 2747 N N . THR A 1 343 ? 47.695 -7.912 -32.389 1.00 88.00 343 THR A N 1
ATOM 2748 C CA . THR A 1 343 ? 46.733 -8.831 -33.018 1.00 88.00 343 THR A CA 1
ATOM 2749 C C . THR A 1 343 ? 45.378 -8.807 -32.307 1.00 88.00 343 THR A C 1
ATOM 2751 O O . THR A 1 343 ? 44.336 -8.759 -32.962 1.00 88.00 343 THR A O 1
ATOM 2754 N N . ALA A 1 344 ? 45.360 -8.786 -30.974 1.00 88.25 344 ALA A N 1
ATOM 2755 C CA . ALA A 1 344 ? 44.139 -8.711 -30.181 1.00 88.25 344 ALA A CA 1
ATOM 2756 C C . ALA A 1 344 ? 43.373 -7.401 -30.425 1.00 88.25 344 ALA A C 1
ATOM 2758 O O . ALA A 1 344 ? 42.149 -7.439 -30.557 1.00 88.25 344 ALA A O 1
ATOM 2759 N N . ASN A 1 345 ? 44.072 -6.270 -30.576 1.00 88.44 345 ASN A N 1
ATOM 2760 C CA . ASN A 1 345 ? 43.459 -4.989 -30.942 1.00 88.44 345 ASN A CA 1
ATOM 2761 C C . ASN A 1 345 ? 42.814 -5.024 -32.334 1.00 88.44 345 ASN A C 1
ATOM 2763 O O . ASN A 1 345 ? 41.695 -4.540 -32.521 1.00 88.44 345 ASN A O 1
ATOM 2767 N N . ILE A 1 346 ? 43.483 -5.640 -33.310 1.00 90.00 346 ILE A N 1
ATOM 2768 C CA . ILE A 1 346 ? 42.955 -5.794 -34.671 1.00 90.00 346 ILE A CA 1
ATOM 2769 C C . ILE A 1 346 ? 41.730 -6.721 -34.675 1.00 90.00 346 ILE A C 1
ATOM 2771 O O . ILE A 1 346 ? 40.725 -6.415 -35.320 1.00 90.00 346 ILE A O 1
ATOM 2775 N N . MET A 1 347 ? 41.772 -7.831 -33.932 1.00 87.31 347 MET A N 1
ATOM 2776 C CA . MET A 1 347 ? 40.650 -8.772 -33.828 1.00 87.31 347 MET A CA 1
ATOM 2777 C C . MET A 1 347 ? 39.447 -8.160 -33.107 1.00 87.31 347 MET A C 1
ATOM 2779 O O . MET A 1 347 ? 38.312 -8.379 -33.531 1.00 87.31 347 MET A O 1
ATOM 2783 N N . ALA A 1 348 ? 39.684 -7.342 -32.080 1.00 89.00 348 ALA A N 1
ATOM 2784 C CA . ALA A 1 348 ? 38.647 -6.585 -31.388 1.00 89.00 348 ALA A CA 1
ATOM 2785 C C . ALA A 1 348 ? 37.921 -5.614 -32.330 1.00 89.00 348 ALA A C 1
ATOM 2787 O O . ALA A 1 348 ? 36.691 -5.599 -32.355 1.00 89.00 348 ALA A O 1
ATOM 2788 N N . ALA A 1 349 ? 38.658 -4.856 -33.151 1.00 89.06 349 ALA A N 1
ATOM 2789 C CA . ALA A 1 349 ? 38.065 -3.978 -34.161 1.00 89.06 349 ALA A CA 1
ATOM 2790 C C . ALA A 1 349 ? 37.311 -4.781 -35.236 1.00 89.06 349 ALA A C 1
ATOM 2792 O O . ALA A 1 349 ? 36.168 -4.468 -35.567 1.00 89.06 349 ALA A O 1
ATOM 2793 N N . ARG A 1 350 ? 37.901 -5.879 -35.727 1.00 89.88 350 ARG A N 1
ATOM 2794 C CA . ARG A 1 350 ? 37.287 -6.748 -36.742 1.00 89.88 350 ARG A CA 1
ATOM 2795 C C . ARG A 1 350 ? 35.970 -7.372 -36.273 1.00 89.88 350 ARG A C 1
ATOM 2797 O O . ARG A 1 350 ? 35.030 -7.456 -37.057 1.00 89.88 350 ARG A O 1
ATOM 2804 N N . ALA A 1 351 ? 35.871 -7.769 -35.006 1.00 88.12 351 ALA A N 1
ATOM 2805 C CA . ALA A 1 351 ? 34.650 -8.338 -34.434 1.00 88.12 351 ALA A CA 1
ATOM 2806 C C . ALA A 1 351 ? 33.464 -7.353 -34.423 1.00 88.12 351 ALA A C 1
ATOM 2808 O O . ALA A 1 351 ? 32.315 -7.770 -34.293 1.00 88.12 351 ALA A O 1
ATOM 2809 N N . LYS A 1 352 ? 33.719 -6.045 -34.549 1.00 86.38 352 LYS A N 1
ATOM 2810 C CA . LYS A 1 352 ? 32.682 -5.003 -34.558 1.00 86.38 352 LYS A CA 1
ATOM 2811 C C . LYS A 1 352 ? 32.258 -4.576 -35.964 1.00 86.38 352 LYS A C 1
ATOM 2813 O O . LYS A 1 352 ? 31.288 -3.836 -36.082 1.00 86.38 352 LYS A O 1
ATOM 2818 N N . VAL A 1 353 ? 32.894 -5.102 -37.014 1.00 88.56 353 VAL A N 1
ATOM 2819 C CA . VAL A 1 353 ? 32.523 -4.831 -38.418 1.00 88.56 353 VAL A CA 1
ATOM 2820 C C . VAL A 1 353 ? 31.088 -5.269 -38.722 1.00 88.56 353 VAL A C 1
ATOM 2822 O O . VAL A 1 353 ? 30.412 -4.651 -39.536 1.00 88.56 353 VAL A O 1
ATOM 2825 N N . GLU A 1 354 ? 30.589 -6.297 -38.029 1.00 83.50 354 GLU A N 1
ATOM 2826 C CA . GLU A 1 354 ? 29.193 -6.735 -38.153 1.00 83.50 354 GLU A CA 1
ATOM 2827 C C . GLU A 1 354 ? 28.185 -5.718 -37.596 1.00 83.50 354 GLU A C 1
ATOM 2829 O O . GLU A 1 354 ? 27.027 -5.723 -38.007 1.00 83.50 354 GLU A O 1
ATOM 2834 N N . LYS A 1 355 ? 28.605 -4.861 -36.655 1.00 83.88 355 LYS A N 1
ATOM 2835 C CA . LYS A 1 355 ? 27.752 -3.816 -36.077 1.00 83.88 355 LYS A CA 1
ATOM 2836 C C . LYS A 1 355 ? 27.788 -2.532 -36.892 1.00 83.88 355 LYS A C 1
ATOM 2838 O O . LYS A 1 355 ? 26.738 -1.941 -37.105 1.00 83.88 355 LYS A O 1
ATOM 2843 N N . GLU A 1 356 ? 28.980 -2.111 -37.305 1.00 87.88 356 GLU A N 1
ATOM 2844 C CA . GLU A 1 356 ? 29.184 -0.895 -38.089 1.00 87.88 356 GLU A CA 1
ATOM 2845 C C . GLU A 1 356 ? 30.329 -1.120 -39.099 1.00 87.88 356 GLU A C 1
ATOM 2847 O O . GLU A 1 356 ? 31.433 -1.505 -38.692 1.00 87.88 356 GLU A O 1
ATOM 2852 N N . PRO A 1 357 ? 30.110 -0.897 -40.409 1.00 87.06 357 PRO A N 1
ATOM 2853 C CA . PRO A 1 357 ? 31.126 -1.113 -41.444 1.00 87.06 357 PRO A CA 1
ATOM 2854 C C . PRO A 1 357 ? 32.409 -0.289 -41.254 1.00 87.06 357 PRO A C 1
ATOM 2856 O O . PRO A 1 357 ? 33.486 -0.752 -41.642 1.00 87.06 357 PRO A O 1
ATOM 2859 N N . ASP A 1 358 ? 32.335 0.885 -40.619 1.00 88.81 358 ASP A N 1
ATOM 2860 C CA . ASP A 1 358 ? 33.489 1.773 -40.416 1.00 88.81 358 ASP A CA 1
ATOM 2861 C C . ASP A 1 358 ? 34.601 1.151 -39.551 1.00 88.81 358 ASP A C 1
ATOM 2863 O O . ASP A 1 358 ? 35.784 1.468 -39.727 1.00 88.81 358 ASP A O 1
ATOM 2867 N N . TYR A 1 359 ? 34.272 0.170 -38.700 1.00 88.06 359 TYR A N 1
ATOM 2868 C CA . TYR A 1 359 ? 35.270 -0.594 -37.940 1.00 88.06 359 TYR A CA 1
ATOM 2869 C C . TYR A 1 359 ? 36.271 -1.337 -38.838 1.00 88.06 359 TYR A C 1
ATOM 2871 O O . TYR A 1 359 ? 37.382 -1.644 -38.397 1.00 88.06 359 TYR A O 1
ATOM 2879 N N . SER A 1 360 ? 35.934 -1.583 -40.110 1.00 89.62 360 SER A N 1
ATOM 2880 C CA . SER A 1 360 ? 36.861 -2.170 -41.081 1.00 89.62 360 SER A CA 1
ATOM 2881 C C . SER A 1 360 ? 38.045 -1.239 -41.365 1.00 89.62 360 SER A C 1
ATOM 2883 O O . SER A 1 360 ? 39.177 -1.708 -41.501 1.00 89.62 360 SER A O 1
ATOM 2885 N N . PHE A 1 361 ? 37.819 0.078 -41.415 1.00 89.31 361 PHE A N 1
ATOM 2886 C CA . PHE A 1 361 ? 38.882 1.069 -41.616 1.00 89.31 361 PHE A CA 1
ATOM 2887 C C . PHE A 1 361 ? 39.727 1.264 -40.356 1.00 89.31 361 PHE A C 1
ATOM 2889 O O . PHE A 1 361 ? 40.936 1.490 -40.445 1.00 89.31 361 PHE A O 1
ATOM 2896 N N . VAL A 1 362 ? 39.119 1.114 -39.179 1.00 88.50 362 VAL A N 1
ATOM 2897 C CA . VAL A 1 362 ? 39.832 1.139 -37.895 1.00 88.50 362 VAL A CA 1
ATOM 2898 C C . VAL A 1 362 ? 40.755 -0.071 -37.766 1.00 88.50 362 VAL A C 1
ATOM 2900 O O . VAL A 1 362 ? 41.928 0.095 -37.438 1.00 88.50 362 VAL A O 1
ATOM 2903 N N . ALA A 1 363 ? 40.281 -1.273 -38.108 1.00 90.19 363 ALA A N 1
ATOM 2904 C CA . ALA A 1 363 ? 41.113 -2.476 -38.143 1.00 90.19 363 ALA A CA 1
ATOM 2905 C C . ALA A 1 363 ? 42.284 -2.339 -39.134 1.00 90.19 363 ALA A C 1
ATOM 2907 O O . ALA A 1 363 ? 43.413 -2.701 -38.806 1.00 90.19 363 ALA A O 1
ATOM 2908 N N . ALA A 1 364 ? 42.040 -1.759 -40.316 1.00 90.75 364 ALA A N 1
ATOM 2909 C CA . ALA A 1 364 ? 43.088 -1.473 -41.294 1.00 90.75 364 ALA A CA 1
ATOM 2910 C C . ALA A 1 364 ? 44.108 -0.441 -40.780 1.00 90.75 364 ALA A C 1
ATOM 2912 O O . ALA A 1 364 ? 45.303 -0.598 -41.011 1.00 90.75 364 ALA A O 1
ATOM 2913 N N . SER A 1 365 ? 43.659 0.579 -40.045 1.00 89.31 365 SER A N 1
ATOM 2914 C CA . SER A 1 365 ? 44.533 1.602 -39.453 1.00 89.31 365 SER A CA 1
ATOM 2915 C C . SER A 1 365 ? 45.413 1.039 -38.335 1.00 89.31 365 SER A C 1
ATOM 2917 O O . SER A 1 365 ? 46.584 1.396 -38.242 1.00 89.31 365 SER A O 1
ATOM 2919 N N . LEU A 1 366 ? 44.876 0.128 -37.517 1.00 89.38 366 LEU A N 1
ATOM 2920 C CA . LEU A 1 366 ? 45.643 -0.594 -36.497 1.00 89.38 366 LEU A CA 1
ATOM 2921 C C . LEU A 1 366 ? 46.678 -1.533 -37.126 1.00 89.38 366 LEU A C 1
ATOM 2923 O O . LEU A 1 366 ? 47.816 -1.576 -36.676 1.00 89.38 366 LEU A O 1
ATOM 2927 N N . LEU A 1 367 ? 46.313 -2.248 -38.194 1.00 90.69 367 LEU A N 1
ATOM 2928 C CA . LEU A 1 367 ? 47.254 -3.091 -38.934 1.00 90.69 367 LEU A CA 1
ATOM 2929 C C . LEU A 1 367 ? 48.366 -2.263 -39.593 1.00 90.69 367 LEU A C 1
ATOM 2931 O O . LEU A 1 367 ? 49.524 -2.670 -39.606 1.00 90.69 367 LEU A O 1
ATOM 2935 N N . LEU A 1 368 ? 48.019 -1.091 -40.122 1.00 89.25 368 LEU A N 1
ATOM 2936 C CA . LEU A 1 368 ? 48.976 -0.177 -40.731 1.00 89.25 368 LEU A CA 1
ATOM 2937 C C . LEU A 1 368 ? 50.020 0.311 -39.712 1.00 89.25 368 LEU A C 1
ATOM 2939 O O . LEU A 1 368 ? 51.198 0.364 -40.049 1.00 89.25 368 LEU A O 1
ATOM 2943 N N . ASP A 1 369 ? 49.615 0.605 -38.472 1.00 86.25 369 ASP A N 1
ATOM 2944 C CA . ASP A 1 369 ? 50.535 0.964 -37.378 1.00 86.25 369 ASP A CA 1
ATOM 2945 C C . ASP A 1 369 ? 51.563 -0.142 -37.084 1.00 86.25 369 ASP A C 1
ATOM 2947 O O . ASP A 1 369 ? 52.749 0.147 -36.924 1.00 86.25 369 ASP A O 1
ATOM 2951 N N . VAL A 1 370 ? 51.138 -1.410 -37.093 1.00 87.50 370 VAL A N 1
ATOM 2952 C CA . VAL A 1 370 ? 52.042 -2.561 -36.922 1.00 87.50 370 VAL A CA 1
ATOM 2953 C C . VAL A 1 370 ? 53.075 -2.610 -38.046 1.00 87.50 370 VAL A C 1
ATOM 2955 O O . VAL A 1 370 ? 54.270 -2.686 -37.776 1.00 87.50 370 VAL A O 1
ATOM 2958 N N . ILE A 1 371 ? 52.637 -2.483 -39.303 1.00 87.75 371 ILE A N 1
ATOM 2959 C CA . ILE A 1 371 ? 53.537 -2.492 -40.469 1.00 87.75 371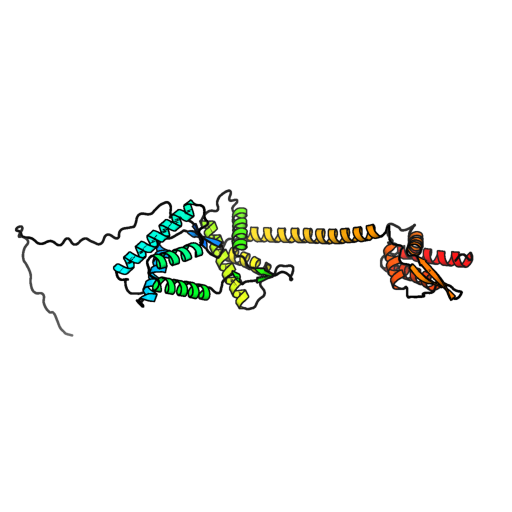 ILE A CA 1
ATOM 2960 C C . ILE A 1 371 ? 54.528 -1.320 -40.404 1.00 87.75 371 ILE A C 1
ATOM 2962 O O . ILE A 1 371 ? 55.701 -1.475 -40.745 1.00 87.75 371 ILE A O 1
ATOM 2966 N N . TYR A 1 372 ? 54.091 -0.144 -39.947 1.00 86.75 372 TYR A N 1
ATOM 2967 C CA . TYR A 1 372 ? 54.981 0.999 -39.743 1.00 86.75 372 TYR A CA 1
ATOM 2968 C C . TYR A 1 372 ? 56.044 0.714 -38.677 1.00 86.75 372 TYR A C 1
ATOM 2970 O O . TYR A 1 372 ? 57.223 0.963 -38.918 1.00 86.75 372 TYR A O 1
ATOM 2978 N N . ARG A 1 373 ? 55.671 0.148 -37.527 1.00 84.38 373 ARG A N 1
ATOM 2979 C CA . ARG A 1 373 ? 56.641 -0.204 -36.479 1.00 84.38 373 ARG A CA 1
ATOM 2980 C C . ARG A 1 373 ? 57.636 -1.269 -36.936 1.00 84.38 373 ARG A C 1
ATOM 2982 O O . ARG A 1 373 ? 58.829 -1.116 -36.694 1.00 84.38 373 ARG A O 1
ATOM 2989 N N . GLU A 1 374 ? 57.174 -2.275 -37.678 1.00 83.31 374 GLU A N 1
ATOM 2990 C CA . GLU A 1 374 ? 58.032 -3.331 -38.234 1.00 83.31 374 GLU A CA 1
ATOM 2991 C C . GLU A 1 374 ? 58.993 -2.837 -39.321 1.00 83.31 374 GLU A C 1
ATOM 2993 O O . GLU A 1 374 ? 60.073 -3.394 -39.482 1.00 83.31 374 GLU A O 1
ATOM 2998 N N . THR A 1 375 ? 58.617 -1.811 -40.088 1.00 86.00 375 THR A N 1
ATOM 2999 C CA . THR A 1 375 ? 59.458 -1.282 -41.178 1.00 86.00 375 THR A CA 1
ATOM 3000 C C . THR A 1 375 ? 60.464 -0.234 -40.715 1.00 86.00 375 THR A C 1
ATOM 3002 O O . THR A 1 375 ? 61.505 -0.077 -41.351 1.00 86.00 375 THR A O 1
ATOM 3005 N N . PHE A 1 376 ? 60.168 0.483 -39.629 1.00 81.25 376 PHE A N 1
ATOM 3006 C CA . PHE A 1 376 ? 61.010 1.553 -39.090 1.00 81.25 376 PHE A CA 1
ATOM 3007 C C . PHE A 1 376 ? 61.768 1.168 -37.804 1.00 81.25 376 PHE A C 1
ATOM 3009 O O . PHE A 1 376 ? 62.398 2.045 -37.215 1.00 81.25 376 PHE A O 1
ATOM 3016 N N . ASP A 1 377 ? 61.722 -0.101 -37.372 1.00 67.50 377 ASP A N 1
ATOM 3017 C CA . ASP A 1 377 ? 62.362 -0.619 -36.144 1.00 67.50 377 ASP A CA 1
ATOM 3018 C C . ASP A 1 377 ? 62.081 0.254 -34.901 1.00 67.50 377 ASP A C 1
ATOM 3020 O O . ASP A 1 377 ? 62.968 0.575 -34.106 1.00 67.50 377 ASP A O 1
ATOM 3024 N N . CYS A 1 378 ? 60.829 0.690 -34.751 1.00 59.16 378 CYS A N 1
ATOM 3025 C CA . CYS A 1 378 ? 60.375 1.478 -33.606 1.00 59.16 378 CYS A CA 1
ATOM 3026 C C . CYS A 1 378 ? 59.451 0.613 -32.735 1.00 59.16 378 CYS A C 1
ATOM 3028 O O . CYS A 1 378 ? 58.329 0.328 -33.155 1.00 59.16 378 CYS A O 1
ATOM 3030 N N . ASP A 1 379 ? 59.921 0.205 -31.550 1.00 52.91 379 ASP A N 1
ATOM 3031 C CA . ASP A 1 379 ? 59.139 -0.563 -30.558 1.00 52.91 379 ASP A CA 1
ATOM 3032 C C . ASP A 1 379 ? 58.079 0.281 -29.823 1.00 52.91 379 ASP A C 1
ATOM 3034 O O . ASP A 1 379 ? 58.411 1.411 -29.383 1.00 52.91 379 ASP A O 1
#

pLDDT: mean 72.8, std 17.64, range [25.25, 90.75]

Foldseek 3Di:
DDDDDDDDDDDDDDDDDDDDDDDDDDDDPDDDPPPPPDDDPLQQPDWAQEPLRATDRDDLVVQLVLLVVLVCVLVVPDPPDDDDPVVSVVSVVLSVVLVVVVSVCVVVVHRHYPVNSLVSSLVSCVVVVVPSSSVSSVVVVVVVVVVVVLPQQPAWEQEPVNPDTDRDRLVVQLVLLQVLVCVQVVDDDDDDPVSSVVSVVLSVQLSVVSSVCVVVVHHHYPVVSLVSSLVSCVVVPVVSSSVSSVVVVVVVVVVVVVVVVVVVVVVVVVVVVVVVVPVVDDQADWAWEAEPVRDIDIDGLVNQLVLLCVLCVVPVPQDDSVQLSVQLVVQDDHHHYPVVSLVSSLVSLVVCCVVPVCSVSSSVSSVVVVVVCVVVVPD

Secondary structure (DSSP, 8-state):
----------------------------------------TTTTT-EEE-TTS-EEE--HHHHHHHHHHHHHHHHT--TTSPPPHHHHHHHHHHHHHHHHHHHHHHHTT---BHHHHHHHHHHHHHHTT-HHHHHHHHHHHHHHHHHT---GGGPEEEPTTSS-EEE--HHHHHHHHHHHHHHHTT--SSPPHHHHHHHHHHHHHHHHHHHHHHHTT--EEHHHHHHHHHHHHHHTT-HHHHHHHHHHHHHHHHHHHHHHHHHHHHHHHHHHHHHHHTTTSS-PPEEEEE-TTS-EEEEEHHHHHHHHHHHTTT-TTT--HHHHHHHHHHT--TT-BHHHHHHHHHHHHHTTTTT-TTHHHHHHHHHHHHHHHHHHT--

Sequence (379 aa):
MQSNADNIEQVREKTNGAYQGKHDEQQSTKTVDVVVAKHDPILSNLAVVKRNGMLVPFRKERIALAIESAFRATLNIPTTSPLPQDIYSVVQEVVAQVVSDVREQAAHGAALTVEGIQDLVEVKLMQAGHYEVARRYIIYRDEHKEIREDSPRNLKIQRRDGKTFVRFNPMKIGSALERAFRASRHLEGQTPAEVVDAVNAVTNKVVQRAVQLSKNGQTLHVELIQDEVERQLMAEGFYEVAKDYIIYRSQRAVLRQHEDREAAQAKIERKKVELEGAVEKSPGQVFEITLRDGRKSSITERELKRRIEFACRGYKETTSSEEVYLESVRNFYEGIRIDEVDTANIMAARAKVEKEPDYSFVAASLLLDVIYRETFDCD

Radius of gyration: 44.04 Å; Cα contacts (8 Å, |Δi|>4): 304; chains: 1; bounding box: 148×56×88 Å